Protein AF-0000000084955314 (afdb_homodimer)

Solvent-accessible surface area (backbone atoms only — not comparable to full-atom values): 36447 Å² total; per-residue (Å²): 132,97,78,88,74,89,92,86,76,89,70,82,75,77,81,75,80,67,75,82,73,74,73,71,72,78,64,79,65,72,63,73,62,89,60,86,66,61,42,37,28,36,55,43,34,48,26,55,34,31,44,36,79,40,68,37,88,88,52,52,89,40,20,38,63,75,43,53,52,52,32,68,69,53,51,52,50,45,55,51,49,30,43,75,39,66,34,39,27,36,37,36,32,36,63,20,29,37,35,42,84,90,51,51,86,40,30,31,49,78,30,36,43,62,66,54,47,38,53,51,52,51,53,42,43,75,58,60,23,46,70,28,54,26,48,46,71,13,60,46,32,21,42,27,48,50,73,49,51,38,23,60,91,36,74,68,32,52,51,51,52,47,48,48,51,50,51,52,29,57,60,54,69,43,25,72,43,35,31,37,35,53,38,57,48,48,68,78,74,38,69,78,31,42,66,39,43,32,56,27,74,66,47,37,53,53,53,48,52,52,51,43,49,50,38,42,74,49,61,18,38,34,27,30,39,37,52,46,45,45,75,73,36,44,72,60,30,72,73,65,55,61,58,75,40,34,32,28,44,61,50,53,58,68,75,91,45,72,86,38,65,66,53,35,44,58,52,53,38,46,74,72,62,30,34,27,31,50,26,21,24,35,64,77,75,28,77,47,4,44,44,46,47,51,54,50,42,66,72,70,42,54,75,92,32,45,51,30,37,34,38,33,42,92,59,54,36,31,74,94,42,42,68,52,51,50,48,39,48,49,46,50,27,54,37,60,68,68,50,67,86,93,98,145,72,79,90,89,72,90,84,75,88,72,82,76,79,79,78,80,67,76,78,76,74,72,71,71,7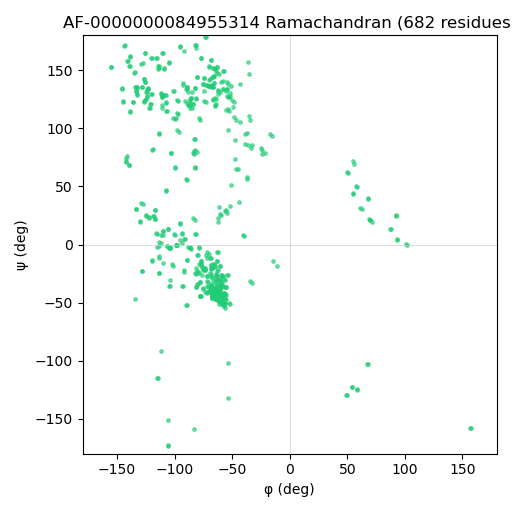5,65,78,64,73,61,72,63,90,60,86,66,61,44,38,28,37,54,44,35,48,25,55,33,30,43,35,78,40,68,38,88,88,52,51,89,39,21,38,64,75,44,52,53,51,32,67,69,55,51,53,49,46,55,52,49,29,42,76,40,66,35,38,27,35,36,36,31,35,63,22,28,39,36,41,83,88,50,49,86,40,29,30,48,78,30,35,44,62,66,56,48,39,52,50,51,52,55,42,42,74,58,60,22,47,69,28,53,27,49,46,70,13,61,44,33,21,41,26,47,49,75,49,51,37,23,60,90,36,72,68,32,51,51,52,52,47,48,48,49,50,50,51,28,56,61,54,69,44,24,73,43,3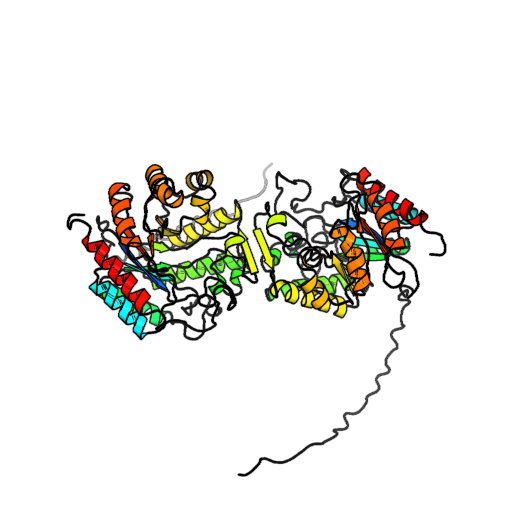6,32,38,34,53,38,56,48,48,68,78,75,37,68,79,31,43,67,40,43,33,56,28,75,66,47,38,53,52,54,48,51,53,51,43,48,50,38,42,75,51,61,17,37,34,27,32,41,35,53,44,45,46,75,73,36,46,70,61,31,72,72,66,55,61,58,74,41,35,31,28,45,59,50,53,57,69,74,90,45,72,86,38,65,64,54,34,43,58,51,53,38,47,74,72,61,30,34,28,32,51,27,20,25,35,63,79,76,28,77,47,4,44,42,45,48,51,56,48,41,66,71,69,41,54,74,92,33,45,52,29,37,33,37,33,44,91,58,55,36,31,74,94,40,42,67,54,50,50,48,38,47,49,44,48,26,54,37,60,68,69,49,65,85,90,99

Nearest PDB structures (foldseek):
  8bal-assembly4_E  TM=6.831E-01  e=2.551E-11  Niastella koreensis GR20-10
  5a6b-assembly1_A  TM=6.743E-01  e=8.334E-11  Streptococcus pneumoniae TIGR4
  3ahy-assembly4_D  TM=6.017E-01  e=6.379E-03  Trichoderma reesei
  6efu-assembly2_B  TM=5.641E-01  e=1.328E-02  Trichoderma harzianum
  5bwf-assembly1_A  TM=4.955E-01  e=2.333E-02  Trichoderma harzianum

pLDDT: mean 89.05, std 22.92, range [15.05, 98.94]

InterPro domains:
  IPR017853 Glycoside hydrolase superfamily [SSF51445] (77-334)

Structure (mmCIF, N/CA/C/O backbone):
data_AF-0000000084955314-model_v1
#
loop_
_entity.id
_entity.type
_entity.pdbx_description
1 polymer 'Tat pathway signal sequence domain protein'
#
loop_
_atom_site.group_PDB
_atom_site.id
_atom_site.type_symbol
_atom_site.label_atom_id
_atom_site.label_alt_id
_atom_site.label_comp_id
_atom_site.label_asym_id
_atom_site.label_entity_id
_atom_site.label_seq_id
_atom_site.pdbx_PDB_ins_code
_atom_site.Cartn_x
_atom_site.Cartn_y
_atom_site.Cartn_z
_atom_site.occupancy
_atom_site.B_iso_or_equiv
_atom_site.auth_seq_id
_atom_site.auth_comp_id
_atom_site.auth_asym_id
_atom_site.auth_atom_id
_atom_site.pdbx_PDB_model_num
ATOM 1 N N . MET A 1 1 ? 52.344 -0.123 25.625 1 15.85 1 MET A N 1
ATOM 2 C CA . MET A 1 1 ? 52.719 -1.51 25.391 1 15.85 1 MET A CA 1
ATOM 3 C C . MET A 1 1 ? 51.562 -2.457 25.656 1 15.85 1 MET A C 1
ATOM 5 O O . MET A 1 1 ? 51.25 -3.289 24.812 1 15.85 1 MET A O 1
ATOM 9 N N . ASN A 1 2 ? 51.406 -3.279 26.75 1 17.05 2 ASN A N 1
ATOM 10 C CA . ASN A 1 2 ? 51.75 -4.695 26.891 1 17.05 2 ASN A CA 1
ATOM 11 C C . ASN A 1 2 ? 50.5 -5.57 26.766 1 17.05 2 ASN A C 1
ATOM 13 O O . ASN A 1 2 ? 49.531 -5.422 27.531 1 17.05 2 ASN A O 1
ATOM 17 N N . ARG A 1 3 ? 50.344 -6.391 25.531 1 17.8 3 ARG A N 1
ATOM 18 C CA . ARG A 1 3 ? 49.688 -7.098 24.438 1 17.8 3 ARG A CA 1
ATOM 19 C C . ARG A 1 3 ? 49.188 -8.461 24.891 1 17.8 3 ARG A C 1
ATOM 21 O O . ARG A 1 3 ? 50 -9.344 25.234 1 17.8 3 ARG A O 1
ATOM 28 N N . ARG A 1 4 ? 48 -8.5 25.594 1 18.64 4 ARG A N 1
ATOM 29 C CA . ARG A 1 4 ? 47.25 -9.516 26.328 1 18.64 4 ARG A CA 1
ATOM 30 C C . ARG A 1 4 ? 47.125 -10.805 25.516 1 18.64 4 ARG A C 1
ATOM 32 O O . ARG A 1 4 ? 46.531 -10.82 24.453 1 18.64 4 ARG A O 1
ATOM 39 N N . ASP A 1 5 ? 48 -11.68 25.625 1 15.24 5 ASP A N 1
ATOM 40 C CA . ASP A 1 5 ? 48.531 -12.883 24.984 1 15.24 5 ASP A CA 1
ATOM 41 C C . ASP A 1 5 ? 47.438 -13.906 24.75 1 15.24 5 ASP A C 1
ATOM 43 O O . ASP A 1 5 ? 47.094 -14.227 23.594 1 15.24 5 ASP A O 1
ATOM 47 N N . PHE A 1 6 ? 47.375 -14.938 25.594 1 17.08 6 PHE A N 1
ATOM 48 C CA . PHE A 1 6 ? 47.656 -16.328 25.281 1 17.08 6 PHE A CA 1
ATOM 49 C C . PHE A 1 6 ? 46.406 -17.078 24.859 1 17.08 6 PHE A C 1
ATOM 51 O O . PHE A 1 6 ? 45.312 -16.766 25.359 1 17.08 6 PHE A O 1
ATOM 58 N N . ILE A 1 7 ? 46.375 -18.359 24.234 1 17.59 7 ILE A N 1
ATOM 59 C CA . ILE A 1 7 ? 46.062 -19.234 23.109 1 17.59 7 ILE A CA 1
ATOM 60 C C . ILE A 1 7 ? 44.844 -20.062 23.422 1 17.59 7 ILE A C 1
ATOM 62 O O . ILE A 1 7 ? 44.469 -20.219 24.578 1 17.59 7 ILE A O 1
ATOM 66 N N . LYS A 1 8 ? 44.719 -21.312 22.844 1 16.5 8 LYS A N 1
ATOM 67 C CA . LYS A 1 8 ? 44.094 -22.156 21.812 1 16.5 8 LYS A CA 1
ATOM 68 C C . LYS A 1 8 ? 43.156 -23.172 22.453 1 16.5 8 LYS A C 1
ATOM 70 O O . LYS A 1 8 ? 41.969 -23.281 22.047 1 16.5 8 LYS A O 1
ATOM 75 N N . GLN A 1 9 ? 43.5 -24.547 22.891 1 15.68 9 GLN A N 1
ATOM 76 C CA . GLN A 1 9 ? 43.25 -25.797 22.188 1 15.68 9 GLN A CA 1
ATOM 77 C C . GLN A 1 9 ? 42.094 -26.562 22.797 1 15.68 9 GLN A C 1
ATOM 79 O O . GLN A 1 9 ? 41.469 -27.391 22.141 1 15.68 9 GLN A O 1
ATOM 84 N N . SER A 1 10 ? 41.719 -26.547 24.125 1 18.11 10 SER A N 1
ATOM 85 C CA . SER A 1 10 ? 41.594 -27.906 24.609 1 18.11 10 SER A CA 1
ATOM 86 C C . SER A 1 10 ? 40.312 -28.562 24.062 1 18.11 10 SER A C 1
ATOM 88 O O . SER A 1 10 ? 39.281 -27.906 23.891 1 18.11 10 SER A O 1
ATOM 90 N N . VAL A 1 11 ? 40.406 -29.906 23.469 1 21.31 11 VAL A N 1
ATOM 91 C CA . VAL A 1 11 ? 39.906 -31.062 22.75 1 21.31 11 VAL A CA 1
ATOM 92 C C . VAL A 1 11 ? 38.75 -31.703 23.5 1 21.31 11 VAL A C 1
ATOM 94 O O . VAL A 1 11 ? 38.281 -32.781 23.156 1 21.31 11 VAL A O 1
ATOM 97 N N . ILE A 1 12 ? 38.062 -31 24.438 1 19.94 12 ILE A N 1
ATOM 98 C CA . ILE A 1 12 ? 37.438 -32 25.281 1 19.94 12 ILE A CA 1
ATOM 99 C C . ILE A 1 12 ? 36.656 -33 24.422 1 19.94 12 ILE A C 1
ATOM 101 O O . ILE A 1 12 ? 35.938 -32.594 23.5 1 19.94 12 ILE A O 1
ATOM 105 N N . ALA A 1 13 ? 36.906 -34.281 24.609 1 20.08 13 ALA A N 1
ATOM 106 C CA . ALA A 1 13 ? 36.656 -35.688 24.25 1 20.08 13 ALA A CA 1
ATOM 107 C C . ALA A 1 13 ? 35.188 -36.031 24.375 1 20.08 13 ALA A C 1
ATOM 109 O O . ALA A 1 13 ? 34.781 -36.75 25.281 1 20.08 13 ALA A O 1
ATOM 110 N N . GLY A 1 14 ? 34.219 -35.062 24.188 1 18.69 14 GLY A N 1
ATOM 111 C CA . GLY A 1 14 ? 32.906 -35.562 24.5 1 18.69 14 GLY A CA 1
ATOM 112 C C . GLY A 1 14 ? 32.562 -36.844 23.766 1 18.69 14 GLY A C 1
ATOM 113 O O . GLY A 1 14 ? 32.938 -37.031 22.625 1 18.69 14 GLY A O 1
ATOM 114 N N . VAL A 1 15 ? 32.375 -38 24.531 1 22.89 15 VAL A N 1
ATOM 115 C CA . VAL A 1 15 ? 32.062 -39.406 24.312 1 22.89 15 VAL A CA 1
ATOM 116 C C . VAL A 1 15 ? 30.859 -39.531 23.359 1 22.89 15 VAL A C 1
ATOM 118 O O . VAL A 1 15 ? 29.891 -38.781 23.469 1 22.89 15 VAL A O 1
ATOM 121 N N . GLY A 1 16 ? 31.047 -40.281 22.172 1 21.34 16 GLY A N 1
ATOM 122 C CA . GLY A 1 16 ? 30.484 -40.719 20.906 1 21.34 16 GLY A CA 1
ATOM 123 C C . GLY A 1 16 ? 29.234 -41.531 21.062 1 21.34 16 GLY A C 1
ATOM 124 O O . GLY A 1 16 ? 29.234 -42.75 20.828 1 21.34 16 GLY A O 1
ATOM 125 N N . CYS A 1 17 ? 28.406 -41.344 22.234 1 22.05 17 CYS A N 1
ATOM 126 C CA . CYS A 1 17 ? 27.531 -42.531 22.281 1 22.05 17 CYS A CA 1
ATOM 127 C C . CYS A 1 17 ? 26.766 -42.688 20.984 1 22.05 17 CYS A C 1
ATOM 129 O O . CYS A 1 17 ? 26.219 -41.719 20.453 1 22.05 17 CYS A O 1
ATOM 131 N N . SER A 1 18 ? 27.016 -43.781 20.25 1 21.95 18 SER A N 1
ATOM 132 C CA . SER A 1 18 ? 26.641 -44.375 18.969 1 21.95 18 SER A CA 1
ATOM 133 C C . SER A 1 18 ? 25.141 -44.656 18.906 1 21.95 18 SER A C 1
ATOM 135 O O . SER A 1 18 ? 24.672 -45.375 18.016 1 21.95 18 SER A O 1
ATOM 137 N N . MET A 1 19 ? 24.25 -43.875 19.547 1 22.88 19 MET A N 1
ATOM 138 C CA . MET A 1 19 ? 22.984 -44.594 19.453 1 22.88 19 MET A CA 1
ATOM 139 C C . MET A 1 19 ? 22.672 -44.969 18 1 22.88 19 MET A C 1
ATOM 141 O O . MET A 1 19 ? 23 -44.219 17.078 1 22.88 19 MET A O 1
ATOM 145 N N . PRO A 1 20 ? 22.375 -46.344 17.734 1 25.38 20 PRO A N 1
ATOM 146 C CA . PRO A 1 20 ? 22.141 -46.938 16.422 1 25.38 20 PRO A CA 1
ATOM 147 C C . PRO A 1 20 ? 21.062 -46.219 15.625 1 25.38 20 PRO A C 1
ATOM 149 O O . PRO A 1 20 ? 20.062 -45.781 16.188 1 25.38 20 PRO A O 1
ATOM 152 N N . GLY A 1 21 ? 21.5 -45.344 14.703 1 21.84 21 GLY A N 1
ATOM 153 C CA . GLY A 1 21 ? 20.781 -44.562 13.727 1 21.84 21 GLY A CA 1
ATOM 154 C C . GLY A 1 21 ? 19.75 -45.344 12.953 1 21.84 21 GLY A C 1
ATOM 155 O O . GLY A 1 21 ? 20.109 -46.25 12.164 1 21.84 21 GLY A O 1
ATOM 156 N N . TRP A 1 22 ? 18.75 -45.781 13.719 1 23.42 22 TRP A N 1
ATOM 157 C CA . TRP A 1 22 ? 17.766 -46.531 12.93 1 23.42 22 TRP A CA 1
ATOM 158 C C . TRP A 1 22 ? 17.484 -45.812 11.609 1 23.42 22 TRP A C 1
ATOM 160 O O . TRP A 1 22 ? 17.203 -44.594 11.594 1 23.42 22 TRP A O 1
ATOM 170 N N . ALA A 1 23 ? 18.047 -46.406 10.578 1 21.53 23 ALA A N 1
ATOM 171 C CA . ALA A 1 23 ? 17.875 -46.094 9.156 1 21.53 23 ALA A CA 1
ATOM 172 C C . ALA A 1 23 ? 16.391 -45.938 8.82 1 21.53 23 ALA A C 1
ATOM 174 O O . ALA A 1 23 ? 15.617 -46.875 8.898 1 21.53 23 ALA A O 1
ATOM 175 N N . PHE A 1 24 ? 15.852 -44.75 9.297 1 23.83 24 PHE A N 1
ATOM 176 C CA . PHE A 1 24 ? 14.578 -44.469 8.656 1 23.83 24 PHE A CA 1
ATOM 177 C C . PHE A 1 24 ? 14.602 -44.875 7.188 1 23.83 24 PHE A C 1
ATOM 179 O O . PHE A 1 24 ? 15.555 -44.531 6.473 1 23.83 24 PHE A O 1
ATOM 186 N N . GLY A 1 25 ? 14.117 -46.031 6.918 1 24.38 25 GLY A N 1
ATOM 187 C CA . GLY A 1 25 ? 13.875 -46.469 5.559 1 24.38 25 GLY A CA 1
ATOM 188 C C . GLY A 1 25 ? 13.43 -45.344 4.629 1 24.38 25 GLY A C 1
ATOM 189 O O . GLY A 1 25 ? 12.648 -44.5 5.02 1 24.38 25 GLY A O 1
ATOM 190 N N . LYS A 1 26 ? 14.305 -45 3.824 1 29.8 26 LYS A N 1
ATOM 191 C CA . LYS A 1 26 ? 14.148 -44.188 2.627 1 29.8 26 LYS A CA 1
ATOM 192 C C . LYS A 1 26 ? 12.836 -44.5 1.918 1 29.8 26 LYS A C 1
ATOM 194 O O . LYS A 1 26 ? 12.695 -45.531 1.278 1 29.8 26 LYS A O 1
ATOM 199 N N . SER A 1 27 ? 11.758 -44.375 2.623 1 24.36 27 SER A N 1
ATOM 200 C CA . SER A 1 27 ? 10.609 -44.656 1.765 1 24.36 27 SER A CA 1
ATOM 201 C C . SER A 1 27 ? 10.852 -44.125 0.348 1 24.36 27 SER A C 1
ATOM 203 O O . SER A 1 27 ? 11.703 -43.281 0.131 1 24.36 27 SER A O 1
ATOM 205 N N . ALA A 1 28 ? 10.109 -44.75 -0.516 1 29.34 28 ALA A N 1
ATOM 206 C CA . ALA A 1 28 ? 9.953 -44.688 -1.966 1 29.34 28 ALA A CA 1
ATOM 207 C C . ALA A 1 28 ? 9.625 -43.25 -2.404 1 29.34 28 ALA A C 1
ATOM 209 O O . ALA A 1 28 ? 8.469 -42.844 -2.369 1 29.34 28 ALA A O 1
ATOM 210 N N . GLY A 1 29 ? 10.117 -42.25 -1.625 1 29.23 29 GLY A N 1
ATOM 211 C CA . GLY A 1 29 ? 9.859 -41.031 -2.371 1 29.23 29 GLY A CA 1
ATOM 212 C C . GLY A 1 29 ? 10.062 -41.188 -3.867 1 29.23 29 GLY A C 1
ATOM 213 O O . GLY A 1 29 ? 11.133 -41.625 -4.312 1 29.23 29 GLY A O 1
ATOM 214 N N . GLU A 1 30 ? 9.109 -41.594 -4.504 1 32.28 30 GLU A N 1
ATOM 215 C CA . GLU A 1 30 ? 9.164 -41.562 -5.965 1 32.28 30 GLU A CA 1
ATOM 216 C C . GLU A 1 30 ? 9.969 -40.375 -6.469 1 32.28 30 GLU A C 1
ATOM 218 O O . GLU A 1 30 ? 9.68 -39.219 -6.121 1 32.28 30 GLU A O 1
ATOM 223 N N . GLU A 1 31 ? 11.25 -40.531 -6.551 1 32.47 31 GLU A N 1
ATOM 224 C CA . GLU A 1 31 ? 12.102 -39.656 -7.367 1 32.47 31 GLU A CA 1
ATOM 225 C C . GLU A 1 31 ? 11.305 -39.031 -8.5 1 32.47 31 GLU A C 1
ATOM 227 O O . GLU A 1 31 ? 10.664 -39.719 -9.289 1 32.47 31 GLU A O 1
ATOM 232 N N . LEU A 1 32 ? 10.594 -37.969 -8.297 1 35.59 32 LEU A N 1
ATOM 233 C CA . LEU A 1 32 ? 10.555 -37.281 -9.57 1 35.59 32 LEU A CA 1
ATOM 234 C C . LEU A 1 32 ? 11.75 -37.656 -10.438 1 35.59 32 LEU A C 1
ATOM 236 O O . LEU A 1 32 ? 12.898 -37.5 -10.023 1 35.59 32 LEU A O 1
ATOM 240 N N . SER A 1 33 ? 11.758 -38.781 -11.07 1 33.06 33 SER A N 1
ATOM 241 C CA . SER A 1 33 ? 12.797 -39.125 -12.039 1 33.06 33 SER A CA 1
ATOM 242 C C . SER A 1 33 ? 13.57 -37.906 -12.5 1 33.06 33 SER A C 1
ATOM 244 O O . SER A 1 33 ? 12.977 -36.844 -12.75 1 33.06 33 SER A O 1
ATOM 246 N N . SER A 1 34 ? 14.633 -37.562 -11.977 1 39.66 34 SER A N 1
ATOM 247 C CA . SER A 1 34 ? 15.609 -36.719 -12.641 1 39.66 34 SER A CA 1
ATOM 248 C C . SER A 1 34 ? 15.281 -36.562 -14.125 1 39.66 34 SER A C 1
ATOM 250 O O . SER A 1 34 ? 16.094 -36.031 -14.891 1 39.66 34 SER A O 1
ATOM 252 N N . GLY A 1 35 ? 14.461 -37.438 -14.703 1 43.12 35 GLY A N 1
ATOM 253 C CA . GLY A 1 35 ? 14.289 -37.656 -16.125 1 43.12 35 GLY A CA 1
ATOM 254 C C . GLY A 1 35 ? 13.703 -36.438 -16.844 1 43.12 35 GLY A C 1
ATOM 255 O O . GLY A 1 35 ? 13.195 -35.531 -16.203 1 43.12 35 GLY A O 1
ATOM 256 N N . THR A 1 36 ? 14.047 -36.25 -18.203 1 58.47 36 THR A N 1
ATOM 257 C CA . THR A 1 36 ? 13.883 -35.562 -19.469 1 58.47 36 THR A CA 1
ATOM 258 C C . THR A 1 36 ? 12.406 -35.281 -19.734 1 58.47 36 THR A C 1
ATOM 260 O O . THR A 1 36 ? 12.047 -34.719 -20.781 1 58.47 36 THR A O 1
ATOM 263 N N . GLU A 1 37 ? 11.523 -35.594 -18.609 1 85.5 37 GLU A N 1
ATOM 264 C CA . GLU A 1 37 ? 10.148 -35.406 -19.078 1 85.5 37 GLU A CA 1
ATOM 265 C C . GLU A 1 37 ? 9.633 -34 -18.797 1 85.5 37 GLU A C 1
ATOM 267 O O . GLU A 1 37 ? 9.844 -33.469 -17.703 1 85.5 37 GLU A O 1
ATOM 272 N N . LEU A 1 38 ? 8.992 -33.438 -19.625 1 95.19 38 LEU A N 1
ATOM 273 C CA . LEU A 1 38 ? 8.445 -32.094 -19.562 1 95.19 38 LEU A CA 1
ATOM 274 C C . LEU A 1 38 ? 7.219 -32.031 -18.641 1 95.19 38 LEU A C 1
ATOM 276 O O . LEU A 1 38 ? 6.418 -32.969 -18.625 1 95.19 38 LEU A O 1
ATOM 280 N N . ILE A 1 39 ? 7.129 -31.062 -17.891 1 98 39 ILE A N 1
ATOM 281 C CA . ILE A 1 39 ? 5.895 -30.734 -17.172 1 98 39 ILE A CA 1
ATOM 282 C C . ILE A 1 39 ? 4.824 -30.312 -18.188 1 98 39 ILE A C 1
ATOM 284 O O . ILE A 1 39 ? 5.055 -29.422 -19.016 1 98 39 ILE A O 1
ATOM 288 N N . TRP A 1 40 ? 3.75 -30.953 -18.141 1 98.44 40 TRP A N 1
ATOM 289 C CA . TRP A 1 40 ? 2.514 -30.531 -18.797 1 98.44 40 TRP A CA 1
ATOM 290 C C . TRP A 1 40 ? 1.448 -30.188 -17.75 1 98.44 40 TRP A C 1
ATOM 292 O O . TRP A 1 40 ? 0.721 -31.062 -17.297 1 98.44 40 TRP A O 1
ATOM 302 N N . GLY A 1 41 ? 1.384 -28.891 -17.453 1 98.75 41 GLY A N 1
ATOM 303 C CA . GLY A 1 41 ? 0.644 -28.484 -16.266 1 98.75 41 GLY A CA 1
ATOM 304 C C . GLY A 1 41 ? -0.597 -27.672 -16.594 1 98.75 41 GLY A C 1
ATOM 305 O O . GLY A 1 41 ? -0.667 -27.016 -17.641 1 98.75 41 GLY A O 1
ATOM 306 N N . CYS A 1 42 ? -1.555 -27.734 -15.711 1 98.94 42 CYS A N 1
ATOM 307 C CA . CYS A 1 42 ? -2.711 -26.844 -15.68 1 98.94 42 CYS A CA 1
ATOM 308 C C . CYS A 1 42 ? -2.848 -26.172 -14.32 1 98.94 42 CYS A C 1
ATOM 310 O O . CYS A 1 42 ? -2.604 -26.797 -13.289 1 98.94 42 CYS A O 1
ATOM 312 N N . LEU A 1 43 ? -3.193 -24.922 -14.352 1 98.88 43 LEU A N 1
ATOM 313 C CA . LEU A 1 43 ? -3.498 -24.188 -13.125 1 98.88 43 LEU A CA 1
ATOM 314 C C . LEU A 1 43 ? -4.965 -24.359 -12.742 1 98.88 43 LEU A C 1
ATOM 316 O O . LEU A 1 43 ? -5.852 -24.172 -13.578 1 98.88 43 LEU A O 1
ATOM 320 N N . LEU A 1 44 ? -5.223 -24.797 -11.594 1 98.88 44 LEU A N 1
ATOM 321 C CA . LEU A 1 44 ? -6.566 -24.922 -11.047 1 98.88 44 LEU A CA 1
ATOM 322 C C . LEU A 1 44 ? -6.703 -24.156 -9.742 1 98.88 44 LEU A C 1
ATOM 324 O O . LEU A 1 44 ? -5.82 -24.219 -8.875 1 98.88 44 LEU A O 1
ATOM 328 N N . HIS A 1 45 ? -7.793 -23.406 -9.594 1 98.75 45 HIS A N 1
ATOM 329 C CA . HIS A 1 45 ? -7.977 -22.547 -8.43 1 98.75 45 HIS A CA 1
ATOM 330 C C . HIS A 1 45 ? -8.852 -23.219 -7.383 1 98.75 45 HIS A C 1
ATOM 332 O O . HIS A 1 45 ? -10.047 -23.438 -7.609 1 98.75 45 HIS A O 1
ATOM 338 N N . LEU A 1 46 ? -8.203 -23.516 -6.273 1 98.81 46 LEU A N 1
ATOM 339 C CA . LEU A 1 46 ? -9.016 -23.875 -5.117 1 98.81 46 LEU A CA 1
ATOM 340 C C . LEU A 1 46 ? -9.617 -22.641 -4.469 1 98.81 46 LEU A C 1
ATOM 342 O O . LEU A 1 46 ? -10.805 -22.625 -4.125 1 98.81 46 LEU A O 1
ATOM 346 N N . SER A 1 47 ? -8.812 -21.641 -4.324 1 98.56 47 SER A N 1
ATOM 347 C CA . SER A 1 47 ? -9.281 -20.312 -3.941 1 98.56 47 SER A CA 1
ATOM 348 C C . SER A 1 47 ? -9.188 -19.328 -5.109 1 98.56 47 SER A C 1
ATOM 350 O O . SER A 1 47 ? -8.344 -19.484 -5.988 1 98.56 47 SER A O 1
ATOM 352 N N . PHE A 1 48 ? -10.047 -18.375 -5.082 1 98.44 48 PHE A N 1
ATOM 353 C CA . PHE A 1 48 ? -9.977 -17.328 -6.098 1 98.44 48 PHE A CA 1
ATOM 354 C C . PHE A 1 48 ? -10.016 -15.945 -5.453 1 98.44 48 PHE A C 1
ATOM 356 O O . PHE A 1 48 ? -10.359 -14.953 -6.109 1 98.44 48 PHE A O 1
ATOM 363 N N . ASN A 1 49 ? -9.695 -15.805 -4.125 1 98.44 49 ASN A N 1
ATOM 364 C CA . ASN A 1 49 ? -9.664 -14.555 -3.373 1 98.44 49 ASN A CA 1
ATOM 365 C C . ASN A 1 49 ? -8.289 -13.898 -3.438 1 98.44 49 ASN A C 1
ATOM 367 O O . ASN A 1 49 ? -7.723 -13.523 -2.408 1 98.44 49 ASN A O 1
ATOM 371 N N . MET A 1 50 ? -7.797 -13.633 -4.707 1 97.81 50 MET A N 1
ATOM 372 C CA . MET A 1 50 ? -6.434 -13.133 -4.855 1 97.81 50 MET A CA 1
ATOM 373 C C . MET A 1 50 ? -6.438 -11.625 -5.125 1 97.81 50 MET A C 1
ATOM 375 O O . MET A 1 50 ? -5.43 -10.953 -4.91 1 97.81 50 MET A O 1
ATOM 379 N N . TRP A 1 51 ? -7.543 -11.039 -5.52 1 97.38 51 TRP A N 1
ATOM 380 C CA . TRP A 1 51 ? -7.523 -9.695 -6.102 1 97.38 51 TRP A CA 1
ATOM 381 C C . TRP A 1 51 ? -8.273 -8.711 -5.215 1 97.38 51 TRP A C 1
ATOM 383 O O . TRP A 1 51 ? -7.867 -8.453 -4.078 1 97.38 51 TRP A O 1
ATOM 393 N N . GLU A 1 52 ? -9.43 -8.133 -5.695 1 96.44 52 GLU A N 1
ATOM 394 C CA . GLU A 1 52 ? -10.125 -7.082 -4.961 1 96.44 52 GLU A CA 1
ATOM 395 C C . GLU A 1 52 ? -10.719 -7.621 -3.66 1 96.44 52 GLU A C 1
ATOM 397 O O . GLU A 1 52 ? -11.234 -8.742 -3.623 1 96.44 52 GLU A O 1
ATOM 402 N N . GLU A 1 53 ? -10.711 -6.852 -2.654 1 95.75 53 GLU A N 1
ATOM 403 C CA . GLU A 1 53 ? -11.219 -7.227 -1.336 1 95.75 53 GLU A CA 1
ATOM 404 C C . GLU A 1 53 ? -12.742 -7.145 -1.282 1 95.75 53 GLU A C 1
ATOM 406 O O . GLU A 1 53 ? -13.344 -7.418 -0.245 1 95.75 53 GLU A O 1
ATOM 411 N N . TYR A 1 54 ? -13.336 -6.723 -2.332 1 95.12 54 TYR A N 1
ATOM 412 C CA . TYR A 1 54 ? -14.781 -6.578 -2.498 1 95.12 54 TYR A CA 1
ATOM 413 C C . TYR A 1 54 ? -15.203 -6.934 -3.92 1 95.12 54 TYR A C 1
ATOM 415 O O . TYR A 1 54 ? -14.359 -7.238 -4.766 1 95.12 54 TYR A O 1
ATOM 423 N N . ILE A 1 55 ? -16.5 -6.996 -4.105 1 96.44 55 ILE A N 1
ATOM 424 C CA . ILE A 1 55 ? -17 -7.266 -5.453 1 96.44 55 ILE A CA 1
ATOM 425 C C . ILE A 1 55 ? -17.047 -5.969 -6.254 1 96.44 55 ILE A C 1
ATOM 427 O O . ILE A 1 55 ? -18.047 -5.246 -6.219 1 96.44 55 ILE A O 1
ATOM 431 N N . SER A 1 56 ? -15.953 -5.676 -6.938 1 94.75 56 SER A N 1
ATOM 432 C CA . SER A 1 56 ? -15.883 -4.484 -7.781 1 94.75 56 SER A CA 1
ATOM 433 C C . SER A 1 56 ? -16.781 -4.617 -9 1 94.75 56 SER A C 1
ATOM 435 O O . SER A 1 56 ? -16.828 -5.676 -9.633 1 94.75 56 SER A O 1
ATOM 437 N N . PRO A 1 57 ? -17.422 -3.553 -9.406 1 94 57 PRO A N 1
ATOM 438 C CA . PRO A 1 57 ? -18.281 -3.619 -10.602 1 94 57 PRO A CA 1
ATOM 439 C C . PRO A 1 57 ? -17.469 -3.809 -11.883 1 94 57 PRO A C 1
ATOM 441 O O . PRO A 1 57 ? -18.016 -4.277 -12.891 1 94 57 PRO A O 1
ATOM 444 N N . HIS A 1 58 ? -16.234 -3.488 -11.859 1 93 58 HIS A N 1
ATOM 445 C CA . HIS A 1 58 ? -15.414 -3.574 -13.062 1 93 58 HIS A CA 1
ATOM 446 C C . HIS A 1 58 ? -15.07 -5.023 -13.383 1 93 58 HIS A C 1
ATOM 448 O O . HIS A 1 58 ? -14.93 -5.387 -14.555 1 93 58 HIS A O 1
ATOM 454 N N . ARG A 1 59 ? -14.797 -5.879 -12.328 1 93.38 59 ARG A N 1
ATOM 455 C CA . ARG A 1 59 ? -14.523 -7.305 -12.469 1 93.38 59 ARG A CA 1
ATOM 456 C C . ARG A 1 59 ? -15.156 -8.102 -11.336 1 93.38 59 ARG A C 1
ATOM 458 O O . ARG A 1 59 ? -14.453 -8.711 -10.531 1 93.38 59 ARG A O 1
ATOM 465 N N . PRO A 1 60 ? -16.406 -8.25 -11.461 1 94.31 60 PRO A N 1
ATOM 466 C CA . PRO A 1 60 ? -17.125 -8.797 -10.305 1 94.31 60 PRO A CA 1
ATOM 467 C C . PRO A 1 60 ? -16.781 -10.258 -10.039 1 94.31 60 PRO A C 1
ATOM 469 O O . PRO A 1 60 ? -16.859 -10.719 -8.891 1 94.31 60 PRO A O 1
ATOM 472 N N . PHE A 1 61 ? -16.266 -11.008 -10.961 1 94.25 61 PHE A N 1
ATOM 473 C CA . PHE A 1 61 ? -16.094 -12.445 -10.812 1 94.25 61 PHE A CA 1
ATOM 474 C C . PHE A 1 61 ? -14.883 -12.75 -9.922 1 94.25 61 PHE A C 1
ATOM 476 O O . PHE A 1 61 ? -14.75 -13.859 -9.414 1 94.25 61 PHE A O 1
ATOM 483 N N . ARG A 1 62 ? -14.016 -11.758 -9.672 1 95.38 62 ARG A N 1
ATOM 484 C CA . ARG A 1 62 ? -12.805 -12.117 -8.945 1 95.38 62 ARG A CA 1
ATOM 485 C C . ARG A 1 62 ? -12.758 -11.422 -7.586 1 95.38 62 ARG A C 1
ATOM 487 O O . ARG A 1 62 ? -11.758 -11.5 -6.875 1 95.38 62 ARG A O 1
ATOM 494 N N . GLY A 1 63 ? -13.93 -10.781 -7.238 1 96.81 63 GLY A N 1
ATOM 495 C CA . GLY A 1 63 ? -14.008 -10.141 -5.934 1 96.81 63 GLY A CA 1
ATOM 496 C C . GLY A 1 63 ? -14.055 -11.125 -4.785 1 96.81 63 GLY A C 1
ATOM 497 O O . GLY A 1 63 ? -14.547 -12.25 -4.941 1 96.81 63 GLY A O 1
ATOM 498 N N . TYR A 1 64 ? -13.602 -10.672 -3.678 1 97.88 64 TYR A N 1
ATOM 499 C CA . TYR A 1 64 ? -13.523 -11.492 -2.475 1 97.88 64 TYR A CA 1
ATOM 500 C C . TYR A 1 64 ? -14.898 -12.023 -2.092 1 97.88 64 TYR A C 1
ATOM 502 O O . TYR A 1 64 ? -15.883 -11.281 -2.113 1 97.88 64 TYR A O 1
ATOM 510 N N . ARG A 1 65 ? -14.922 -13.305 -1.783 1 98.06 65 ARG A N 1
ATOM 511 C CA . ARG A 1 65 ? -16.078 -13.977 -1.183 1 98.06 65 ARG A CA 1
ATOM 512 C C . ARG A 1 65 ? -15.664 -14.75 0.067 1 98.06 65 ARG A C 1
ATOM 514 O O . ARG A 1 65 ? -14.617 -15.391 0.09 1 98.06 65 ARG A O 1
ATOM 521 N N . PRO A 1 66 ? -16.422 -14.672 1.162 1 98.19 66 PRO A N 1
ATOM 522 C CA . PRO A 1 66 ? -16.047 -15.297 2.434 1 98.19 66 PRO A CA 1
ATOM 523 C C . PRO A 1 66 ? -16.438 -16.766 2.5 1 98.19 66 PRO A C 1
ATOM 525 O O . PRO A 1 66 ? -16.766 -17.281 3.574 1 98.19 66 PRO A O 1
ATOM 528 N N . TYR A 1 67 ? -16.609 -17.406 1.361 1 98.5 67 TYR A N 1
ATOM 529 C CA . TYR A 1 67 ? -16.906 -18.828 1.264 1 98.5 67 TYR A CA 1
ATOM 530 C C . TYR A 1 67 ? -16.172 -19.469 0.097 1 98.5 67 TYR A C 1
ATOM 532 O O . TYR A 1 67 ? -15.758 -18.781 -0.841 1 98.5 67 TYR A O 1
ATOM 540 N N . LEU A 1 68 ? -16.016 -20.75 0.206 1 98.5 68 LEU A N 1
ATOM 541 C CA . LEU A 1 68 ? -15.281 -21.5 -0.81 1 98.5 68 LEU A CA 1
ATOM 542 C C . LEU A 1 68 ? -16 -21.453 -2.15 1 98.5 68 LEU A C 1
ATOM 544 O O . LEU A 1 68 ? -17.156 -21.859 -2.248 1 98.5 68 LEU A O 1
ATOM 548 N N . ARG A 1 69 ? -15.297 -20.906 -3.119 1 97.31 69 ARG A N 1
ATOM 549 C CA . ARG A 1 69 ? -15.844 -20.844 -4.473 1 97.31 69 ARG A CA 1
ATOM 550 C C . ARG A 1 69 ? -15.273 -21.969 -5.34 1 97.31 69 ARG A C 1
ATOM 552 O O . ARG A 1 69 ? -14.539 -21.703 -6.297 1 97.31 69 ARG A O 1
ATOM 559 N N . MET A 1 70 ? -15.609 -23.125 -5.012 1 98.25 70 MET A N 1
ATOM 560 C CA . MET A 1 70 ? -15.18 -24.328 -5.719 1 98.25 70 MET A CA 1
ATOM 561 C C . MET A 1 70 ? -16.281 -25.391 -5.719 1 98.25 70 MET A C 1
ATOM 563 O O . MET A 1 70 ? -16.812 -25.734 -4.664 1 98.25 70 MET A O 1
ATOM 567 N N . ASP A 1 71 ? -16.656 -25.812 -6.852 1 98.38 71 ASP A N 1
ATOM 568 C CA . ASP A 1 71 ? -17.641 -26.875 -6.984 1 98.38 71 ASP A CA 1
ATOM 569 C C . ASP A 1 71 ? -16.953 -28.25 -7.039 1 98.38 71 ASP A C 1
ATOM 571 O O . ASP A 1 71 ? -16.172 -28.516 -7.945 1 98.38 71 ASP A O 1
ATOM 575 N N . GLU A 1 72 ? -17.344 -29.094 -6.137 1 98.06 72 GLU A N 1
ATOM 576 C CA . GLU A 1 72 ? -16.688 -30.391 -5.996 1 98.06 72 GLU A CA 1
ATOM 577 C C . GLU A 1 72 ? -16.812 -31.219 -7.27 1 98.06 72 GLU A C 1
ATOM 579 O O . GLU A 1 72 ? -15.867 -31.891 -7.68 1 98.06 72 GLU A O 1
ATOM 584 N N . ALA A 1 73 ? -17.938 -31.234 -7.84 1 98.5 73 ALA A N 1
ATOM 585 C CA . ALA A 1 73 ? -18.141 -32 -9.062 1 98.5 73 ALA A CA 1
ATOM 586 C C . ALA A 1 73 ? -17.219 -31.531 -10.18 1 98.5 73 ALA A C 1
ATOM 588 O O . ALA A 1 73 ? -16.609 -32.344 -10.867 1 98.5 73 ALA A O 1
ATOM 589 N N . LEU A 1 74 ? -17.156 -30.25 -10.375 1 98.81 74 LEU A N 1
ATOM 590 C CA . LEU A 1 74 ? -16.297 -29.719 -11.422 1 98.81 74 LEU A CA 1
ATOM 591 C C . LEU A 1 74 ? -14.828 -29.984 -11.109 1 98.81 74 LEU A C 1
ATOM 593 O O . LEU A 1 74 ? -14.047 -30.297 -12.008 1 98.81 74 LEU A O 1
ATOM 597 N N . TRP A 1 75 ? -14.477 -29.797 -9.875 1 98.81 75 TRP A N 1
ATOM 598 C CA . TRP A 1 75 ? -13.117 -30.109 -9.453 1 98.81 75 TRP A CA 1
ATOM 599 C C . TRP A 1 75 ? -12.734 -31.531 -9.859 1 98.81 75 TRP A C 1
ATOM 601 O O . TRP A 1 75 ? -11.695 -31.734 -10.492 1 98.81 75 TRP A O 1
ATOM 611 N N . ASN A 1 76 ? -13.578 -32.469 -9.508 1 98.81 76 ASN A N 1
ATOM 612 C CA . ASN A 1 76 ? -13.32 -33.844 -9.82 1 98.81 76 ASN A CA 1
ATOM 613 C C . ASN A 1 76 ? -13.258 -34.094 -11.328 1 98.81 76 ASN A C 1
ATOM 615 O O . ASN A 1 76 ? -12.398 -34.844 -11.812 1 98.81 76 ASN A O 1
ATOM 619 N N . ASP A 1 77 ? -14.133 -33.5 -12.031 1 98.88 77 ASP A N 1
ATOM 620 C CA . ASP A 1 77 ? -14.156 -33.656 -13.484 1 98.88 77 ASP A CA 1
ATOM 621 C C . ASP A 1 77 ? -12.898 -33.062 -14.117 1 98.88 77 ASP A C 1
ATOM 623 O O . ASP A 1 77 ? -12.383 -33.594 -15.102 1 98.88 77 ASP A O 1
ATOM 627 N N . ALA A 1 78 ? -12.5 -31.953 -13.602 1 98.94 78 ALA A N 1
ATOM 628 C CA . ALA A 1 78 ? -11.289 -31.312 -14.117 1 98.94 78 ALA A CA 1
ATOM 629 C C . ALA A 1 78 ? -10.07 -32.188 -13.922 1 98.94 78 ALA A C 1
ATOM 631 O O . ALA A 1 78 ? -9.281 -32.406 -14.852 1 98.94 78 ALA A O 1
ATOM 632 N N . ILE A 1 79 ? -9.93 -32.75 -12.727 1 98.88 79 ILE A N 1
ATOM 633 C CA . ILE A 1 79 ? -8.805 -33.625 -12.43 1 98.88 79 ILE A CA 1
ATOM 634 C C . ILE A 1 79 ? -8.867 -34.844 -13.328 1 98.88 79 ILE A C 1
ATOM 636 O O . ILE A 1 79 ? -7.852 -35.281 -13.898 1 98.88 79 ILE A O 1
ATOM 640 N N . SER A 1 80 ? -10.023 -35.406 -13.484 1 98.81 80 SER A N 1
ATOM 641 C CA . SER A 1 80 ? -10.203 -36.562 -14.359 1 98.81 80 SER A CA 1
ATOM 642 C C . SER A 1 80 ? -9.859 -36.219 -15.805 1 98.81 80 SER A C 1
ATOM 644 O O . SER A 1 80 ? -9.242 -37 -16.516 1 98.81 80 SER A O 1
ATOM 646 N N . ALA A 1 81 ? -10.297 -35.062 -16.234 1 98.88 81 ALA A N 1
ATOM 647 C CA . ALA A 1 81 ? -10 -34.625 -17.594 1 98.88 81 ALA A CA 1
ATOM 648 C C . ALA A 1 81 ? -8.5 -34.438 -17.812 1 98.88 81 ALA A C 1
ATOM 650 O O . ALA A 1 81 ? -7.984 -34.75 -18.891 1 98.88 81 ALA A O 1
ATOM 651 N N . MET A 1 82 ? -7.828 -34 -16.828 1 98.88 82 MET A N 1
ATOM 652 C CA . MET A 1 82 ? -6.375 -33.844 -16.906 1 98.88 82 MET A CA 1
ATOM 653 C C . MET A 1 82 ? -5.707 -35.219 -17.094 1 98.88 82 MET A C 1
ATOM 655 O O . MET A 1 82 ? -4.84 -35.375 -17.953 1 98.88 82 MET A O 1
ATOM 659 N N . ALA A 1 83 ? -6.152 -36.125 -16.281 1 98.62 83 ALA A N 1
ATOM 660 C CA . ALA A 1 83 ? -5.594 -37.469 -16.406 1 98.62 83 ALA A CA 1
ATOM 661 C C . ALA A 1 83 ? -5.82 -38.062 -17.797 1 98.62 83 ALA A C 1
ATOM 663 O O . ALA A 1 83 ? -4.902 -38.594 -18.406 1 98.62 83 ALA A O 1
ATOM 664 N N . LYS A 1 84 ? -6.996 -37.875 -18.297 1 98.25 84 LYS A N 1
ATOM 665 C CA . LYS A 1 84 ? -7.348 -38.406 -19.609 1 98.25 84 LYS A CA 1
ATOM 666 C C . LYS A 1 84 ? -6.539 -37.719 -20.703 1 98.25 84 LYS A C 1
ATOM 668 O O . LYS A 1 84 ? -6.195 -38.344 -21.719 1 98.25 84 LYS A O 1
ATOM 673 N N . ALA A 1 85 ? -6.223 -36.5 -20.484 1 98.12 85 ALA A N 1
ATOM 674 C CA . ALA A 1 85 ? -5.512 -35.688 -21.484 1 98.12 85 ALA A CA 1
ATOM 675 C C . ALA A 1 85 ? -4 -35.844 -21.344 1 98.12 85 ALA A C 1
ATOM 677 O O . ALA A 1 85 ? -3.23 -35.219 -22.062 1 98.12 85 ALA A O 1
ATOM 678 N N . LYS A 1 86 ? -3.508 -36.625 -20.359 1 96.88 86 LYS A N 1
ATOM 679 C CA . LYS A 1 86 ? -2.105 -36.938 -20.094 1 96.88 86 LYS A CA 1
ATOM 680 C C . LYS A 1 86 ? -1.377 -35.719 -19.531 1 96.88 86 LYS A C 1
ATOM 682 O O . LYS A 1 86 ? -0.167 -35.562 -19.719 1 96.88 86 LYS A O 1
ATOM 687 N N . VAL A 1 87 ? -2.158 -34.812 -19.031 1 98.31 87 VAL A N 1
ATOM 688 C CA . VAL A 1 87 ? -1.586 -33.781 -18.188 1 98.31 87 VAL A CA 1
ATOM 689 C C . VAL A 1 87 ? -0.936 -34.406 -16.953 1 98.31 87 VAL A C 1
ATOM 691 O O . VAL A 1 87 ? -1.543 -35.25 -16.281 1 98.31 87 VAL A O 1
ATOM 694 N N . ASN A 1 88 ? 0.312 -33.969 -16.703 1 98.5 88 ASN A N 1
ATOM 695 C CA . ASN A 1 88 ? 1.014 -34.719 -15.648 1 98.5 88 ASN A CA 1
ATOM 696 C C . ASN A 1 88 ? 1.255 -33.844 -14.422 1 98.5 88 ASN A C 1
ATOM 698 O O . ASN A 1 88 ? 1.848 -34.281 -13.438 1 98.5 88 ASN A O 1
ATOM 702 N N . THR A 1 89 ? 0.809 -32.625 -14.398 1 98.88 89 THR A N 1
ATOM 703 C CA . THR A 1 89 ? 1.023 -31.688 -13.281 1 98.88 89 THR A CA 1
ATOM 704 C C . THR A 1 89 ? -0.183 -30.781 -13.102 1 98.88 89 THR A C 1
ATOM 706 O O . THR A 1 89 ? -0.742 -30.266 -14.078 1 98.88 89 THR A O 1
ATOM 709 N N . VAL A 1 90 ? -0.637 -30.594 -11.875 1 98.94 90 VAL A N 1
ATOM 710 C CA . VAL A 1 90 ? -1.65 -29.594 -11.562 1 98.94 90 VAL A CA 1
ATOM 711 C C . VAL A 1 90 ? -1.102 -28.609 -10.531 1 98.94 90 VAL A C 1
ATOM 713 O O . VAL A 1 90 ? -0.594 -29.016 -9.484 1 98.94 90 VAL A O 1
ATOM 716 N N . VAL A 1 91 ? -1.056 -27.359 -10.875 1 98.94 91 VAL A N 1
ATOM 717 C CA . VAL A 1 91 ? -0.744 -26.297 -9.922 1 98.94 91 VAL A CA 1
ATOM 718 C C . VAL A 1 91 ? -2.021 -25.844 -9.227 1 98.94 91 VAL A C 1
ATOM 720 O O . VAL A 1 91 ? -2.973 -25.406 -9.883 1 98.94 91 VAL A O 1
ATOM 723 N N . ILE A 1 92 ? -2.033 -25.938 -7.961 1 98.94 92 ILE A N 1
ATOM 724 C CA . ILE A 1 92 ? -3.238 -25.625 -7.203 1 98.94 92 ILE A CA 1
ATOM 725 C C . ILE A 1 92 ? -3.049 -24.297 -6.457 1 98.94 92 ILE A C 1
ATOM 727 O O . ILE A 1 92 ? -2.184 -24.188 -5.582 1 98.94 92 ILE A O 1
ATOM 731 N N . ASP A 1 93 ? -3.814 -23.312 -6.828 1 98.81 93 ASP A N 1
ATOM 732 C CA . ASP A 1 93 ? -3.836 -22.047 -6.098 1 98.81 93 ASP A CA 1
ATOM 733 C C . ASP A 1 93 ? -4.68 -22.172 -4.828 1 98.81 93 ASP A C 1
ATOM 735 O O . ASP A 1 93 ? -5.91 -22.156 -4.891 1 98.81 93 ASP A O 1
ATOM 739 N N . LEU A 1 94 ? -4.051 -22.172 -3.705 1 98.94 94 LEU A N 1
ATOM 740 C CA . LEU A 1 94 ? -4.699 -22.594 -2.469 1 98.94 94 LEU A CA 1
ATOM 741 C C . LEU A 1 94 ? -5.363 -21.406 -1.772 1 98.94 94 LEU A C 1
ATOM 743 O O . LEU A 1 94 ? -6.543 -21.469 -1.428 1 98.94 94 LEU A O 1
ATOM 747 N N . GLY A 1 95 ? -4.66 -20.375 -1.562 1 98.69 95 GLY A N 1
ATOM 748 C CA . GLY A 1 95 ? -5.164 -19.188 -0.873 1 98.69 95 GLY A CA 1
ATOM 749 C C . GLY A 1 95 ? -5.848 -19.516 0.443 1 98.69 95 GLY A C 1
ATOM 750 O O . GLY A 1 95 ? -5.297 -20.25 1.27 1 98.69 95 GLY A O 1
ATOM 751 N N . ASP A 1 96 ? -6.992 -19.016 0.593 1 98.94 96 ASP A N 1
ATOM 752 C CA . ASP A 1 96 ? -7.734 -19.141 1.842 1 98.94 96 ASP A CA 1
ATOM 753 C C . ASP A 1 96 ? -8.703 -20.312 1.79 1 98.94 96 ASP A C 1
ATOM 755 O O . ASP A 1 96 ? -9.625 -20.406 2.6 1 98.94 96 ASP A O 1
ATOM 759 N N . ALA A 1 97 ? -8.531 -21.234 0.881 1 98.88 97 ALA A N 1
ATOM 760 C CA . ALA A 1 97 ? -9.43 -22.375 0.697 1 98.88 97 ALA A CA 1
ATOM 761 C C . ALA A 1 97 ? -8.977 -23.562 1.526 1 98.88 97 ALA A C 1
ATOM 763 O O . ALA A 1 97 ? -9.547 -24.656 1.418 1 98.88 97 ALA A O 1
ATOM 764 N N . VAL A 1 98 ? -7.977 -23.391 2.307 1 98.88 98 VAL A N 1
ATOM 765 C CA . VAL A 1 98 ? -7.488 -24.422 3.225 1 98.88 98 VAL A CA 1
ATOM 766 C C . VAL A 1 98 ? -7.492 -23.875 4.652 1 98.88 98 VAL A C 1
ATOM 768 O O . VAL A 1 98 ? -7.102 -22.734 4.891 1 98.88 98 VAL A O 1
ATOM 771 N N . ALA A 1 99 ? -7.988 -24.656 5.559 1 98.81 99 ALA A N 1
ATOM 772 C CA . ALA A 1 99 ? -7.945 -24.297 6.973 1 98.81 99 ALA A CA 1
ATOM 773 C C . ALA A 1 99 ? -6.602 -24.672 7.594 1 98.81 99 ALA A C 1
ATOM 775 O O . ALA A 1 99 ? -6.512 -25.641 8.352 1 98.81 99 ALA A O 1
ATOM 776 N N . TYR A 1 100 ? -5.641 -23.875 7.34 1 98.88 100 TYR A N 1
ATOM 777 C CA . TYR A 1 100 ? -4.289 -24.125 7.824 1 98.88 100 TYR A CA 1
ATOM 778 C C . TYR A 1 100 ? -4.262 -24.234 9.344 1 98.88 100 TYR A C 1
ATOM 780 O O . TYR A 1 100 ? -4.898 -23.438 10.031 1 98.88 100 TYR A O 1
ATOM 788 N N . GLU A 1 101 ? -3.5 -25.125 9.852 1 98.75 101 GLU A N 1
ATOM 789 C CA . GLU A 1 101 ? -3.375 -25.281 11.305 1 98.75 101 GLU A CA 1
ATOM 790 C C . GLU A 1 101 ? -2.633 -24.094 11.914 1 98.75 101 GLU A C 1
ATOM 792 O O . GLU A 1 101 ? -2.973 -23.625 13 1 98.75 101 GLU A O 1
ATOM 797 N N . SER A 1 102 ? -1.66 -23.656 11.227 1 98.69 102 SER A N 1
ATOM 798 C CA . SER A 1 102 ? -0.829 -22.562 11.734 1 98.69 102 SER A CA 1
ATOM 799 C C . SER A 1 102 ? -1.607 -21.25 11.789 1 98.69 102 SER A C 1
ATOM 801 O O . SER A 1 102 ? -1.365 -20.422 12.664 1 98.69 102 SER A O 1
ATOM 803 N N . HIS A 1 103 ? -2.527 -21.016 10.812 1 98.62 103 HIS A N 1
ATOM 804 C CA . HIS A 1 103 ? -3.281 -19.766 10.727 1 98.62 103 HIS A CA 1
ATOM 805 C C . HIS A 1 103 ? -4.719 -20.016 10.289 1 98.62 103 HIS A C 1
ATOM 807 O O . HIS A 1 103 ? -5.125 -19.594 9.203 1 98.62 103 HIS A O 1
ATOM 813 N N . PRO A 1 104 ? -5.484 -20.609 11.188 1 98.62 104 PRO A N 1
ATOM 814 C CA . PRO A 1 104 ? -6.848 -21 10.828 1 98.62 104 PRO A CA 1
ATOM 815 C C . PRO A 1 104 ? -7.746 -19.812 10.523 1 98.62 104 PRO A C 1
ATOM 817 O O . PRO A 1 104 ? -8.758 -19.953 9.836 1 98.62 104 PRO A O 1
ATOM 820 N N . GLU A 1 105 ? -7.34 -18.594 10.984 1 98 105 GLU A N 1
ATOM 821 C CA . GLU A 1 105 ? -8.156 -17.391 10.805 1 98 105 GLU A CA 1
ATOM 822 C C . GLU A 1 105 ? -8.203 -16.969 9.344 1 98 105 GLU A C 1
ATOM 824 O O . GLU A 1 105 ? -9.055 -16.156 8.953 1 98 105 GLU A O 1
ATOM 829 N N . ILE A 1 106 ? -7.398 -17.516 8.469 1 98.5 106 ILE A N 1
ATOM 830 C CA . ILE A 1 106 ? -7.336 -17.172 7.055 1 98.5 106 ILE A CA 1
ATOM 831 C C . ILE A 1 106 ? -8.445 -17.891 6.297 1 98.5 106 ILE A C 1
ATOM 833 O O . ILE A 1 106 ? -8.961 -17.375 5.301 1 98.5 106 ILE A O 1
ATOM 837 N N . ALA A 1 107 ? -8.922 -19 6.785 1 98.81 107 ALA A N 1
ATOM 838 C CA . ALA A 1 107 ? -9.812 -19.906 6.062 1 98.81 107 ALA A CA 1
ATOM 839 C C . ALA A 1 107 ? -11.18 -19.266 5.844 1 98.81 107 ALA A C 1
ATOM 841 O O . ALA A 1 107 ? -11.719 -18.594 6.734 1 98.81 107 ALA A O 1
ATOM 842 N N . VAL A 1 1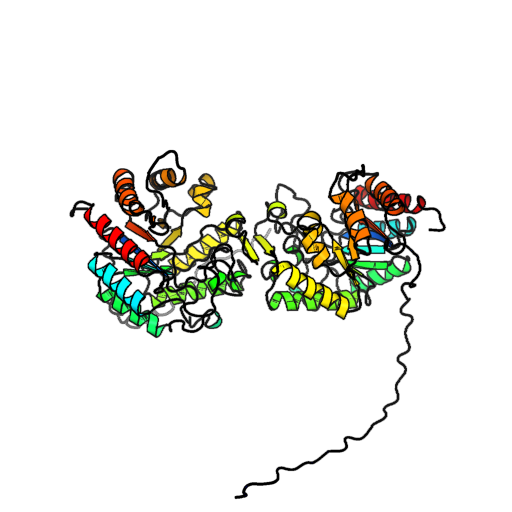08 ? -11.703 -19.391 4.676 1 98.75 108 VAL A N 1
ATOM 843 C CA . VAL A 1 108 ? -13.078 -19 4.398 1 98.75 108 VAL A CA 1
ATOM 844 C C . VAL A 1 108 ? -14.023 -20.125 4.82 1 98.75 108 VAL A C 1
ATOM 846 O O . VAL A 1 108 ? -13.586 -21.234 5.133 1 98.75 108 VAL A O 1
ATOM 849 N N . LYS A 1 109 ? -15.32 -19.812 4.773 1 98.69 109 LYS A N 1
ATOM 850 C CA . LYS A 1 109 ? -16.312 -20.844 5.062 1 98.69 109 LYS A CA 1
ATOM 851 C C . LYS A 1 109 ? -16.266 -21.969 4.027 1 98.69 109 LYS A C 1
ATOM 853 O O . LYS A 1 109 ? -16.266 -21.703 2.822 1 98.69 109 LYS A O 1
ATOM 858 N N . GLY A 1 110 ? -16.109 -23.188 4.469 1 98.69 110 GLY A N 1
ATOM 859 C CA . GLY A 1 110 ? -16.094 -24.344 3.572 1 98.69 110 GLY A CA 1
ATOM 860 C C . GLY A 1 110 ? -14.703 -24.734 3.133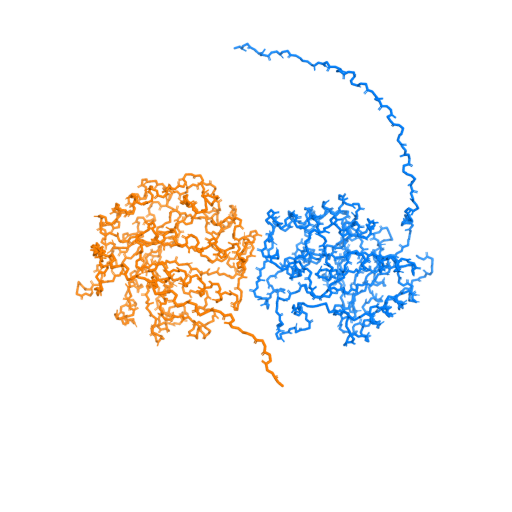 1 98.69 110 GLY A C 1
ATOM 861 O O . GLY A 1 110 ? -14.539 -25.672 2.361 1 98.69 110 GLY A O 1
ATOM 862 N N . ALA A 1 111 ? -13.719 -24.062 3.654 1 98.88 111 ALA A N 1
ATOM 863 C CA . ALA A 1 111 ? -12.336 -24.391 3.316 1 98.88 111 ALA A CA 1
ATOM 864 C C . ALA A 1 111 ? -12.023 -25.859 3.637 1 98.88 111 ALA A C 1
ATOM 866 O O . ALA A 1 111 ? -12.586 -26.422 4.574 1 98.88 111 ALA A O 1
ATOM 867 N N . TRP A 1 112 ? -11.133 -26.391 2.865 1 98.88 112 TRP A N 1
ATOM 868 C CA . TRP A 1 112 ? -10.734 -27.781 3.104 1 98.88 112 TRP A CA 1
ATOM 869 C C . TRP A 1 112 ? -9.875 -27.891 4.359 1 98.88 112 TRP A C 1
ATOM 871 O O . TRP A 1 112 ? -9.023 -27.031 4.609 1 98.88 112 TRP A O 1
ATOM 881 N N . THR A 1 113 ? -10.148 -28.891 5.133 1 98.75 113 THR A N 1
ATOM 882 C CA . THR A 1 113 ? -9.219 -29.219 6.207 1 98.75 113 THR A CA 1
ATOM 883 C C . THR A 1 113 ? -7.902 -29.75 5.641 1 98.75 113 THR A C 1
ATOM 885 O O . THR A 1 113 ? -7.863 -30.234 4.508 1 98.75 113 THR A O 1
ATOM 888 N N . PRO A 1 114 ? -6.867 -29.656 6.457 1 98.75 114 PRO A N 1
ATOM 889 C CA . PRO A 1 114 ? -5.609 -30.281 6.023 1 98.75 114 PRO A CA 1
ATOM 890 C C . PRO A 1 114 ? -5.766 -31.75 5.676 1 98.75 114 PRO A C 1
ATOM 892 O O . PRO A 1 114 ? -5.184 -32.219 4.691 1 98.75 114 PRO A O 1
ATOM 895 N N . HIS A 1 115 ? -6.559 -32.406 6.367 1 98.56 115 HIS A N 1
ATOM 896 C CA . HIS A 1 115 ? -6.781 -33.812 6.102 1 98.56 115 HIS A CA 1
ATOM 897 C C . HIS A 1 115 ? -7.465 -34.031 4.754 1 98.56 115 HIS A C 1
ATOM 899 O O . HIS A 1 115 ? -7.074 -34.906 3.984 1 98.56 115 HIS A O 1
ATOM 905 N N . ARG A 1 116 ? -8.43 -33.25 4.516 1 98.62 116 ARG A N 1
ATOM 906 C CA . ARG A 1 116 ? -9.133 -33.344 3.238 1 98.62 116 ARG A CA 1
ATOM 907 C C . ARG A 1 116 ? -8.195 -33.031 2.076 1 98.62 116 ARG A C 1
ATOM 909 O O . ARG A 1 116 ? -8.219 -33.719 1.053 1 98.62 116 ARG A O 1
ATOM 916 N N . LEU A 1 117 ? -7.441 -32.031 2.221 1 98.88 117 LEU A N 1
ATOM 917 C CA . LEU A 1 117 ? -6.48 -31.688 1.184 1 98.88 117 LEU A CA 1
ATOM 918 C C . LEU A 1 117 ? -5.492 -32.812 0.94 1 98.88 117 LEU A C 1
ATOM 920 O O . LEU A 1 117 ? -5.25 -33.219 -0.208 1 98.88 117 LEU A O 1
ATOM 924 N N . LYS A 1 118 ? -4.969 -33.406 1.978 1 98.62 118 LYS A N 1
ATOM 925 C CA . LYS A 1 118 ? -4.012 -34.469 1.841 1 98.62 118 LYS A CA 1
ATOM 926 C C . LYS A 1 118 ? -4.629 -35.656 1.106 1 98.62 118 LYS A C 1
ATOM 928 O O . LYS A 1 118 ? -3.98 -36.281 0.265 1 98.62 118 LYS A O 1
ATOM 933 N N . SER A 1 119 ? -5.805 -35.938 1.49 1 98.62 119 SER A N 1
ATOM 934 C CA . SER A 1 119 ? -6.516 -37.031 0.821 1 98.62 119 SER A CA 1
ATOM 935 C C . SER A 1 119 ? -6.684 -36.75 -0.668 1 98.62 119 SER A C 1
ATOM 937 O O . SER A 1 119 ? -6.492 -37.625 -1.501 1 98.62 119 SER A O 1
ATOM 939 N N . GLU A 1 120 ? -7.059 -35.562 -0.959 1 98.88 120 GLU A N 1
ATOM 940 C CA . GLU A 1 120 ? -7.234 -35.156 -2.354 1 98.88 120 GLU A CA 1
ATOM 941 C C . GLU A 1 120 ? -5.914 -35.219 -3.115 1 98.88 120 GLU A C 1
ATOM 943 O O . GLU A 1 120 ? -5.871 -35.688 -4.262 1 98.88 120 GLU A O 1
ATOM 948 N N . LEU A 1 121 ? -4.867 -34.781 -2.502 1 98.94 121 LEU A N 1
ATOM 949 C CA . LEU A 1 121 ? -3.551 -34.812 -3.133 1 98.94 121 LEU A CA 1
ATOM 950 C C . LEU A 1 121 ? -3.117 -36.25 -3.418 1 98.94 121 LEU A C 1
ATOM 952 O O . LEU A 1 121 ? -2.533 -36.531 -4.469 1 98.94 121 LEU A O 1
ATOM 956 N N . SER A 1 122 ? -3.391 -37.125 -2.52 1 98.69 122 SER A N 1
ATOM 957 C CA . SER A 1 122 ? -3.096 -38.531 -2.729 1 98.69 122 SER A CA 1
ATOM 958 C C . SER A 1 122 ? -3.879 -39.094 -3.912 1 98.69 122 SER A C 1
ATOM 960 O O . SER A 1 122 ? -3.33 -39.844 -4.734 1 98.69 122 SER A O 1
ATOM 962 N N . LYS A 1 123 ? -5.074 -38.75 -3.932 1 98.69 123 LYS A N 1
ATOM 963 C CA . LYS A 1 123 ? -5.914 -39.156 -5.051 1 98.69 123 LYS A CA 1
ATOM 964 C C . LYS A 1 123 ? -5.355 -38.656 -6.375 1 98.69 123 LYS A C 1
ATOM 966 O O . LYS A 1 123 ? -5.277 -39.406 -7.352 1 98.69 123 LYS A O 1
ATOM 971 N N . ILE A 1 124 ? -4.973 -37.469 -6.457 1 98.88 124 ILE A N 1
ATOM 972 C CA . ILE A 1 124 ? -4.422 -36.844 -7.656 1 98.88 124 ILE A CA 1
ATOM 973 C C . ILE A 1 124 ? -3.154 -37.562 -8.086 1 98.88 124 ILE A C 1
ATOM 975 O O . ILE A 1 124 ? -2.98 -37.875 -9.266 1 98.88 124 ILE A O 1
ATOM 979 N N . ARG A 1 125 ? -2.328 -37.938 -7.156 1 98.62 125 ARG A N 1
ATOM 980 C CA . ARG A 1 125 ? -1.089 -38.656 -7.449 1 98.62 125 ARG A CA 1
ATOM 981 C C . ARG A 1 125 ? -1.374 -40.031 -8.008 1 98.62 125 ARG A C 1
ATOM 983 O O . ARG A 1 125 ? -0.671 -40.5 -8.906 1 98.62 125 ARG A O 1
ATOM 990 N N . THR A 1 126 ? -2.379 -40.656 -7.5 1 98.38 126 THR A N 1
ATOM 991 C CA . THR A 1 126 ? -2.723 -42 -7.973 1 98.38 126 THR A CA 1
ATOM 992 C C . THR A 1 126 ? -3.189 -41.969 -9.422 1 98.38 126 THR A C 1
ATOM 994 O O . THR A 1 126 ? -3.152 -42.969 -10.125 1 98.38 126 THR A O 1
ATOM 997 N N . MET A 1 127 ? -3.525 -40.812 -9.867 1 98.5 127 MET A N 1
ATOM 998 C CA . MET A 1 127 ? -3.984 -40.656 -11.242 1 98.5 127 MET A CA 1
ATOM 999 C C . MET A 1 127 ? -2.828 -40.25 -12.156 1 98.5 127 MET A C 1
ATOM 1001 O O . MET A 1 127 ? -3.035 -39.969 -13.336 1 98.5 127 MET A O 1
ATOM 1005 N N . GLY A 1 128 ? -1.623 -40.188 -11.57 1 97.88 128 GLY A N 1
ATOM 1006 C CA . GLY A 1 128 ? -0.432 -39.875 -12.352 1 97.88 128 GLY A CA 1
ATOM 1007 C C . GLY A 1 128 ? -0.165 -38.406 -12.492 1 97.88 128 GLY A C 1
ATOM 1008 O O . GLY A 1 128 ? 0.592 -37.969 -13.367 1 97.88 128 GLY A O 1
ATOM 1009 N N . ILE A 1 129 ? -0.815 -37.594 -11.734 1 98.75 129 ILE A N 1
ATOM 1010 C CA . ILE A 1 129 ? -0.661 -36.125 -11.789 1 98.75 129 ILE A CA 1
ATOM 1011 C C . ILE A 1 129 ? 0.091 -35.656 -10.547 1 98.75 129 ILE A C 1
ATOM 1013 O O . ILE A 1 129 ? -0.24 -36.031 -9.422 1 98.75 129 ILE A O 1
ATOM 1017 N N . GLN A 1 130 ? 1.107 -34.906 -10.758 1 98.69 130 GLN A N 1
ATOM 1018 C CA . GLN A 1 130 ? 1.853 -34.281 -9.664 1 98.69 130 GLN A CA 1
ATOM 1019 C C . GLN A 1 130 ? 1.219 -32.969 -9.242 1 98.69 130 GLN A C 1
ATOM 1021 O O . GLN A 1 130 ? 1.176 -32.031 -10.023 1 98.69 130 GLN A O 1
ATOM 1026 N N . PRO A 1 131 ? 0.751 -32.875 -8 1 98.94 131 PRO A N 1
ATOM 1027 C CA . PRO A 1 131 ? 0.234 -31.594 -7.527 1 98.94 131 PRO A CA 1
ATOM 1028 C C . PRO A 1 131 ? 1.339 -30.656 -7.051 1 98.94 131 PRO A C 1
ATOM 1030 O O . PRO A 1 131 ? 2.275 -31.094 -6.375 1 98.94 131 PRO A O 1
ATOM 1033 N N . ILE A 1 132 ? 1.291 -29.406 -7.449 1 98.94 132 ILE A N 1
ATOM 1034 C CA . ILE A 1 132 ? 2.211 -28.344 -7.066 1 98.94 132 ILE A CA 1
ATOM 1035 C C . ILE A 1 132 ? 1.441 -27.234 -6.371 1 98.94 132 ILE A C 1
ATOM 1037 O O . ILE A 1 132 ? 0.413 -26.766 -6.875 1 98.94 132 ILE A O 1
ATOM 1041 N N . PRO A 1 133 ? 1.902 -26.781 -5.172 1 98.94 133 PRO A N 1
ATOM 1042 C CA . PRO A 1 133 ? 1.201 -25.688 -4.492 1 98.94 133 PRO A CA 1
ATOM 1043 C C . PRO A 1 133 ? 1.567 -24.312 -5.051 1 98.94 133 PRO A C 1
ATOM 1045 O O . PRO A 1 133 ? 2.719 -24.078 -5.434 1 98.94 133 PRO A O 1
ATOM 1048 N N . LYS A 1 134 ? 0.596 -23.5 -5.07 1 98.94 134 LYS A N 1
ATOM 1049 C CA . LYS A 1 134 ? 0.795 -22.078 -5.332 1 98.94 134 LYS A CA 1
ATOM 1050 C C . LYS A 1 134 ? 0.195 -21.219 -4.219 1 98.94 134 LYS A C 1
ATOM 1052 O O . LYS A 1 134 ? -0.945 -21.438 -3.805 1 98.94 134 LYS A O 1
ATOM 1057 N N . LEU A 1 135 ? 0.962 -20.406 -3.662 1 98.88 135 LEU A N 1
ATOM 1058 C CA . LEU A 1 135 ? 0.565 -19.281 -2.807 1 98.88 135 LEU A CA 1
ATOM 1059 C C . LEU A 1 135 ? 1.075 -17.969 -3.363 1 98.88 135 LEU A C 1
ATOM 1061 O O . LEU A 1 135 ? 2.285 -17.766 -3.484 1 98.88 135 LEU A O 1
ATOM 1065 N N . ASN A 1 136 ? 0.147 -17.141 -3.693 1 98.56 136 ASN A N 1
ATOM 1066 C CA . ASN A 1 136 ? 0.585 -15.867 -4.258 1 98.56 136 ASN A CA 1
ATOM 1067 C C . ASN A 1 136 ? 0.84 -14.828 -3.166 1 98.56 136 ASN A C 1
ATOM 1069 O O . ASN A 1 136 ? -0.074 -14.461 -2.426 1 98.56 136 ASN A O 1
ATOM 1073 N N . PHE A 1 137 ? 2.074 -14.352 -3.113 1 98.5 137 PHE A N 1
ATOM 1074 C CA . PHE A 1 137 ? 2.457 -13.406 -2.072 1 98.5 137 PHE A CA 1
ATOM 1075 C C . PHE A 1 137 ? 2.699 -12.023 -2.662 1 98.5 137 PHE A C 1
ATOM 1077 O O . PHE A 1 137 ? 3.254 -11.141 -1.996 1 98.5 137 PHE A O 1
ATOM 1084 N N . SER A 1 138 ? 2.293 -11.859 -3.941 1 97.88 138 SER A N 1
ATOM 1085 C CA . SER A 1 138 ? 2.279 -10.5 -4.465 1 97.88 138 SER A CA 1
ATOM 1086 C C . SER A 1 138 ? 1.303 -9.617 -3.693 1 97.88 138 SER A C 1
ATOM 1088 O O . SER A 1 138 ? 0.162 -10.016 -3.447 1 97.88 138 SER A O 1
ATOM 1090 N N . ALA A 1 139 ? 1.698 -8.383 -3.244 1 95.75 139 ALA A N 1
ATOM 1091 C CA . ALA A 1 139 ? 0.858 -7.492 -2.443 1 95.75 139 ALA A CA 1
ATOM 1092 C C . ALA A 1 139 ? -0.394 -7.082 -3.213 1 95.75 139 ALA A C 1
ATOM 1094 O O . ALA A 1 139 ? -1.359 -6.594 -2.623 1 95.75 139 ALA A O 1
ATOM 1095 N N . GLY A 1 140 ? -0.563 -7.398 -4.418 1 94.56 140 GLY A N 1
ATOM 1096 C CA . GLY A 1 140 ? -1.75 -7.133 -5.215 1 94.56 140 GLY A CA 1
ATOM 1097 C C . GLY A 1 140 ? -2.582 -8.375 -5.477 1 94.56 140 GLY A C 1
ATOM 1098 O O . GLY A 1 140 ? -3.645 -8.297 -6.098 1 94.56 140 GLY A O 1
ATOM 1099 N N . HIS A 1 141 ? -2.104 -9.484 -4.98 1 97.88 141 HIS A N 1
ATOM 1100 C CA . HIS A 1 141 ? -2.797 -10.75 -5.168 1 97.88 141 HIS A CA 1
ATOM 1101 C C . HIS A 1 141 ? -2.898 -11.523 -3.855 1 97.88 141 HIS A C 1
ATOM 1103 O O . HIS A 1 141 ? -2.82 -12.75 -3.844 1 97.88 141 HIS A O 1
ATOM 1109 N N . ASP A 1 142 ? -2.969 -10.805 -2.711 1 97.62 142 ASP A N 1
ATOM 1110 C CA . ASP A 1 142 ? -2.848 -11.469 -1.415 1 97.62 142 ASP A CA 1
ATOM 1111 C C . ASP A 1 142 ? -4.074 -11.203 -0.545 1 97.62 142 ASP A C 1
ATOM 1113 O O . ASP A 1 142 ? -4.004 -11.305 0.682 1 97.62 142 ASP A O 1
ATOM 1117 N N . THR A 1 143 ? -5.184 -10.875 -1.191 1 98.06 143 THR A N 1
ATOM 1118 C CA . THR A 1 143 ? -6.422 -10.656 -0.45 1 98.06 143 THR A CA 1
ATOM 1119 C C . THR A 1 143 ? -6.777 -11.883 0.382 1 98.06 143 THR A C 1
ATOM 1121 O O . THR A 1 143 ? -7.344 -11.766 1.47 1 98.06 143 THR A O 1
ATOM 1124 N N . TRP A 1 144 ? -6.395 -13.039 -0.085 1 98.69 144 TRP A N 1
ATOM 1125 C CA . TRP A 1 144 ? -6.676 -14.289 0.603 1 98.69 144 TRP A CA 1
ATOM 1126 C C . TRP A 1 144 ? -6.047 -14.305 1.992 1 98.69 144 TRP A C 1
ATOM 1128 O O . TRP A 1 144 ? -6.461 -15.078 2.861 1 98.69 144 TRP A O 1
ATOM 1138 N N . MET A 1 145 ? -5.109 -13.484 2.275 1 98.25 145 MET A N 1
ATOM 1139 C CA . MET A 1 145 ? -4.414 -13.453 3.559 1 98.25 145 MET A CA 1
ATOM 1140 C C . MET A 1 145 ? -5.164 -12.586 4.562 1 98.25 145 MET A C 1
ATOM 1142 O O . MET A 1 145 ? -4.723 -12.422 5.703 1 98.25 145 MET A O 1
ATOM 1146 N N . LYS A 1 146 ? -6.191 -11.984 4.172 1 96.12 146 LYS A N 1
ATOM 1147 C CA . LYS A 1 146 ? -7.031 -11.148 5.027 1 96.12 146 LYS A CA 1
ATOM 1148 C C . LYS A 1 146 ? -6.223 -10.008 5.645 1 96.12 146 LYS A C 1
ATOM 1150 O O . LYS A 1 146 ? -5.57 -9.25 4.93 1 96.12 146 LYS A O 1
ATOM 1155 N N . GLU A 1 147 ? -6.223 -9.891 6.938 1 94.44 147 GLU A N 1
ATOM 1156 C CA . GLU A 1 147 ? -5.586 -8.766 7.602 1 94.44 147 GLU A CA 1
ATOM 1157 C C . GLU A 1 147 ? -4.082 -8.75 7.344 1 94.44 147 GLU A C 1
ATOM 1159 O O . GLU A 1 147 ? -3.461 -7.684 7.309 1 94.44 147 GLU A O 1
ATOM 1164 N N . TYR A 1 148 ? -3.498 -9.891 7.09 1 97.19 148 TYR A N 1
ATOM 1165 C CA . TYR A 1 148 ? -2.055 -9.984 6.902 1 97.19 148 TYR A CA 1
ATOM 1166 C C . TYR A 1 148 ? -1.628 -9.297 5.609 1 97.19 148 TYR A C 1
ATOM 1168 O O . TYR A 1 148 ? -0.474 -8.891 5.469 1 97.19 148 TYR A O 1
ATOM 1176 N N . SER A 1 149 ? -2.594 -9.203 4.625 1 97.25 149 SER A N 1
ATOM 1177 C CA . SER A 1 149 ? -2.307 -8.5 3.379 1 97.25 149 SER A CA 1
ATOM 1178 C C . SER A 1 149 ? -2.029 -7.023 3.629 1 97.25 149 SER A C 1
ATOM 1180 O O . SER A 1 149 ? -1.467 -6.336 2.771 1 97.25 149 SER A O 1
ATOM 1182 N N . ARG A 1 150 ? -2.375 -6.527 4.84 1 95.75 150 ARG A N 1
ATOM 1183 C CA . ARG A 1 150 ? -2.145 -5.137 5.219 1 95.75 150 ARG A CA 1
ATOM 1184 C C . ARG A 1 150 ? -0.983 -5.02 6.203 1 95.75 150 ARG A C 1
ATOM 1186 O O . ARG A 1 150 ? -0.818 -3.99 6.859 1 95.75 150 ARG A O 1
ATOM 1193 N N . MET A 1 151 ? -0.267 -6.113 6.297 1 96.62 151 MET A N 1
ATOM 1194 C CA . MET A 1 151 ? 0.89 -6.129 7.188 1 96.62 151 MET A CA 1
ATOM 1195 C C . MET A 1 151 ? 2.152 -6.535 6.434 1 96.62 151 MET A C 1
ATOM 1197 O O . MET A 1 151 ? 3.096 -7.055 7.027 1 96.62 151 MET A O 1
ATOM 1201 N N . VAL A 1 152 ? 2.145 -6.309 5.172 1 97.38 152 VAL A N 1
ATOM 1202 C CA . VAL A 1 152 ? 3.221 -6.742 4.285 1 97.38 152 VAL A CA 1
ATOM 1203 C C . VAL A 1 152 ? 4.559 -6.215 4.801 1 97.38 152 VAL A C 1
ATOM 1205 O O . VAL A 1 152 ? 4.66 -5.055 5.207 1 97.38 152 VAL A O 1
ATOM 1208 N N . SER A 1 153 ? 5.586 -7.09 4.852 1 96.44 153 SER A N 1
ATOM 1209 C CA . SER A 1 153 ? 6.973 -6.797 5.188 1 96.44 153 SER A CA 1
ATOM 1210 C C . SER A 1 153 ? 7.121 -6.438 6.66 1 96.44 153 SER A C 1
ATOM 1212 O O . SER A 1 153 ? 7.984 -5.637 7.023 1 96.44 153 SER A O 1
ATOM 1214 N N . THR A 1 154 ? 6.227 -6.797 7.523 1 95.81 154 THR A N 1
ATOM 1215 C CA . THR A 1 154 ? 6.379 -6.727 8.969 1 95.81 154 THR A CA 1
ATOM 1216 C C . THR A 1 154 ? 6.852 -8.062 9.531 1 95.81 154 THR A C 1
ATOM 1218 O O . THR A 1 154 ? 6.82 -9.086 8.836 1 95.81 154 THR A O 1
ATOM 1221 N N . ASP A 1 155 ? 7.207 -8.031 10.812 1 95.69 155 ASP A N 1
ATOM 1222 C CA . ASP A 1 155 ? 7.613 -9.273 11.461 1 95.69 155 ASP A CA 1
ATOM 1223 C C . ASP A 1 155 ? 6.473 -10.281 11.484 1 95.69 155 ASP A C 1
ATOM 1225 O O . ASP A 1 155 ? 6.688 -11.477 11.266 1 95.69 155 ASP A O 1
ATOM 1229 N N . THR A 1 156 ? 5.324 -9.766 11.727 1 96.12 156 THR A N 1
ATOM 1230 C CA . THR A 1 156 ? 4.152 -10.633 11.727 1 96.12 156 THR A CA 1
ATOM 1231 C C . THR A 1 156 ? 3.936 -11.25 10.352 1 96.12 156 THR A C 1
ATOM 1233 O O . THR A 1 156 ? 3.684 -12.453 10.227 1 96.12 156 THR A O 1
ATOM 1236 N N . TYR A 1 157 ? 4.055 -10.484 9.289 1 97.69 157 TYR A N 1
ATOM 1237 C CA . TYR A 1 157 ? 3.873 -10.945 7.918 1 97.69 157 TYR A CA 1
ATOM 1238 C C . TYR A 1 157 ? 4.879 -12.039 7.574 1 97.69 157 TYR A C 1
ATOM 1240 O O . TYR A 1 157 ? 4.512 -13.086 7.027 1 97.69 157 TYR A O 1
ATOM 1248 N N . TYR A 1 158 ? 6.129 -11.836 7.961 1 98.44 158 TYR A N 1
ATOM 1249 C CA . TYR A 1 158 ? 7.172 -12.805 7.652 1 98.44 158 TYR A CA 1
ATOM 1250 C C . TYR A 1 158 ? 6.918 -14.125 8.367 1 98.44 158 TYR A C 1
ATOM 1252 O O . TYR A 1 158 ? 7.07 -15.195 7.781 1 98.44 158 TYR A O 1
ATOM 1260 N N . ARG A 1 159 ? 6.535 -14.023 9.562 1 98.56 159 ARG A N 1
ATOM 1261 C CA . ARG A 1 159 ? 6.246 -15.234 10.328 1 98.56 159 ARG A CA 1
ATOM 1262 C C . ARG A 1 159 ? 5.094 -16.016 9.703 1 98.56 159 ARG A C 1
ATOM 1264 O O . ARG A 1 159 ? 5.168 -17.234 9.562 1 98.56 159 ARG A O 1
ATOM 1271 N N . VAL A 1 160 ? 4.082 -15.32 9.344 1 98.75 160 VAL A N 1
ATOM 1272 C CA . VAL A 1 160 ? 2.904 -15.953 8.766 1 98.75 160 VAL A CA 1
ATOM 1273 C C . VAL A 1 160 ? 3.275 -16.609 7.438 1 98.75 160 VAL A C 1
ATOM 1275 O O . VAL A 1 160 ? 2.887 -17.75 7.176 1 98.75 160 VAL A O 1
ATOM 1278 N N . CYS A 1 161 ? 4.039 -15.922 6.586 1 98.88 161 CYS A N 1
ATOM 1279 C CA . CYS A 1 161 ? 4.465 -16.484 5.309 1 98.88 161 CYS A CA 1
ATOM 1280 C C . CYS A 1 161 ? 5.289 -17.75 5.508 1 98.88 161 CYS A C 1
ATOM 1282 O O . CYS A 1 161 ? 5.07 -18.75 4.824 1 98.88 161 CYS A O 1
ATOM 1284 N N . ALA A 1 162 ? 6.215 -17.672 6.457 1 98.88 162 ALA A N 1
ATOM 1285 C CA . ALA A 1 162 ? 7.059 -18.828 6.742 1 98.88 162 ALA A CA 1
ATOM 1286 C C . ALA A 1 162 ? 6.227 -20.016 7.223 1 98.88 162 ALA A C 1
ATOM 1288 O O . ALA A 1 162 ? 6.441 -21.141 6.789 1 98.88 162 ALA A O 1
ATOM 1289 N N . ASP A 1 163 ? 5.309 -19.734 8.109 1 98.94 163 ASP A N 1
ATOM 1290 C CA . ASP A 1 163 ? 4.43 -20.781 8.633 1 98.94 163 ASP A CA 1
ATOM 1291 C C . ASP A 1 163 ? 3.625 -21.422 7.512 1 98.94 163 ASP A C 1
ATOM 1293 O O . ASP A 1 163 ? 3.516 -22.656 7.449 1 98.94 163 ASP A O 1
ATOM 1297 N N . LEU A 1 164 ? 3.092 -20.625 6.637 1 98.94 164 LEU A N 1
ATOM 1298 C CA . LEU A 1 164 ? 2.246 -21.125 5.559 1 98.94 164 LEU A CA 1
ATOM 1299 C C . LEU A 1 164 ? 3.061 -21.953 4.57 1 98.94 164 LEU A C 1
ATOM 1301 O O . LEU A 1 164 ? 2.629 -23.031 4.156 1 98.94 164 LEU A O 1
ATOM 1305 N N . ILE A 1 165 ? 4.199 -21.453 4.191 1 98.94 165 ILE A N 1
ATOM 1306 C CA . ILE A 1 165 ? 5.043 -22.172 3.248 1 98.94 165 ILE A CA 1
ATOM 1307 C C . ILE A 1 165 ? 5.453 -23.516 3.848 1 98.94 165 ILE A C 1
ATOM 1309 O O . ILE A 1 165 ? 5.398 -24.547 3.174 1 98.94 165 ILE A O 1
ATOM 1313 N N . ARG A 1 166 ? 5.84 -23.516 5.125 1 98.88 166 ARG A N 1
ATOM 1314 C CA . ARG A 1 166 ? 6.227 -24.75 5.809 1 98.88 166 ARG A CA 1
ATOM 1315 C C . ARG A 1 166 ? 5.07 -25.734 5.848 1 98.88 166 ARG A C 1
ATOM 1317 O O . ARG A 1 166 ? 5.242 -26.906 5.512 1 98.88 166 ARG A O 1
ATOM 1324 N N . GLU A 1 167 ? 3.949 -25.266 6.234 1 98.94 167 GLU A N 1
ATOM 1325 C CA . GLU A 1 167 ? 2.791 -26.141 6.379 1 98.94 167 GLU A CA 1
ATOM 1326 C C . GLU A 1 167 ? 2.348 -26.703 5.027 1 98.94 167 GLU A C 1
ATOM 1328 O O . GLU A 1 167 ? 2.055 -27.891 4.906 1 98.94 167 GLU A O 1
ATOM 1333 N N . VAL A 1 168 ? 2.295 -25.875 4.027 1 98.94 168 VAL A N 1
ATOM 1334 C CA . VAL A 1 168 ? 1.865 -26.297 2.699 1 98.94 168 VAL A CA 1
ATOM 1335 C C . VAL A 1 168 ? 2.883 -27.281 2.113 1 98.94 168 VAL A C 1
ATOM 1337 O O . VAL A 1 168 ? 2.51 -28.25 1.464 1 98.94 168 VAL A O 1
ATOM 1340 N N . SER A 1 169 ? 4.172 -27.016 2.318 1 98.94 169 SER A N 1
ATOM 1341 C CA . SER A 1 169 ? 5.199 -27.938 1.872 1 98.94 169 SER A CA 1
ATOM 1342 C C . SER A 1 169 ? 4.992 -29.328 2.48 1 98.94 169 SER A C 1
ATOM 1344 O O . SER A 1 169 ? 5.109 -30.344 1.789 1 98.94 169 SER A O 1
ATOM 1346 N N . ALA A 1 170 ? 4.656 -29.328 3.744 1 98.81 170 ALA A N 1
ATOM 1347 C CA . ALA A 1 170 ? 4.414 -30.594 4.426 1 98.81 170 ALA A CA 1
ATOM 1348 C C . ALA A 1 170 ? 3.16 -31.266 3.889 1 98.81 170 ALA A C 1
ATOM 1350 O O . ALA A 1 170 ? 3.154 -32.469 3.66 1 98.81 170 ALA A O 1
ATOM 1351 N N . LEU A 1 171 ? 2.148 -30.531 3.707 1 98.88 171 LEU A N 1
ATOM 1352 C CA . LEU A 1 171 ? 0.89 -31.078 3.215 1 98.88 171 LEU A CA 1
ATOM 1353 C C . LEU A 1 171 ? 1.071 -31.703 1.837 1 98.88 171 LEU A C 1
ATOM 1355 O O . LEU A 1 171 ? 0.415 -32.688 1.51 1 98.88 171 LEU A O 1
ATOM 1359 N N . PHE A 1 172 ? 1.961 -31.125 1.026 1 98.88 172 PHE A N 1
ATOM 1360 C CA . PHE A 1 172 ? 2.18 -31.594 -0.34 1 98.88 172 PHE A CA 1
ATOM 1361 C C . PHE A 1 172 ? 3.326 -32.594 -0.397 1 98.88 172 PHE A C 1
ATOM 1363 O O . PHE A 1 172 ? 3.805 -32.938 -1.48 1 98.88 172 PHE A O 1
ATOM 1370 N N . ASP A 1 173 ? 3.85 -33.062 0.748 1 98.06 173 ASP A N 1
ATOM 1371 C CA . ASP A 1 173 ? 4.914 -34.062 0.856 1 98.06 173 ASP A CA 1
ATOM 1372 C C . ASP A 1 173 ? 6.172 -33.594 0.121 1 98.06 173 ASP A C 1
ATOM 1374 O O . ASP A 1 173 ? 6.691 -34.312 -0.738 1 98.06 173 ASP A O 1
ATOM 1378 N N . THR A 1 174 ? 6.598 -32.312 0.426 1 97.94 174 THR A N 1
ATOM 1379 C CA . THR A 1 174 ? 7.797 -31.672 -0.132 1 97.94 174 THR A CA 1
ATOM 1380 C C . THR A 1 174 ? 7.754 -31.703 -1.657 1 97.94 174 THR A C 1
ATOM 1382 O O . THR A 1 174 ? 8.555 -32.375 -2.297 1 97.94 174 THR A O 1
ATOM 1385 N N . PRO A 1 175 ? 6.871 -30.891 -2.223 1 98.25 175 PRO A N 1
ATOM 1386 C CA . PRO A 1 175 ? 6.73 -30.859 -3.68 1 98.25 175 PRO A CA 1
ATOM 1387 C C . PRO A 1 175 ? 7.996 -30.375 -4.383 1 98.25 175 PRO A C 1
ATOM 1389 O O . PRO A 1 175 ? 8.758 -29.578 -3.818 1 98.25 175 PRO A O 1
ATOM 1392 N N . PRO A 1 176 ? 8.242 -30.906 -5.59 1 98.25 176 PRO A N 1
ATOM 1393 C CA . PRO A 1 176 ? 9.469 -30.484 -6.277 1 98.25 176 PRO A CA 1
ATOM 1394 C C . PRO A 1 176 ? 9.516 -28.984 -6.551 1 98.25 176 PRO A C 1
ATOM 1396 O O . PRO A 1 176 ? 10.602 -28.391 -6.555 1 98.25 176 PRO A O 1
ATOM 1399 N N . LEU A 1 177 ? 8.352 -28.391 -6.777 1 98.81 177 LEU A N 1
ATOM 1400 C CA . LEU A 1 177 ? 8.234 -26.953 -7.051 1 98.81 177 LEU A CA 1
ATOM 1401 C C . LEU A 1 177 ? 7.211 -26.312 -6.121 1 98.81 177 LEU A C 1
ATOM 1403 O O . LEU A 1 177 ? 6.34 -26.984 -5.574 1 98.81 177 LEU A O 1
ATOM 1407 N N . PHE A 1 178 ? 7.348 -25.047 -5.91 1 98.94 178 PHE A N 1
ATOM 1408 C CA . PHE A 1 178 ? 6.422 -24.203 -5.164 1 98.94 178 PHE A CA 1
ATOM 1409 C C . PHE A 1 178 ? 6.238 -22.859 -5.855 1 98.94 178 PHE A C 1
ATOM 1411 O O . PHE A 1 178 ? 7.195 -22.094 -5.996 1 98.94 178 PHE A O 1
ATOM 1418 N N . HIS A 1 179 ? 5.039 -22.594 -6.328 1 98.94 179 HIS A N 1
ATOM 1419 C CA . HIS A 1 179 ? 4.781 -21.375 -7.07 1 98.94 179 HIS A CA 1
ATOM 1420 C C . HIS A 1 179 ? 4.445 -20.219 -6.129 1 98.94 179 HIS A C 1
ATOM 1422 O O . HIS A 1 179 ? 3.434 -20.266 -5.426 1 98.94 179 HIS A O 1
ATOM 1428 N N . LEU A 1 180 ? 5.129 -19.125 -6.215 1 98.88 180 LEU A N 1
ATOM 1429 C CA . LEU A 1 180 ? 5.043 -18.047 -5.246 1 98.88 180 LEU A CA 1
ATOM 1430 C C . LEU A 1 180 ? 4.242 -16.875 -5.812 1 98.88 180 LEU A C 1
ATOM 1432 O O . LEU A 1 180 ? 3.957 -15.906 -5.102 1 98.88 180 LEU A O 1
ATOM 1436 N N . GLY A 1 181 ? 3.844 -17.031 -7.051 1 98.56 181 GLY A N 1
ATOM 1437 C CA . GLY A 1 181 ? 3.205 -15.906 -7.711 1 98.56 181 GLY A CA 1
ATOM 1438 C C . GLY A 1 181 ? 4.148 -14.75 -7.957 1 98.56 181 GLY A C 1
ATOM 1439 O O . GLY A 1 181 ? 4.98 -14.797 -8.867 1 98.56 181 GLY A O 1
ATOM 1440 N N . MET A 1 182 ? 4.055 -13.672 -7.125 1 97.88 182 MET A N 1
ATOM 1441 C CA . MET A 1 182 ? 4.941 -12.508 -7.09 1 97.88 182 MET A CA 1
ATOM 1442 C C . MET A 1 182 ? 4.793 -11.672 -8.359 1 97.88 182 MET A C 1
ATOM 1444 O O . MET A 1 182 ? 5.777 -11.156 -8.883 1 97.88 182 MET A O 1
ATOM 1448 N N . ASP A 1 183 ? 3.516 -11.523 -8.852 1 95.5 183 ASP A N 1
ATOM 1449 C CA . ASP A 1 183 ? 3.277 -10.836 -10.117 1 95.5 183 ASP A CA 1
ATOM 1450 C C . ASP A 1 183 ? 2.465 -9.562 -9.906 1 95.5 183 ASP A C 1
ATOM 1452 O O . ASP A 1 183 ? 1.814 -9.391 -8.875 1 95.5 183 ASP A O 1
ATOM 1456 N N . GLU A 1 184 ? 2.508 -8.68 -10.852 1 94.06 184 GLU A N 1
ATOM 1457 C CA . GLU A 1 184 ? 1.601 -7.559 -11.07 1 94.06 184 GLU A CA 1
ATOM 1458 C C . GLU A 1 184 ? 1.417 -6.742 -9.797 1 94.06 184 GLU A C 1
ATOM 1460 O O . GLU A 1 184 ? 0.288 -6.496 -9.367 1 94.06 184 GLU A O 1
ATOM 1465 N N . GLU A 1 185 ? 2.43 -6.172 -9.281 1 94.5 185 GLU A N 1
ATOM 1466 C CA . GLU A 1 185 ? 2.389 -5.402 -8.039 1 94.5 185 GLU A CA 1
ATOM 1467 C C . GLU A 1 185 ? 2.529 -3.906 -8.312 1 94.5 185 GLU A C 1
ATOM 1469 O O . GLU A 1 185 ? 3.328 -3.225 -7.668 1 94.5 185 GLU A O 1
ATOM 1474 N N . THR A 1 186 ? 1.773 -3.361 -9.312 1 94.06 186 THR A N 1
ATOM 1475 C CA . THR A 1 186 ? 1.796 -1.934 -9.609 1 94.06 186 THR A CA 1
ATOM 1476 C C . THR A 1 186 ? 0.474 -1.277 -9.227 1 94.06 186 THR A C 1
ATOM 1478 O O . THR A 1 186 ? -0.517 -1.967 -8.969 1 94.06 186 THR A O 1
ATOM 1481 N N . ALA A 1 187 ? 0.532 0.007 -9.172 1 93.69 187 ALA A N 1
ATOM 1482 C CA . ALA A 1 187 ? -0.687 0.757 -8.875 1 93.69 187 ALA A CA 1
ATOM 1483 C C . ALA A 1 187 ? -1.757 0.502 -9.93 1 93.69 187 ALA A C 1
ATOM 1485 O O . ALA A 1 187 ? -2.945 0.422 -9.609 1 93.69 187 ALA A O 1
ATOM 1486 N N . GLU A 1 188 ? -1.38 0.386 -11.172 1 93.5 188 GLU A N 1
ATOM 1487 C CA . GLU A 1 188 ? -2.312 0.157 -12.273 1 93.5 188 GLU A CA 1
ATOM 1488 C C . GLU A 1 188 ? -3.064 -1.159 -12.094 1 93.5 188 GLU A C 1
ATOM 1490 O O . GLU A 1 188 ? -4.27 -1.231 -12.352 1 93.5 188 GLU A O 1
ATOM 1495 N N . HIS A 1 189 ? -2.389 -2.166 -11.648 1 95.19 189 HIS A N 1
ATOM 1496 C CA . HIS A 1 189 ? -3 -3.473 -11.43 1 95.19 189 HIS A CA 1
ATOM 1497 C C . HIS A 1 189 ? -3.994 -3.434 -10.281 1 95.19 189 HIS A C 1
ATOM 1499 O O . HIS A 1 189 ? -4.824 -4.336 -1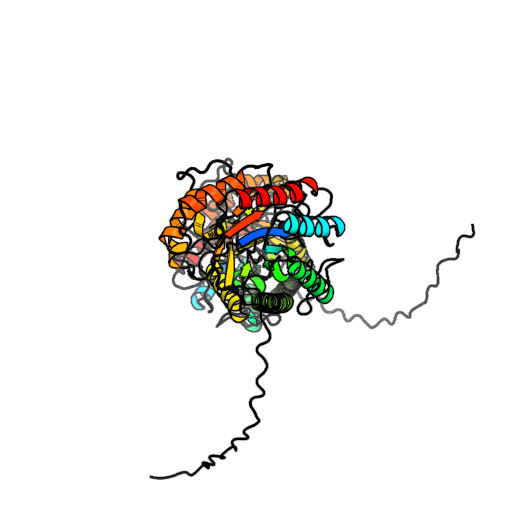0.141 1 95.19 189 HIS A O 1
ATOM 1505 N N . GLN A 1 190 ? -3.877 -2.395 -9.461 1 96.38 190 GLN A N 1
ATOM 1506 C CA . GLN A 1 190 ? -4.684 -2.322 -8.25 1 96.38 190 GLN A CA 1
ATOM 1507 C C . GLN A 1 190 ? -5.617 -1.117 -8.281 1 96.38 190 GLN A C 1
ATOM 1509 O O . GLN A 1 190 ? -6.051 -0.632 -7.234 1 96.38 190 GLN A O 1
ATOM 1514 N N . SER A 1 191 ? -5.914 -0.604 -9.414 1 94.06 191 SER A N 1
ATOM 1515 C CA . SER A 1 191 ? -6.613 0.665 -9.594 1 94.06 191 SER A CA 1
ATOM 1516 C C . SER A 1 191 ? -8.016 0.61 -8.992 1 94.06 191 SER A C 1
ATOM 1518 O O . SER A 1 191 ? -8.57 1.642 -8.609 1 94.06 191 SER A O 1
ATOM 1520 N N . HIS A 1 192 ? -8.57 -0.601 -8.82 1 93.69 192 HIS A N 1
ATOM 1521 C CA . HIS A 1 192 ? -9.945 -0.702 -8.344 1 93.69 192 HIS A CA 1
ATOM 1522 C C . HIS A 1 192 ? -10 -1.292 -6.941 1 93.69 192 HIS A C 1
ATOM 1524 O O . HIS A 1 192 ? -11.078 -1.645 -6.453 1 93.69 192 HIS A O 1
ATOM 1530 N N . TYR A 1 193 ? -8.891 -1.436 -6.387 1 95.94 193 TYR A N 1
ATOM 1531 C CA . TYR A 1 193 ? -8.836 -1.945 -5.023 1 95.94 193 TYR A CA 1
ATOM 1532 C C . TYR A 1 193 ? -9.203 -0.86 -4.02 1 95.94 193 TYR A C 1
ATOM 1534 O O . TYR A 1 193 ? -9.242 0.325 -4.359 1 95.94 193 TYR A O 1
ATOM 1542 N N . GLN A 1 194 ? -9.586 -1.268 -2.816 1 94.25 194 GLN A N 1
ATOM 1543 C CA . GLN A 1 194 ? -9.758 -0.341 -1.702 1 94.25 194 GLN A CA 1
ATOM 1544 C C . GLN A 1 194 ? -8.422 -0.025 -1.039 1 94.25 194 GLN A C 1
ATOM 1546 O O . GLN A 1 194 ? -8.195 1.104 -0.603 1 94.25 194 GLN A O 1
ATOM 1551 N N . PHE A 1 195 ? -7.57 -1.018 -0.976 1 94.5 195 PHE A N 1
ATOM 1552 C CA . PHE A 1 195 ? -6.27 -0.901 -0.325 1 94.5 195 PHE A CA 1
ATOM 1553 C C . PHE A 1 195 ? -5.152 -1.338 -1.265 1 94.5 195 PHE A C 1
ATOM 1555 O O . PHE A 1 195 ? -5.164 -2.463 -1.768 1 94.5 195 PHE A O 1
ATOM 1562 N N . VAL A 1 196 ? -4.262 -0.45 -1.482 1 96.56 196 VAL A N 1
ATOM 1563 C CA . VAL A 1 196 ? -3.145 -0.74 -2.373 1 96.56 196 VAL A CA 1
ATOM 1564 C C . VAL A 1 196 ? -1.853 -0.838 -1.564 1 96.56 196 VAL A C 1
ATOM 1566 O O . VAL A 1 196 ? -1.54 0.052 -0.771 1 96.56 196 VAL A O 1
ATOM 1569 N N . VAL A 1 197 ? -1.185 -1.862 -1.715 1 96.94 197 VAL A N 1
ATOM 1570 C CA . VAL A 1 197 ? 0.153 -2.049 -1.162 1 96.94 197 VAL A CA 1
ATOM 1571 C C . VAL A 1 197 ? 1.13 -2.404 -2.281 1 96.94 197 VAL A C 1
ATOM 1573 O O . VAL A 1 197 ? 0.835 -3.254 -3.123 1 96.94 197 VAL A O 1
ATOM 1576 N N . MET A 1 198 ? 2.225 -1.733 -2.309 1 96.5 198 MET A N 1
ATOM 1577 C CA . MET A 1 198 ? 3.279 -2.031 -3.273 1 96.5 198 MET A CA 1
ATOM 1578 C C . MET A 1 198 ? 4.641 -2.076 -2.592 1 96.5 198 MET A C 1
ATOM 1580 O O . MET A 1 198 ? 4.934 -1.254 -1.721 1 96.5 198 MET A O 1
ATOM 1584 N N . ARG A 1 199 ? 5.395 -3.043 -2.916 1 96.44 199 ARG A N 1
ATOM 1585 C CA . ARG A 1 199 ? 6.816 -3.061 -2.592 1 96.44 199 ARG A CA 1
ATOM 1586 C C . ARG A 1 199 ? 7.652 -2.596 -3.779 1 96.44 199 ARG A C 1
ATOM 1588 O O . ARG A 1 199 ? 7.539 -3.145 -4.879 1 96.44 199 ARG A O 1
ATOM 1595 N N . GLN A 1 200 ? 8.406 -1.6 -3.523 1 92.25 200 GLN A N 1
ATOM 1596 C CA . GLN A 1 200 ? 9.219 -1.032 -4.594 1 92.25 200 GLN A CA 1
ATOM 1597 C C . GLN A 1 200 ? 10.703 -1.24 -4.328 1 92.25 200 GLN A C 1
ATOM 1599 O O . GLN A 1 200 ? 11.117 -1.413 -3.178 1 92.25 200 GLN A O 1
ATOM 1604 N N . ASN A 1 201 ? 11.461 -1.307 -5.371 1 88.12 201 ASN A N 1
ATOM 1605 C CA . ASN A 1 201 ? 12.914 -1.348 -5.305 1 88.12 201 ASN A CA 1
ATOM 1606 C C . ASN A 1 201 ? 13.406 -2.469 -4.391 1 88.12 201 ASN A C 1
ATOM 1608 O O . ASN A 1 201 ? 13.008 -3.623 -4.547 1 88.12 201 ASN A O 1
ATOM 1612 N N . ASP A 1 202 ? 14.156 -2.16 -3.41 1 92.25 202 ASP A N 1
ATOM 1613 C CA . ASP A 1 202 ? 14.805 -3.182 -2.598 1 92.25 202 ASP A CA 1
ATOM 1614 C C . ASP A 1 202 ? 13.805 -3.881 -1.684 1 92.25 202 ASP A C 1
ATOM 1616 O O . ASP A 1 202 ? 14.023 -5.023 -1.273 1 92.25 202 ASP A O 1
ATOM 1620 N N . ALA A 1 203 ? 12.758 -3.215 -1.456 1 94.88 203 ALA A N 1
ATOM 1621 C CA . ALA A 1 203 ? 11.758 -3.838 -0.598 1 94.88 203 ALA A CA 1
ATOM 1622 C C . ALA A 1 203 ? 11.172 -5.09 -1.25 1 94.88 203 ALA A C 1
ATOM 1624 O O . ALA A 1 203 ? 10.984 -6.109 -0.586 1 94.88 203 ALA A O 1
ATOM 1625 N N . TRP A 1 204 ? 10.914 -5.043 -2.541 1 96.94 204 TRP A N 1
ATOM 1626 C CA . TRP A 1 204 ? 10.383 -6.207 -3.248 1 96.94 204 TRP A CA 1
ATOM 1627 C C . TRP A 1 204 ? 11.383 -7.355 -3.227 1 96.94 204 TRP A C 1
ATOM 1629 O O . TRP A 1 204 ? 11.031 -8.492 -2.893 1 96.94 204 TRP A O 1
ATOM 1639 N N . TRP A 1 205 ? 12.648 -7.043 -3.516 1 97.69 205 TRP A N 1
ATOM 1640 C CA . TRP A 1 205 ? 13.695 -8.062 -3.613 1 97.69 205 TRP A CA 1
ATOM 1641 C C . TRP A 1 205 ? 13.961 -8.695 -2.254 1 97.69 205 TRP A C 1
ATOM 1643 O O . TRP A 1 205 ? 14.172 -9.906 -2.16 1 97.69 205 TRP A O 1
ATOM 1653 N N . HIS A 1 206 ? 13.938 -7.859 -1.226 1 97.94 206 HIS A N 1
ATOM 1654 C CA . HIS A 1 206 ? 14.141 -8.383 0.12 1 97.94 206 HIS A CA 1
ATOM 1655 C C . HIS A 1 206 ? 13.086 -9.438 0.463 1 97.94 206 HIS A C 1
ATOM 1657 O O . HIS A 1 206 ? 13.43 -10.539 0.905 1 97.94 206 HIS A O 1
ATOM 1663 N N . ASP A 1 207 ? 11.859 -9.094 0.267 1 98.25 207 ASP A N 1
ATOM 1664 C CA . ASP A 1 207 ? 10.789 -10.023 0.589 1 98.25 207 ASP A CA 1
ATOM 1665 C C . ASP A 1 207 ? 10.812 -11.234 -0.341 1 98.25 207 ASP A C 1
ATOM 1667 O O . ASP A 1 207 ? 10.516 -12.359 0.081 1 98.25 207 ASP A O 1
ATOM 1671 N N . PHE A 1 208 ? 11.141 -11.016 -1.602 1 98.5 208 PHE A N 1
ATOM 1672 C CA . PHE A 1 208 ? 11.242 -12.094 -2.578 1 98.5 208 PHE A CA 1
ATOM 1673 C C . PHE A 1 208 ? 12.273 -13.125 -2.146 1 98.5 208 PHE A C 1
ATOM 1675 O O . PHE A 1 208 ? 11.992 -14.328 -2.125 1 98.5 208 PHE A O 1
ATOM 1682 N N . TYR A 1 209 ? 13.484 -12.672 -1.769 1 98.75 209 TYR A N 1
ATOM 1683 C CA . TYR A 1 209 ? 14.547 -13.578 -1.332 1 98.75 209 TYR A CA 1
ATOM 1684 C C . TYR A 1 209 ? 14.141 -14.32 -0.067 1 98.75 209 TYR A C 1
ATOM 1686 O O . TYR A 1 209 ? 14.43 -15.508 0.081 1 98.75 209 TYR A O 1
ATOM 1694 N N . PHE A 1 210 ? 13.5 -13.617 0.841 1 98.81 210 PHE A N 1
ATOM 1695 C CA . PHE A 1 210 ? 12.992 -14.266 2.047 1 98.81 210 PHE A CA 1
ATOM 1696 C C . PHE A 1 210 ? 12.07 -15.422 1.692 1 98.81 210 PHE A C 1
ATOM 1698 O O . PHE A 1 210 ? 12.203 -16.516 2.24 1 98.81 210 PHE A O 1
ATOM 1705 N N . LEU A 1 211 ? 11.109 -15.211 0.746 1 98.88 211 LEU A N 1
ATOM 1706 C CA . LEU A 1 211 ? 10.133 -16.219 0.355 1 98.88 211 LEU A CA 1
ATOM 1707 C C . LEU A 1 211 ? 10.812 -17.391 -0.364 1 98.88 211 LEU A C 1
ATOM 1709 O O . LEU A 1 211 ? 10.484 -18.547 -0.118 1 98.88 211 LEU A O 1
ATOM 1713 N N . VAL A 1 212 ? 11.75 -17.062 -1.234 1 98.88 212 VAL A N 1
ATOM 1714 C CA . VAL A 1 212 ? 12.508 -18.094 -1.936 1 98.88 212 VAL A CA 1
ATOM 1715 C C . VAL A 1 212 ? 13.258 -18.969 -0.926 1 98.88 212 VAL A C 1
ATOM 1717 O O . VAL A 1 212 ? 13.234 -20.188 -1.017 1 98.88 212 VAL A O 1
ATOM 1720 N N . ASP A 1 213 ? 13.898 -18.297 0.041 1 98.81 213 ASP A N 1
ATOM 1721 C CA . ASP A 1 213 ? 14.641 -19 1.074 1 98.81 213 ASP A CA 1
ATOM 1722 C C . ASP A 1 213 ? 13.727 -19.953 1.855 1 98.81 213 ASP A C 1
ATOM 1724 O O . ASP A 1 213 ? 14.102 -21.078 2.154 1 98.81 213 ASP A O 1
ATOM 1728 N N . GLU A 1 214 ? 12.578 -19.484 2.184 1 98.88 214 GLU A N 1
ATOM 1729 C CA . GLU A 1 214 ? 11.633 -20.312 2.922 1 98.88 214 GLU A CA 1
ATOM 1730 C C . GLU A 1 214 ? 11.211 -21.531 2.109 1 98.88 214 GLU A C 1
ATOM 1732 O O . GLU A 1 214 ? 11.094 -22.641 2.65 1 98.88 214 GLU A O 1
ATOM 1737 N N . VAL A 1 215 ? 10.938 -21.359 0.822 1 98.88 215 VAL A N 1
ATOM 1738 C CA . VAL A 1 215 ? 10.539 -22.453 -0.056 1 98.88 215 VAL A CA 1
ATOM 1739 C C . VAL A 1 215 ? 11.664 -23.484 -0.143 1 98.88 215 VAL A C 1
ATOM 1741 O O . VAL A 1 215 ? 11.43 -24.672 0.012 1 98.88 215 VAL A O 1
ATOM 1744 N N . GLU A 1 216 ? 12.867 -23 -0.352 1 98.44 216 GLU A N 1
ATOM 1745 C CA . GLU A 1 216 ? 14.008 -23.875 -0.557 1 98.44 216 GLU A CA 1
ATOM 1746 C C . GLU A 1 216 ? 14.398 -24.594 0.738 1 98.44 216 GLU A C 1
ATOM 1748 O O . GLU A 1 216 ? 14.805 -25.75 0.718 1 98.44 216 GLU A O 1
ATOM 1753 N N . LYS A 1 217 ? 14.258 -23.875 1.849 1 98.25 217 LYS A N 1
ATOM 1754 C CA . LYS A 1 217 ? 14.484 -24.469 3.158 1 98.25 217 LYS A CA 1
ATOM 1755 C C . LYS A 1 217 ? 13.562 -25.672 3.381 1 98.25 217 LYS A C 1
ATOM 1757 O O . LYS A 1 217 ? 13.914 -26.609 4.109 1 98.25 217 LYS A O 1
ATOM 1762 N N . ASN A 1 218 ? 12.469 -25.641 2.742 1 98.62 218 ASN A N 1
ATOM 1763 C CA . ASN A 1 218 ? 11.492 -26.703 2.928 1 98.62 218 ASN A CA 1
ATOM 1764 C C . ASN A 1 218 ? 11.547 -27.719 1.794 1 98.62 218 ASN A C 1
ATOM 1766 O O . ASN A 1 218 ? 10.641 -28.547 1.654 1 98.62 218 ASN A O 1
ATOM 1770 N N . GLY A 1 219 ? 12.523 -27.641 0.947 1 98.44 219 GLY A N 1
ATOM 1771 C CA . GLY A 1 219 ? 12.859 -28.734 0.06 1 98.44 219 GLY A CA 1
ATOM 1772 C C . GLY A 1 219 ? 12.344 -28.547 -1.354 1 98.44 219 GLY A C 1
ATOM 1773 O O . GLY A 1 219 ? 12.555 -29.406 -2.217 1 98.44 219 GLY A O 1
ATOM 1774 N N . SER A 1 220 ? 11.688 -27.469 -1.651 1 98.75 220 SER A N 1
ATOM 1775 C CA . SER A 1 220 ? 11.148 -27.219 -2.984 1 98.75 220 SER A CA 1
ATOM 1776 C C . SER A 1 220 ? 11.977 -26.188 -3.738 1 98.75 220 SER A C 1
ATOM 1778 O O . SER A 1 220 ? 12.742 -25.438 -3.131 1 98.75 220 SER A O 1
ATOM 1780 N N . GLN A 1 221 ? 11.875 -26.266 -5.02 1 98.75 221 GLN A N 1
ATOM 1781 C CA . GLN A 1 221 ? 12.391 -25.188 -5.859 1 98.75 221 GLN A CA 1
ATOM 1782 C C . GLN A 1 221 ? 11.328 -24.109 -6.094 1 98.75 221 GLN A C 1
ATOM 1784 O O . GLN A 1 221 ? 10.164 -24.438 -6.363 1 98.75 221 GLN A O 1
ATOM 1789 N N . ALA A 1 222 ? 11.719 -22.828 -5.973 1 98.88 222 ALA A N 1
ATOM 1790 C CA . ALA A 1 222 ? 10.781 -21.719 -6.133 1 98.88 222 ALA A CA 1
ATOM 1791 C C . ALA A 1 222 ? 10.43 -21.516 -7.602 1 98.88 222 ALA A C 1
ATOM 1793 O O . ALA A 1 222 ? 11.266 -21.688 -8.484 1 98.88 222 ALA A O 1
ATOM 1794 N N . TRP A 1 223 ? 9.203 -21.172 -7.844 1 98.88 223 TRP A N 1
ATOM 1795 C CA . TRP A 1 223 ? 8.594 -20.906 -9.141 1 98.88 223 TRP A CA 1
ATOM 1796 C C . TRP A 1 223 ? 7.77 -19.625 -9.109 1 98.88 223 TRP A C 1
ATOM 1798 O O . TRP A 1 223 ? 7.066 -19.359 -8.125 1 98.88 223 TRP A O 1
ATOM 1808 N N . ILE A 1 224 ? 7.926 -18.688 -10.117 1 98.81 224 ILE A N 1
ATOM 1809 C CA . ILE A 1 224 ? 7.191 -17.438 -10.055 1 98.81 224 ILE A CA 1
ATOM 1810 C C . ILE A 1 224 ? 6.672 -17.078 -11.438 1 98.81 224 ILE A C 1
ATOM 1812 O O . ILE A 1 224 ? 7.133 -17.609 -12.445 1 98.81 224 ILE A O 1
ATOM 1816 N N . TRP A 1 225 ? 5.691 -16.188 -11.453 1 98.62 225 TRP A N 1
ATOM 1817 C CA . TRP A 1 225 ? 5.398 -15.422 -12.664 1 98.62 225 TRP A CA 1
ATOM 1818 C C . TRP A 1 225 ? 6.504 -14.406 -12.938 1 98.62 225 TRP A C 1
ATOM 1820 O O . TRP A 1 225 ? 6.859 -13.617 -12.062 1 98.62 225 TRP A O 1
ATOM 1830 N N . SER A 1 226 ? 6.938 -14.25 -14.078 1 97.69 226 SER A N 1
ATOM 1831 C CA . SER A 1 226 ? 8.164 -13.508 -14.359 1 97.69 226 SER A CA 1
ATOM 1832 C C . SER A 1 226 ? 7.871 -12.023 -14.578 1 97.69 226 SER A C 1
ATOM 1834 O O . SER A 1 226 ? 8.789 -11.203 -14.562 1 97.69 226 SER A O 1
ATOM 1836 N N . ASP A 1 227 ? 6.715 -11.633 -14.758 1 95.81 227 ASP A N 1
ATOM 1837 C CA . ASP A 1 227 ? 6.336 -10.406 -15.453 1 95.81 227 ASP A CA 1
ATOM 1838 C C . ASP A 1 227 ? 6.77 -9.172 -14.672 1 95.81 227 ASP A C 1
ATOM 1840 O O . ASP A 1 227 ? 7.281 -8.211 -15.25 1 95.81 227 ASP A O 1
ATOM 1844 N N . TYR A 1 228 ? 6.559 -9.141 -13.359 1 91.88 228 TYR A N 1
ATOM 1845 C CA . TYR A 1 228 ? 6.625 -7.906 -12.594 1 91.88 228 TYR A CA 1
ATOM 1846 C C . TYR A 1 228 ? 7.973 -7.223 -12.773 1 91.88 228 TYR A C 1
ATOM 1848 O O . TYR A 1 228 ? 8.039 -6.078 -13.234 1 91.88 228 TYR A O 1
ATOM 1856 N N . MET A 1 229 ? 9.094 -7.953 -12.602 1 90.94 229 MET A N 1
ATOM 1857 C CA . MET A 1 229 ? 10.414 -7.344 -12.727 1 90.94 229 MET A CA 1
ATOM 1858 C C . MET A 1 229 ? 10.953 -7.5 -14.148 1 90.94 229 MET A C 1
ATOM 1860 O O . MET A 1 229 ? 11.547 -6.57 -14.695 1 90.94 229 MET A O 1
ATOM 1864 N N . LEU A 1 230 ? 10.641 -8.633 -14.773 1 94.69 230 LEU A N 1
ATOM 1865 C CA . LEU A 1 230 ? 11.219 -8.953 -16.062 1 94.69 230 LEU A CA 1
ATOM 1866 C C . LEU A 1 230 ? 10.75 -7.977 -17.141 1 94.69 230 LEU A C 1
ATOM 1868 O O . LEU A 1 230 ? 11.555 -7.488 -17.938 1 94.69 230 LEU A O 1
ATOM 1872 N N . TRP A 1 231 ? 9.484 -7.684 -17.141 1 93.81 231 TRP A N 1
ATOM 1873 C CA . TRP A 1 231 ? 8.93 -6.844 -18.188 1 93.81 231 TRP A CA 1
ATOM 1874 C C . TRP A 1 231 ? 9.227 -5.371 -17.938 1 93.81 231 TRP A C 1
ATOM 1876 O O . TRP A 1 231 ? 9.312 -4.574 -18.875 1 93.81 231 TRP A O 1
ATOM 1886 N N . ARG A 1 232 ? 9.453 -4.98 -16.688 1 88.62 232 ARG A N 1
ATOM 1887 C CA . ARG A 1 232 ? 9.523 -3.566 -16.328 1 88.62 232 ARG A CA 1
ATOM 1888 C C . ARG A 1 232 ? 10.969 -3.131 -16.109 1 88.62 232 ARG A C 1
ATOM 1890 O O . ARG A 1 232 ? 11.336 -1.998 -16.422 1 88.62 232 ARG A O 1
ATOM 1897 N N . GLN A 1 233 ? 11.734 -4.051 -15.555 1 93.19 233 GLN A N 1
ATOM 1898 C CA . GLN A 1 233 ? 13.125 -3.768 -15.242 1 93.19 233 GLN A CA 1
ATOM 1899 C C . GLN A 1 233 ? 14.016 -4.965 -15.562 1 93.19 233 GLN A C 1
ATOM 1901 O O . GLN A 1 233 ? 14.641 -5.539 -14.664 1 93.19 233 GLN A O 1
ATOM 1906 N N . PRO A 1 234 ? 14.164 -5.266 -16.891 1 96.12 234 PRO A N 1
ATOM 1907 C CA . PRO A 1 234 ? 14.875 -6.492 -17.266 1 96.12 234 PRO A CA 1
ATOM 1908 C C . PRO A 1 234 ? 16.328 -6.504 -16.797 1 96.12 234 PRO A C 1
ATOM 1910 O O . PRO A 1 234 ? 16.828 -7.547 -16.375 1 96.12 234 PRO A O 1
ATOM 1913 N N . GLU A 1 235 ? 17.016 -5.312 -16.828 1 96.25 235 GLU A N 1
ATOM 1914 C CA . GLU A 1 235 ? 18.406 -5.281 -16.391 1 96.25 235 GLU A CA 1
ATOM 1915 C C . GLU A 1 235 ? 18.531 -5.641 -14.914 1 96.25 235 GLU A C 1
ATOM 1917 O O . GLU A 1 235 ? 19.375 -6.445 -14.531 1 96.25 235 GLU A O 1
ATOM 1922 N N . THR A 1 236 ? 17.672 -5.016 -14.133 1 96.38 236 THR A N 1
ATOM 1923 C CA . THR A 1 236 ? 17.656 -5.324 -12.703 1 96.38 236 THR A CA 1
ATOM 1924 C C . THR A 1 236 ? 17.266 -6.781 -12.469 1 96.38 236 THR A C 1
ATOM 1926 O O . THR A 1 236 ? 17.844 -7.449 -11.602 1 96.38 236 THR A O 1
ATOM 1929 N N . PHE A 1 237 ? 16.328 -7.293 -13.234 1 97.62 237 PHE A N 1
ATOM 1930 C CA . PHE A 1 237 ? 15.867 -8.672 -13.133 1 97.62 237 PHE A CA 1
ATOM 1931 C C . PHE A 1 237 ? 17.031 -9.641 -13.336 1 97.62 237 PHE A C 1
ATOM 1933 O O . PHE A 1 237 ? 17.281 -10.508 -12.492 1 97.62 237 PHE A O 1
ATOM 1940 N N . PHE A 1 238 ? 17.766 -9.492 -14.383 1 98.12 238 PHE A N 1
ATOM 1941 C CA . PHE A 1 238 ? 18.797 -10.461 -14.719 1 98.12 238 PHE A CA 1
ATOM 1942 C C . PHE A 1 238 ? 20 -10.312 -13.805 1 98.12 238 PHE A C 1
ATOM 1944 O O . PHE A 1 238 ? 20.766 -11.266 -13.617 1 98.12 238 PHE A O 1
ATOM 1951 N N . ARG A 1 239 ? 20.125 -9.125 -13.18 1 97.69 239 ARG A N 1
ATOM 1952 C CA . ARG A 1 239 ? 21.203 -8.914 -12.203 1 97.69 239 ARG A CA 1
ATOM 1953 C C . ARG A 1 239 ? 20.859 -9.562 -10.867 1 97.69 239 ARG A C 1
ATOM 1955 O O . ARG A 1 239 ? 21.734 -10.086 -10.188 1 97.69 239 ARG A O 1
ATOM 1962 N N . LYS A 1 240 ? 19.578 -9.602 -10.516 1 98.19 240 LYS A N 1
ATOM 1963 C CA . LYS A 1 240 ? 19.234 -9.914 -9.133 1 98.19 240 LYS A CA 1
ATOM 1964 C C . LYS A 1 240 ? 18.5 -11.25 -9.031 1 98.19 240 LYS A C 1
ATOM 1966 O O . LYS A 1 240 ? 18.578 -11.93 -8.008 1 98.19 240 LYS A O 1
ATOM 1971 N N . MET A 1 241 ? 17.844 -11.727 -10.016 1 98.62 241 MET A N 1
ATOM 1972 C CA . MET A 1 241 ? 17.047 -12.945 -9.977 1 98.62 241 MET A CA 1
ATOM 1973 C C . MET A 1 241 ? 17.922 -14.18 -9.938 1 98.62 241 MET A C 1
ATOM 1975 O O . MET A 1 241 ? 18.766 -14.383 -10.828 1 98.62 241 MET A O 1
ATOM 1979 N N . PRO A 1 242 ? 17.734 -14.992 -8.922 1 98.31 242 PRO A N 1
ATOM 1980 C CA . PRO A 1 242 ? 18.516 -16.234 -8.922 1 98.31 242 PRO A CA 1
ATOM 1981 C C . PRO A 1 242 ? 18.125 -17.172 -10.078 1 98.31 242 PRO A C 1
ATOM 1983 O O . PRO A 1 242 ? 16.938 -17.344 -10.367 1 98.31 242 PRO A O 1
ATOM 1986 N N . THR A 1 243 ? 19.094 -17.75 -10.656 1 97.31 243 THR A N 1
ATOM 1987 C CA . THR A 1 243 ? 18.828 -18.641 -11.781 1 97.31 243 THR A CA 1
ATOM 1988 C C . THR A 1 243 ? 18.172 -19.938 -11.305 1 97.31 243 THR A C 1
ATOM 1990 O O . THR A 1 243 ? 17.656 -20.719 -12.117 1 97.31 243 THR A O 1
ATOM 1993 N N . THR A 1 244 ? 18.172 -20.141 -10 1 97.12 244 THR A N 1
ATOM 1994 C CA . THR A 1 244 ? 17.547 -21.344 -9.445 1 97.12 244 THR A CA 1
ATOM 1995 C C . THR A 1 244 ? 16.031 -21.219 -9.422 1 97.12 244 THR A C 1
ATOM 1997 O O . THR A 1 244 ? 15.32 -22.203 -9.234 1 97.12 244 THR A O 1
ATOM 2000 N N . VAL A 1 245 ? 15.547 -20.016 -9.562 1 98.75 245 VAL A N 1
ATOM 2001 C CA . VAL A 1 245 ? 14.102 -19.797 -9.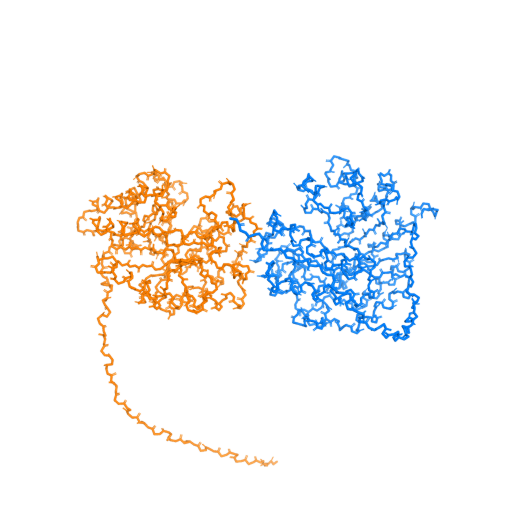531 1 98.75 245 VAL A CA 1
ATOM 2002 C C . VAL A 1 245 ? 13.516 -20.047 -10.914 1 98.75 245 VAL A C 1
ATOM 2004 O O . VAL A 1 245 ? 13.922 -19.406 -11.891 1 98.75 245 VAL A O 1
ATOM 2007 N N . VAL A 1 246 ? 12.594 -21 -10.984 1 98.81 246 VAL A N 1
ATOM 2008 C CA . VAL A 1 246 ? 11.93 -21.312 -12.25 1 98.81 246 VAL A CA 1
ATOM 2009 C C . VAL A 1 246 ? 11.062 -20.141 -12.68 1 98.81 246 VAL A C 1
ATOM 2011 O O . VAL A 1 246 ? 10.359 -19.531 -11.852 1 98.81 246 VAL A O 1
ATOM 2014 N N . GLN A 1 247 ? 11.141 -19.797 -14 1 98.81 247 GLN A N 1
ATOM 2015 C CA . GLN A 1 247 ? 10.438 -18.625 -14.523 1 98.81 247 GLN A CA 1
ATOM 2016 C C . GLN A 1 247 ? 9.242 -19.031 -15.383 1 98.81 247 GLN A C 1
ATOM 2018 O O . GLN A 1 247 ? 9.398 -19.75 -16.375 1 98.81 247 GLN A O 1
ATOM 2023 N N . SER A 1 248 ? 8.102 -18.609 -15.039 1 98.62 248 SER A N 1
ATOM 2024 C CA . SER A 1 248 ? 6.918 -18.703 -15.883 1 98.62 248 SER A CA 1
ATOM 2025 C C . SER A 1 248 ? 6.582 -17.375 -16.531 1 98.62 248 SER A C 1
ATOM 2027 O O . SER A 1 248 ? 5.695 -16.656 -16.078 1 98.62 248 SER A O 1
ATOM 2029 N N . ASN A 1 249 ? 7.293 -17.047 -17.562 1 98.5 249 ASN A N 1
ATOM 2030 C CA . ASN A 1 249 ? 6.797 -15.984 -18.422 1 98.5 249 ASN A CA 1
ATOM 2031 C C . ASN A 1 249 ? 5.5 -16.391 -19.125 1 98.5 249 ASN A C 1
ATOM 2033 O O . ASN A 1 249 ? 5.297 -17.562 -19.422 1 98.5 249 ASN A O 1
ATOM 2037 N N . TRP A 1 250 ? 4.68 -15.383 -19.281 1 97.75 250 TRP A N 1
ATOM 2038 C CA . TRP A 1 250 ? 3.377 -15.734 -19.844 1 97.75 250 TRP A CA 1
ATOM 2039 C C . TRP A 1 250 ? 3.002 -14.773 -20.969 1 97.75 250 TRP A C 1
ATOM 2041 O O . TRP A 1 250 ? 3.285 -13.578 -20.906 1 97.75 250 TRP A O 1
ATOM 2051 N N . TYR A 1 251 ? 2.52 -15.32 -22.047 1 95.94 251 TYR A N 1
ATOM 2052 C CA . TYR A 1 251 ? 1.93 -14.633 -23.188 1 95.94 251 TYR A CA 1
ATOM 2053 C C . TYR A 1 251 ? 0.653 -15.328 -23.656 1 95.94 251 TYR A C 1
ATOM 2055 O O . TYR A 1 251 ? 0.681 -16.5 -24.031 1 95.94 251 TYR A O 1
ATOM 2063 N N . TYR A 1 252 ? -0.431 -14.586 -23.672 1 94.88 252 TYR A N 1
ATOM 2064 C CA . TYR A 1 252 ? -1.726 -15.234 -23.859 1 94.88 252 TYR A CA 1
ATOM 2065 C C . TYR A 1 252 ? -2.24 -15.023 -25.281 1 94.88 252 TYR A C 1
ATOM 2067 O O . TYR A 1 252 ? -3.271 -15.578 -25.656 1 94.88 252 TYR A O 1
ATOM 2075 N N . GLY A 1 253 ? -1.443 -14.25 -26.016 1 94.06 253 GLY A N 1
ATOM 2076 C CA . GLY A 1 253 ? -1.824 -14.07 -27.406 1 94.06 253 GLY A CA 1
ATOM 2077 C C . GLY A 1 253 ? -1.585 -15.297 -28.25 1 94.06 253 GLY A C 1
ATOM 2078 O O . GLY A 1 253 ? -1.086 -16.312 -27.766 1 94.06 253 GLY A O 1
ATOM 2079 N N . GLU A 1 254 ? -1.958 -15.164 -29.531 1 94.94 254 GLU A N 1
ATOM 2080 C CA . GLU A 1 254 ? -1.869 -16.312 -30.422 1 94.94 254 GLU A CA 1
ATOM 2081 C C . GLU A 1 254 ? -0.82 -16.094 -31.516 1 94.94 254 GLU A C 1
ATOM 2083 O O . GLU A 1 254 ? -0.424 -17.047 -32.188 1 94.94 254 GLU A O 1
ATOM 2088 N N . GLU A 1 255 ? -0.348 -14.906 -31.609 1 94.12 255 GLU A N 1
ATOM 2089 C CA . GLU A 1 255 ? 0.709 -14.562 -32.562 1 94.12 255 GLU A CA 1
ATOM 2090 C C . GLU A 1 255 ? 2.016 -14.242 -31.844 1 94.12 255 GLU A C 1
ATOM 2092 O O . GLU A 1 255 ? 2.098 -13.266 -31.094 1 94.12 255 GLU A O 1
ATOM 2097 N N . PHE A 1 256 ? 2.998 -15.039 -32.125 1 95.31 256 PHE A N 1
ATOM 2098 C CA . PHE A 1 256 ? 4.289 -14.852 -31.469 1 95.31 256 PHE A CA 1
ATOM 2099 C C . PHE A 1 256 ? 5.23 -14.039 -32.344 1 95.31 256 PHE A C 1
ATOM 2101 O O . PHE A 1 256 ? 5.832 -14.57 -33.281 1 95.31 256 PHE A O 1
ATOM 2108 N N . ASN A 1 257 ? 5.238 -12.781 -32.031 1 94.56 257 ASN A N 1
ATOM 2109 C CA . ASN A 1 257 ? 6.113 -11.805 -32.688 1 94.56 257 ASN A CA 1
ATOM 2110 C C . ASN A 1 257 ? 7.215 -11.328 -31.719 1 94.56 257 ASN A C 1
ATOM 2112 O O . ASN A 1 257 ? 6.93 -10.891 -30.609 1 94.56 257 ASN A O 1
ATOM 2116 N N . LEU A 1 258 ? 8.414 -11.398 -32.188 1 93.5 258 LEU A N 1
ATOM 2117 C CA . LEU A 1 258 ? 9.562 -11.094 -31.344 1 93.5 258 LEU A CA 1
ATOM 2118 C C . LEU A 1 258 ? 9.633 -9.602 -31.031 1 93.5 258 LEU A C 1
ATOM 2120 O O . LEU A 1 258 ? 10.383 -9.172 -30.156 1 93.5 258 LEU A O 1
ATOM 2124 N N . GLU A 1 259 ? 8.812 -8.805 -31.656 1 93.06 259 GLU A N 1
ATOM 2125 C CA . GLU A 1 259 ? 8.734 -7.379 -31.375 1 93.06 259 GLU A CA 1
ATOM 2126 C C . GLU A 1 259 ? 7.961 -7.121 -30.078 1 93.06 259 GLU A C 1
ATOM 2128 O O . GLU A 1 259 ? 8.023 -6.023 -29.516 1 93.06 259 GLU A O 1
ATOM 2133 N N . PHE A 1 260 ? 7.238 -8.148 -29.703 1 94.19 260 PHE A N 1
ATOM 2134 C CA . PHE A 1 260 ? 6.531 -8.039 -28.422 1 94.19 260 PHE A CA 1
ATOM 2135 C C . PHE A 1 260 ? 7.461 -8.344 -27.266 1 94.19 260 PHE A C 1
ATOM 2137 O O . PHE A 1 260 ? 8.023 -9.445 -27.172 1 94.19 260 PHE A O 1
ATOM 2144 N N . PRO A 1 261 ? 7.559 -7.453 -26.328 1 93.56 261 PRO A N 1
ATOM 2145 C CA . PRO A 1 261 ? 8.516 -7.641 -25.234 1 93.56 261 PRO A CA 1
ATOM 2146 C C . PRO A 1 261 ? 8.242 -8.898 -24.422 1 93.56 261 PRO A C 1
ATOM 2148 O O . PRO A 1 261 ? 9.18 -9.555 -23.953 1 93.56 261 PRO A O 1
ATOM 2151 N N . TYR A 1 262 ? 6.996 -9.227 -24.25 1 94.75 262 TYR A N 1
ATOM 2152 C CA . TYR A 1 262 ? 6.656 -10.398 -23.453 1 94.75 262 TYR A CA 1
ATOM 2153 C C . TYR A 1 262 ? 7.004 -11.68 -24.203 1 94.75 262 TYR A C 1
ATOM 2155 O O . TYR A 1 262 ? 7.242 -12.719 -23.578 1 94.75 262 TYR A O 1
ATOM 2163 N N . VAL A 1 263 ? 7.004 -11.656 -25.516 1 96.81 263 VAL A N 1
ATOM 2164 C CA . VAL A 1 263 ? 7.453 -12.797 -26.312 1 96.81 263 VAL A CA 1
ATOM 2165 C C . VAL A 1 263 ? 8.977 -12.852 -26.328 1 96.81 263 VAL A C 1
ATOM 2167 O O . VAL A 1 263 ? 9.562 -13.914 -26.125 1 96.81 263 VAL A O 1
ATOM 2170 N N . LYS A 1 264 ? 9.617 -11.695 -26.516 1 96.56 264 LYS A N 1
ATOM 2171 C CA . LYS A 1 264 ? 11.07 -11.602 -26.516 1 96.56 264 LYS A CA 1
ATOM 2172 C C . LYS A 1 264 ? 11.641 -12.086 -25.188 1 96.56 264 LYS A C 1
ATOM 2174 O O . LYS A 1 264 ? 12.758 -12.617 -25.141 1 96.56 264 LYS A O 1
ATOM 2179 N N . ALA A 1 265 ? 10.859 -11.961 -24.156 1 98 265 ALA A N 1
ATOM 2180 C CA . ALA A 1 265 ? 11.289 -12.32 -22.812 1 98 265 ALA A CA 1
ATOM 2181 C C . ALA A 1 265 ? 11.664 -13.797 -22.719 1 98 265 ALA A C 1
ATOM 2183 O O . ALA A 1 265 ? 12.555 -14.18 -21.953 1 98 265 ALA A O 1
ATOM 2184 N N . TYR A 1 266 ? 11.047 -14.656 -23.531 1 98.31 266 TYR A N 1
ATOM 2185 C CA . TYR A 1 266 ? 11.422 -16.062 -23.547 1 98.31 266 TYR A CA 1
ATOM 2186 C C . TYR A 1 266 ? 12.875 -16.234 -23.969 1 98.31 266 TYR A C 1
ATOM 2188 O O . TYR A 1 266 ? 13.602 -17.047 -23.391 1 98.31 266 TYR A O 1
ATOM 2196 N N . LEU A 1 267 ? 13.227 -15.492 -24.969 1 97.88 267 LEU A N 1
ATOM 2197 C CA . LEU A 1 267 ? 14.586 -15.57 -25.5 1 97.88 267 LEU A CA 1
ATOM 2198 C C . LEU A 1 267 ? 15.586 -14.961 -24.516 1 97.88 267 LEU A C 1
ATOM 2200 O O . LEU A 1 267 ? 16.688 -15.477 -24.359 1 97.88 267 LEU A O 1
ATOM 2204 N N . ASP A 1 268 ? 15.18 -13.859 -23.938 1 98.12 268 ASP A N 1
ATOM 2205 C CA . ASP A 1 268 ? 16.047 -13.234 -22.938 1 98.12 268 ASP A CA 1
ATOM 2206 C C . ASP A 1 268 ? 16.312 -14.172 -21.766 1 98.12 268 ASP A C 1
ATOM 2208 O O . ASP A 1 268 ? 17.438 -14.266 -21.281 1 98.12 268 ASP A O 1
ATOM 2212 N N . LEU A 1 269 ? 15.297 -14.82 -21.312 1 98.69 269 LEU A N 1
ATOM 2213 C CA . LEU A 1 269 ? 15.453 -15.797 -20.234 1 98.69 269 LEU A CA 1
ATOM 2214 C C . LEU A 1 269 ? 16.406 -16.922 -20.641 1 98.69 269 LEU A C 1
ATOM 2216 O O . LEU A 1 269 ? 17.25 -17.344 -19.859 1 98.69 269 LEU A O 1
ATOM 2220 N N . GLU A 1 270 ? 16.234 -17.391 -21.875 1 97.94 270 GLU A N 1
ATOM 2221 C CA . GLU A 1 270 ? 17.125 -18.406 -22.422 1 97.94 270 GLU A CA 1
ATOM 2222 C C . GLU A 1 270 ? 18.578 -17.938 -22.422 1 97.94 270 GLU A C 1
ATOM 2224 O O . GLU A 1 270 ? 19.469 -18.641 -21.953 1 97.94 270 GLU A O 1
ATOM 2229 N N . LYS A 1 271 ? 18.75 -16.781 -22.906 1 97.81 271 LYS A N 1
ATOM 2230 C CA . LYS A 1 271 ? 20.078 -16.203 -23.031 1 97.81 271 LYS A CA 1
ATOM 2231 C C . LYS A 1 271 ? 20.766 -16.109 -21.672 1 97.81 271 LYS A C 1
ATOM 2233 O O . LYS A 1 271 ? 21.984 -16.266 -21.578 1 97.81 271 LYS A O 1
ATOM 2238 N N . HIS A 1 272 ? 20 -15.883 -20.688 1 98.25 272 HIS A N 1
ATOM 2239 C CA . HIS A 1 272 ? 20.578 -15.656 -19.359 1 98.25 272 HIS A CA 1
ATOM 2240 C C . HIS A 1 272 ? 20.547 -16.922 -18.531 1 98.25 272 HIS A C 1
ATOM 2242 O O . HIS A 1 272 ? 20.875 -16.891 -17.328 1 98.25 272 HIS A O 1
ATOM 2248 N N . GLY A 1 273 ? 20.031 -18.047 -19.016 1 98.12 273 GLY A N 1
ATOM 2249 C CA . GLY A 1 273 ? 20.219 -19.359 -18.406 1 98.12 273 GLY A CA 1
ATOM 2250 C C . GLY A 1 273 ? 19.125 -19.719 -17.422 1 98.12 273 GLY A C 1
ATOM 2251 O O . GLY A 1 273 ? 19.328 -20.531 -16.531 1 98.12 273 GLY A O 1
ATOM 2252 N N . TYR A 1 274 ? 17.969 -19.172 -17.578 1 98.62 274 TYR A N 1
ATOM 2253 C CA . TYR A 1 274 ? 16.875 -19.469 -16.672 1 98.62 274 TYR A CA 1
ATOM 2254 C C . TYR A 1 274 ? 16.078 -20.672 -17.156 1 98.62 274 TYR A C 1
ATOM 2256 O O . TYR A 1 274 ? 15.773 -20.781 -18.344 1 98.62 274 TYR A O 1
ATOM 2264 N N . THR A 1 275 ? 15.773 -21.609 -16.219 1 98.44 275 THR A N 1
ATOM 2265 C CA . THR A 1 275 ? 14.789 -22.656 -16.5 1 98.44 275 THR A CA 1
ATOM 2266 C C . THR A 1 275 ? 13.391 -22.062 -16.609 1 98.44 275 THR A C 1
ATOM 2268 O O . THR A 1 275 ? 13.016 -21.188 -15.828 1 98.44 275 THR A O 1
ATOM 2271 N N . GLN A 1 276 ? 12.648 -22.562 -17.656 1 98.69 276 GLN A N 1
ATOM 2272 C CA . GLN A 1 276 ? 11.383 -21.891 -17.969 1 98.69 276 GLN A CA 1
ATOM 2273 C C . GLN A 1 276 ? 10.234 -22.891 -18 1 98.69 276 GLN A C 1
ATOM 2275 O O . GLN A 1 276 ? 10.414 -24.047 -18.391 1 98.69 276 GLN A O 1
ATOM 2280 N N . ILE A 1 277 ? 9.117 -22.469 -17.531 1 98.75 277 ILE A N 1
ATOM 2281 C CA . ILE A 1 277 ? 7.812 -23.078 -17.797 1 98.75 277 ILE A CA 1
ATOM 2282 C C . ILE A 1 277 ? 6.902 -22.062 -18.5 1 98.75 277 ILE A C 1
ATOM 2284 O O . ILE A 1 277 ? 6.062 -21.422 -17.844 1 98.75 277 ILE A O 1
ATOM 2288 N N . PRO A 1 278 ? 7.082 -21.953 -19.828 1 98.69 278 PRO A N 1
ATOM 2289 C CA . PRO A 1 278 ? 6.23 -21.031 -20.562 1 98.69 278 PRO A CA 1
ATOM 2290 C C . PRO A 1 278 ? 4.742 -21.281 -20.344 1 98.69 278 PRO A C 1
ATOM 2292 O O . PRO A 1 278 ? 4.312 -22.438 -20.281 1 98.69 278 PRO A O 1
ATOM 2295 N N . THR A 1 279 ? 3.994 -20.188 -20.219 1 98.69 279 THR A N 1
ATOM 2296 C CA . THR A 1 279 ? 2.609 -20.312 -19.781 1 98.69 279 THR A CA 1
ATOM 2297 C C . THR A 1 279 ? 1.661 -19.672 -20.781 1 98.69 279 THR A C 1
ATOM 2299 O O . THR A 1 279 ? 1.879 -18.531 -21.203 1 98.69 279 THR A O 1
ATOM 2302 N N . GLY A 1 280 ? 0.666 -20.438 -21.219 1 98.12 280 GLY A N 1
ATOM 2303 C CA . GLY A 1 280 ? -0.427 -19.922 -22.031 1 98.12 280 GLY A CA 1
ATOM 2304 C C . GLY A 1 280 ? -1.727 -19.781 -21.266 1 98.12 280 GLY A C 1
ATOM 2305 O O . GLY A 1 280 ? -1.735 -19.844 -20.031 1 98.12 280 GLY A O 1
ATOM 2306 N N . SER A 1 281 ? -2.842 -19.438 -22.047 1 98 281 SER A N 1
ATOM 2307 C CA . SER A 1 281 ? -4.129 -19.297 -21.375 1 98 281 SER A CA 1
ATOM 2308 C C . SER A 1 281 ? -5.285 -19.531 -22.344 1 98 281 SER A C 1
ATOM 2310 O O . SER A 1 281 ? -5.125 -19.375 -23.562 1 98 281 SER A O 1
ATOM 2312 N N . TYR A 1 282 ? -6.387 -19.969 -21.797 1 97.94 282 TYR A N 1
ATOM 2313 C CA . TYR A 1 282 ? -7.664 -19.984 -22.5 1 97.94 282 TYR A CA 1
ATOM 2314 C C . TYR A 1 282 ? -8.68 -19.078 -21.812 1 97.94 282 TYR A C 1
ATOM 2316 O O . TYR A 1 282 ? -9.883 -19.344 -21.844 1 97.94 282 TYR A O 1
ATOM 2324 N N . HIS A 1 283 ? -8.258 -18.016 -21.156 1 91.56 283 HIS A N 1
ATOM 2325 C CA . HIS A 1 283 ? -9.141 -17.188 -20.344 1 91.56 283 HIS A CA 1
ATOM 2326 C C . HIS A 1 283 ? -10.008 -16.281 -21.219 1 91.56 283 HIS A C 1
ATOM 2328 O O . HIS A 1 283 ? -11.062 -15.82 -20.781 1 91.56 283 HIS A O 1
ATOM 2334 N N . ALA A 1 284 ? -9.594 -16.031 -22.531 1 93.31 284 ALA A N 1
ATOM 2335 C CA . ALA A 1 284 ? -10.328 -15.156 -23.438 1 93.31 284 ALA A CA 1
ATOM 2336 C C . ALA A 1 284 ? -10.594 -15.852 -24.766 1 93.31 284 ALA A C 1
ATOM 2338 O O . ALA A 1 284 ? -10.461 -15.242 -25.828 1 93.31 284 ALA A O 1
ATOM 2339 N N . ASP A 1 285 ? -10.82 -17.078 -24.703 1 93.19 285 ASP A N 1
ATOM 2340 C CA . ASP A 1 285 ? -11.125 -17.906 -25.875 1 93.19 285 ASP A CA 1
ATOM 2341 C C . ASP A 1 285 ? -9.961 -17.891 -26.859 1 93.19 285 ASP A C 1
ATOM 2343 O O . ASP A 1 285 ? -10.172 -17.859 -28.078 1 93.19 285 ASP A O 1
ATOM 2347 N N . ASN A 1 286 ? -8.805 -17.766 -26.312 1 94.38 286 ASN A N 1
ATOM 2348 C CA . ASN A 1 286 ? -7.578 -17.844 -27.109 1 94.38 286 ASN A CA 1
ATOM 2349 C C . ASN A 1 286 ? -7.152 -19.281 -27.344 1 94.38 286 ASN A C 1
ATOM 2351 O O . ASN A 1 286 ? -6.141 -19.734 -26.812 1 94.38 286 ASN A O 1
ATOM 2355 N N . GLN A 1 287 ? -7.711 -19.969 -28.25 1 95.5 287 GLN A N 1
ATOM 2356 C CA . GLN A 1 287 ? -7.648 -21.422 -28.438 1 95.5 287 GLN A CA 1
ATOM 2357 C C . GLN A 1 287 ? -6.242 -21.859 -28.844 1 95.5 287 GLN A C 1
ATOM 2359 O O . GLN A 1 287 ? -5.82 -22.969 -28.531 1 95.5 287 GLN A O 1
ATOM 2364 N N . LEU A 1 288 ? -5.535 -20.984 -29.484 1 97 288 LEU A N 1
ATOM 2365 C CA . LEU A 1 288 ? -4.246 -21.406 -30.031 1 97 288 LEU A CA 1
ATOM 2366 C C . LEU A 1 288 ? -3.105 -21 -29.094 1 97 288 LEU A C 1
ATOM 2368 O O . LEU A 1 288 ? -1.943 -21.312 -29.359 1 97 288 LEU A O 1
ATOM 2372 N N . SER A 1 289 ? -3.424 -20.344 -27.969 1 97.62 289 SER A N 1
ATOM 2373 C CA . SER A 1 289 ? -2.402 -19.781 -27.094 1 97.62 289 SER A CA 1
ATOM 2374 C C . SER A 1 289 ? -1.409 -20.844 -26.641 1 97.62 289 SER A C 1
ATOM 2376 O O . SER A 1 289 ? -0.206 -20.719 -26.875 1 97.62 289 SER A O 1
ATOM 2378 N N . ILE A 1 290 ? -1.891 -21.906 -26.062 1 98.19 290 ILE A N 1
ATOM 2379 C CA . ILE A 1 290 ? -0.987 -22.891 -25.469 1 98.19 290 ILE A CA 1
ATOM 2380 C C . ILE A 1 290 ? -0.273 -23.656 -26.578 1 98.19 290 ILE A C 1
ATOM 2382 O O . ILE A 1 290 ? 0.927 -23.938 -26.469 1 98.19 290 ILE A O 1
ATOM 2386 N N . LYS A 1 291 ? -0.968 -24.031 -27.625 1 97.31 291 LYS A N 1
ATOM 2387 C CA . LYS A 1 291 ? -0.343 -24.734 -28.75 1 97.31 291 LYS A CA 1
ATOM 2388 C C . LYS A 1 291 ? 0.797 -23.922 -29.344 1 97.31 291 LYS A C 1
ATOM 2390 O O . LYS A 1 291 ? 1.88 -24.453 -29.594 1 97.31 291 LYS A O 1
ATOM 2395 N N . ASN A 1 292 ? 0.549 -22.656 -29.562 1 97.38 292 ASN A N 1
ATOM 2396 C CA . ASN A 1 292 ? 1.557 -21.781 -30.156 1 97.38 292 ASN A CA 1
ATOM 2397 C C . ASN A 1 292 ? 2.693 -21.484 -29.188 1 97.38 292 ASN A C 1
ATOM 2399 O O . ASN A 1 292 ? 3.836 -21.281 -29.609 1 97.38 292 ASN A O 1
ATOM 2403 N N . THR A 1 293 ? 2.383 -21.438 -27.875 1 98 293 THR A N 1
ATOM 2404 C CA . THR A 1 293 ? 3.424 -21.312 -26.859 1 98 293 THR A CA 1
ATOM 2405 C C . THR A 1 293 ? 4.375 -22.5 -26.922 1 98 293 THR A C 1
ATOM 2407 O O . THR A 1 293 ? 5.594 -22.328 -26.891 1 98 293 THR A O 1
ATOM 2410 N N . VAL A 1 294 ? 3.811 -23.703 -27.047 1 97.62 294 VAL A N 1
ATOM 2411 C CA . VAL A 1 294 ? 4.602 -24.922 -27.141 1 97.62 294 VAL A CA 1
ATOM 2412 C C . VAL A 1 294 ? 5.484 -24.891 -28.375 1 97.62 294 VAL A C 1
ATOM 2414 O O . VAL A 1 294 ? 6.691 -25.141 -28.297 1 97.62 294 VAL A O 1
ATOM 2417 N N . ALA A 1 295 ? 4.906 -24.562 -29.484 1 96.5 295 ALA A N 1
ATOM 2418 C CA . ALA A 1 295 ? 5.648 -24.5 -30.734 1 96.5 295 ALA A CA 1
ATOM 2419 C C . ALA A 1 295 ? 6.793 -23.5 -30.656 1 96.5 295 ALA A C 1
ATOM 2421 O O . ALA A 1 295 ? 7.91 -23.781 -31.094 1 96.5 295 ALA A O 1
ATOM 2422 N N . PHE A 1 296 ? 6.484 -22.375 -30.156 1 97.12 296 PHE A N 1
ATOM 2423 C CA . PHE A 1 296 ? 7.484 -21.312 -30.031 1 97.12 296 PHE A CA 1
ATOM 2424 C C . PHE A 1 296 ? 8.633 -21.75 -29.125 1 97.12 296 PHE A C 1
ATOM 2426 O O . PHE A 1 296 ? 9.805 -21.594 -29.469 1 97.12 296 PHE A O 1
ATOM 2433 N N . ALA A 1 297 ? 8.273 -22.234 -27.969 1 96.88 297 ALA A N 1
ATOM 2434 C CA . ALA A 1 297 ? 9.273 -22.641 -26.984 1 96.88 297 ALA A CA 1
ATOM 2435 C C . ALA A 1 297 ? 10.164 -23.75 -27.531 1 96.88 297 ALA A C 1
ATOM 2437 O O . ALA A 1 297 ? 11.375 -23.75 -27.312 1 96.88 297 ALA A O 1
ATOM 2438 N N . GLU A 1 298 ? 9.594 -24.703 -28.234 1 94.25 298 GLU A N 1
ATOM 2439 C CA . GLU A 1 298 ? 10.352 -25.812 -28.797 1 94.25 298 GLU A CA 1
ATOM 2440 C C . GLU A 1 298 ? 11.367 -25.312 -29.812 1 94.25 298 GLU A C 1
ATOM 2442 O O . GLU A 1 298 ? 12.445 -25.891 -29.969 1 94.25 298 GLU A O 1
ATOM 2447 N N . LYS A 1 299 ? 11.016 -24.297 -30.406 1 94.69 299 LYS A N 1
ATOM 2448 C CA . LYS A 1 299 ? 11.883 -23.734 -31.438 1 94.69 299 LYS A CA 1
ATOM 2449 C C . LYS A 1 299 ? 13.023 -22.922 -30.828 1 94.69 299 LYS A C 1
ATOM 2451 O O . LYS A 1 299 ? 14.141 -22.922 -31.344 1 94.69 299 LYS A O 1
ATOM 2456 N N . PHE A 1 300 ? 12.75 -22.266 -29.703 1 96.38 300 PHE A N 1
ATOM 2457 C CA . PHE A 1 300 ? 13.68 -21.203 -29.328 1 96.38 300 PHE A CA 1
ATOM 2458 C C . PHE A 1 300 ? 14.312 -21.5 -27.969 1 96.38 300 PHE A C 1
ATOM 2460 O O . PHE A 1 300 ? 15.305 -20.875 -27.578 1 96.38 300 PHE A O 1
ATOM 2467 N N . ILE A 1 301 ? 13.789 -22.438 -27.203 1 97 301 ILE A N 1
ATOM 2468 C CA . ILE A 1 301 ? 14.305 -22.734 -25.875 1 97 301 ILE A CA 1
ATOM 2469 C C . ILE A 1 301 ? 14.953 -24.125 -25.859 1 97 301 ILE A C 1
ATOM 2471 O O . ILE A 1 301 ? 14.352 -25.094 -26.312 1 97 301 ILE A O 1
ATOM 2475 N N . SER A 1 302 ? 16.156 -24.172 -25.344 1 96.44 302 SER A N 1
ATOM 2476 C CA . SER A 1 302 ? 16.859 -25.438 -25.266 1 96.44 302 SER A CA 1
ATOM 2477 C C . SER A 1 302 ? 16.172 -26.391 -24.281 1 96.44 302 SER A C 1
ATOM 2479 O O . SER A 1 302 ? 15.625 -25.938 -23.266 1 96.44 302 SER A O 1
ATOM 2481 N N . ARG A 1 303 ? 16.328 -27.641 -24.547 1 93.56 303 ARG A N 1
ATOM 2482 C CA . ARG A 1 303 ? 15.68 -28.672 -23.734 1 93.56 303 ARG A CA 1
ATOM 2483 C C . ARG A 1 303 ? 16.203 -28.656 -22.312 1 93.56 303 ARG A C 1
ATOM 2485 O O . ARG A 1 303 ? 15.484 -29.016 -21.375 1 93.56 303 ARG A O 1
ATOM 2492 N N . ASN A 1 304 ? 17.375 -28.188 -22.125 1 94.94 304 ASN A N 1
ATOM 2493 C CA . ASN A 1 304 ? 17.953 -28.125 -20.797 1 94.94 304 ASN A CA 1
ATOM 2494 C C . ASN A 1 304 ? 17.328 -27.016 -19.953 1 94.94 304 ASN A C 1
ATOM 2496 O O . ASN A 1 304 ? 17.406 -27.047 -18.719 1 94.94 304 ASN A O 1
ATOM 2500 N N . LEU A 1 305 ? 16.719 -26.047 -20.594 1 97.75 305 LEU A N 1
ATOM 2501 C CA . LEU A 1 305 ? 16.156 -24.891 -19.891 1 97.75 305 LEU A CA 1
ATOM 2502 C C . LEU A 1 305 ? 14.641 -24.875 -20 1 97.75 305 LEU A C 1
ATOM 2504 O O . LEU A 1 305 ? 13.984 -24 -19.422 1 97.75 305 LEU A O 1
ATOM 2508 N N . LEU A 1 306 ? 14.117 -25.859 -20.719 1 97.56 306 LEU A N 1
ATOM 2509 C CA . LEU A 1 306 ? 12.664 -26 -20.828 1 97.56 306 LEU A CA 1
ATOM 2510 C C . LEU A 1 306 ? 12.156 -27.078 -19.875 1 97.56 306 LEU A C 1
ATOM 2512 O O . LEU A 1 306 ? 12.289 -28.266 -20.156 1 97.56 306 LEU A O 1
ATOM 2516 N N . LYS A 1 307 ? 11.5 -26.656 -18.859 1 97.56 307 LYS A N 1
ATOM 2517 C CA . LYS A 1 307 ? 11.055 -27.578 -17.828 1 97.56 307 LYS A CA 1
ATOM 2518 C C . LYS A 1 307 ? 9.641 -28.094 -18.109 1 97.56 307 LYS A C 1
ATOM 2520 O O . LYS A 1 307 ? 9.234 -29.125 -17.594 1 97.56 307 LYS A O 1
ATOM 2525 N N . GLY A 1 308 ? 8.945 -27.344 -18.875 1 98.06 308 GLY A N 1
ATOM 2526 C CA . GLY A 1 308 ? 7.59 -27.734 -19.234 1 98.06 308 GLY A CA 1
ATOM 2527 C C . GLY A 1 308 ? 6.719 -26.562 -19.641 1 98.06 308 GLY A C 1
ATOM 2528 O O . GLY A 1 308 ? 7.227 -25.562 -20.141 1 98.06 308 GLY A O 1
ATOM 2529 N N . PHE A 1 309 ? 5.41 -26.766 -19.531 1 98.62 309 PHE A N 1
ATOM 2530 C CA . PHE A 1 309 ? 4.414 -25.766 -19.938 1 98.62 309 PHE A CA 1
ATOM 2531 C C . PHE A 1 309 ? 3.277 -25.719 -18.922 1 98.62 309 PHE A C 1
ATOM 2533 O O . PHE A 1 309 ? 3.008 -26.703 -18.219 1 98.62 309 PHE A O 1
ATOM 2540 N N . LEU A 1 310 ? 2.646 -24.578 -18.859 1 98.88 310 LEU A N 1
ATOM 2541 C CA . LEU A 1 310 ? 1.495 -24.406 -17.984 1 98.88 310 LEU A CA 1
ATOM 2542 C C . LEU A 1 310 ? 0.343 -23.734 -18.734 1 98.88 310 LEU A C 1
ATOM 2544 O O . LEU A 1 310 ? 0.547 -22.766 -19.453 1 98.88 310 LEU A O 1
ATOM 2548 N N . GLN A 1 311 ? -0.814 -24.328 -18.641 1 98.62 311 GLN A N 1
ATOM 2549 C CA . GLN A 1 311 ? -2.055 -23.766 -19.172 1 98.62 311 GLN A CA 1
ATOM 2550 C C . GLN A 1 311 ? -2.883 -23.141 -18.047 1 98.62 311 GLN A C 1
ATOM 2552 O O . GLN A 1 311 ? -3.031 -23.719 -16.969 1 98.62 311 GLN A O 1
ATOM 2557 N N . THR A 1 312 ? -3.381 -21.891 -18.25 1 98.56 312 THR A N 1
ATOM 2558 C CA . THR A 1 312 ? -4.207 -21.219 -17.266 1 98.56 312 THR A CA 1
ATOM 2559 C C . THR A 1 312 ? -5.582 -20.891 -17.844 1 98.56 312 THR A C 1
ATOM 2561 O O . THR A 1 312 ? -5.785 -20.953 -19.047 1 98.56 312 THR A O 1
ATOM 2564 N N . CYS A 1 313 ? -6.57 -20.641 -16.906 1 97 313 CYS A N 1
ATOM 2565 C CA . CYS A 1 313 ? -7.91 -20.234 -17.328 1 97 313 CYS A CA 1
ATOM 2566 C C . CYS A 1 313 ? -8.344 -18.969 -16.578 1 97 313 CYS A C 1
ATOM 2568 O O . CYS A 1 313 ? -9.273 -18.281 -17.016 1 97 313 CYS A O 1
ATOM 2570 N N . TRP A 1 314 ? -7.824 -18.688 -15.5 1 97.44 314 TRP A N 1
ATOM 2571 C CA . TRP A 1 314 ? -8.031 -17.5 -14.68 1 97.44 314 TRP A CA 1
ATOM 2572 C C . TRP A 1 314 ? -9.508 -17.312 -14.359 1 97.44 314 TRP A C 1
ATOM 2574 O O . TRP A 1 314 ? -10.039 -16.203 -14.484 1 97.44 314 TRP A O 1
ATOM 2584 N N . LYS A 1 315 ? -10.164 -18.359 -14 1 97.38 315 LYS A N 1
ATOM 2585 C CA . LYS A 1 315 ? -11.539 -18.375 -13.523 1 97.38 315 LYS A CA 1
ATOM 2586 C C . LYS A 1 315 ? -11.68 -19.281 -12.289 1 97.38 315 LYS A C 1
ATOM 2588 O O . LYS A 1 315 ? -10.914 -20.234 -12.117 1 97.38 315 LYS A O 1
ATOM 2593 N N . PRO A 1 316 ? -12.625 -18.891 -11.375 1 98.12 316 PRO A N 1
ATOM 2594 C CA . PRO A 1 316 ? -12.852 -19.812 -10.258 1 98.12 316 PRO A CA 1
ATOM 2595 C C . PRO A 1 316 ? -13.391 -21.172 -10.711 1 98.12 316 PRO A C 1
ATOM 2597 O O . PRO A 1 316 ? -14.086 -21.25 -11.727 1 98.12 316 PRO A O 1
ATOM 2600 N N . THR A 1 317 ? -13.117 -22.188 -9.945 1 98.62 317 THR A N 1
ATOM 2601 C CA . THR A 1 317 ? -13.523 -23.562 -10.273 1 98.62 317 THR A CA 1
ATOM 2602 C C . THR A 1 317 ? -14.969 -23.797 -9.859 1 98.62 317 THR A C 1
ATOM 2604 O O . THR A 1 317 ? -15.242 -24.625 -8.977 1 98.62 317 THR A O 1
ATOM 2607 N N . ILE A 1 318 ? -15.875 -23.125 -10.523 1 98.44 318 ILE A N 1
ATOM 2608 C CA . ILE A 1 318 ? -17.312 -23.266 -10.273 1 98.44 318 ILE A CA 1
ATOM 2609 C C . ILE A 1 318 ? -18.031 -23.594 -11.57 1 98.44 318 ILE A C 1
ATOM 2611 O O . ILE A 1 318 ? -17.5 -23.375 -12.664 1 98.44 318 ILE A O 1
ATOM 2615 N N . GLU A 1 319 ? -19.266 -24.047 -11.461 1 98.5 319 GLU A N 1
ATOM 2616 C CA . GLU A 1 319 ? -19.984 -24.625 -12.594 1 98.5 319 GLU A CA 1
ATOM 2617 C C . GLU A 1 319 ? -20.219 -23.594 -13.688 1 98.5 319 GLU A C 1
ATOM 2619 O O . GLU A 1 319 ? -20.234 -23.922 -14.875 1 98.5 319 GLU A O 1
ATOM 2624 N N . GLU A 1 320 ? -20.344 -22.359 -13.266 1 97.56 320 GLU A N 1
ATOM 2625 C CA . GLU A 1 320 ? -20.5 -21.281 -14.234 1 97.56 320 GLU A CA 1
ATOM 2626 C C . GLU A 1 320 ? -19.391 -21.297 -15.273 1 97.56 320 GLU A C 1
ATOM 2628 O O . GLU A 1 320 ? -19.594 -20.906 -16.422 1 97.56 320 GLU A O 1
ATOM 2633 N N . TYR A 1 321 ? -18.172 -21.859 -14.906 1 98.12 321 TYR A N 1
ATOM 2634 C CA . TYR A 1 321 ? -17.031 -21.797 -15.812 1 98.12 321 TYR A CA 1
ATOM 2635 C C . TYR A 1 321 ? -16.578 -23.203 -16.203 1 98.12 321 TYR A C 1
ATOM 2637 O O . TYR A 1 321 ? -15.43 -23.406 -16.609 1 98.12 321 TYR A O 1
ATOM 2645 N N . ARG A 1 322 ? -17.453 -24.203 -16.141 1 98.5 322 ARG A N 1
ATOM 2646 C CA . ARG A 1 322 ? -17.156 -25.594 -16.469 1 98.5 322 ARG A CA 1
ATOM 2647 C C . ARG A 1 322 ? -16.625 -25.719 -17.891 1 98.5 322 ARG A C 1
ATOM 2649 O O . ARG A 1 322 ? -15.57 -26.312 -18.109 1 98.5 322 ARG A O 1
ATOM 2656 N N . THR A 1 323 ? -17.328 -25.172 -18.797 1 98.25 323 THR A N 1
ATOM 2657 C CA . THR A 1 323 ? -16.969 -25.328 -20.203 1 98.25 323 THR A CA 1
ATOM 2658 C C . THR A 1 323 ? -15.578 -24.75 -20.469 1 98.25 323 THR A C 1
ATOM 2660 O O . THR A 1 323 ? -14.766 -25.375 -21.156 1 98.25 323 THR A O 1
ATOM 2663 N N . ARG A 1 324 ? -15.297 -23.625 -19.953 1 98.19 324 ARG A N 1
ATOM 2664 C CA . ARG A 1 324 ? -14.016 -22.969 -20.172 1 98.19 324 ARG A CA 1
ATOM 2665 C C . ARG A 1 324 ? -12.875 -23.766 -19.547 1 98.19 324 ARG A C 1
ATOM 2667 O O . ARG A 1 324 ? -11.828 -23.969 -20.172 1 98.19 324 ARG A O 1
ATOM 2674 N N . ILE A 1 325 ? -13.047 -24.219 -18.344 1 98.62 325 ILE A N 1
ATOM 2675 C CA . ILE A 1 325 ? -12.008 -24.938 -17.625 1 98.62 325 ILE A CA 1
ATOM 2676 C C . ILE A 1 325 ? -11.711 -26.266 -18.328 1 98.62 325 ILE A C 1
ATOM 2678 O O . ILE A 1 325 ? -10.555 -26.578 -18.609 1 98.62 325 ILE A O 1
ATOM 2682 N N . LEU A 1 326 ? -12.758 -27 -18.672 1 98.81 326 LEU A N 1
ATOM 2683 C CA . LEU A 1 326 ? -12.562 -28.297 -19.312 1 98.81 326 LEU A CA 1
ATOM 2684 C C . LEU A 1 326 ? -11.984 -28.125 -20.719 1 98.81 326 LEU A C 1
ATOM 2686 O O . LEU A 1 326 ? -11.156 -28.938 -21.156 1 98.81 326 LEU A O 1
ATOM 2690 N N . LYS A 1 327 ? -12.422 -27.078 -21.391 1 98.69 327 LYS A N 1
ATOM 2691 C CA . LYS A 1 327 ? -11.852 -26.812 -22.719 1 98.69 327 LYS A CA 1
ATOM 2692 C C . LYS A 1 327 ? -10.375 -26.438 -22.609 1 98.69 327 LYS A C 1
ATOM 2694 O O . LYS A 1 327 ? -9.57 -26.859 -23.438 1 98.69 327 LYS A O 1
ATOM 2699 N N . GLY A 1 328 ? -10.031 -25.625 -21.656 1 98.62 328 GLY A N 1
ATOM 2700 C CA . GLY A 1 328 ? -8.625 -25.297 -21.438 1 98.62 328 GLY A CA 1
ATOM 2701 C C . GLY A 1 328 ? -7.762 -26.516 -21.219 1 98.62 328 GLY A C 1
ATOM 2702 O O . GLY A 1 328 ? -6.664 -26.625 -21.766 1 98.62 328 GLY A O 1
ATOM 2703 N N . ILE A 1 329 ? -8.266 -27.469 -20.422 1 98.75 329 ILE A N 1
ATOM 2704 C CA . ILE A 1 329 ? -7.562 -28.719 -20.156 1 98.75 329 ILE A CA 1
ATOM 2705 C C . ILE A 1 329 ? -7.426 -29.531 -21.453 1 98.75 329 ILE A C 1
ATOM 2707 O O . ILE A 1 329 ? -6.355 -30.062 -21.75 1 98.75 329 ILE A O 1
ATOM 2711 N N . ALA A 1 330 ? -8.5 -29.562 -22.203 1 98.56 330 ALA A N 1
ATOM 2712 C CA . ALA A 1 330 ? -8.477 -30.281 -23.469 1 98.56 330 ALA A CA 1
ATOM 2713 C C . ALA A 1 330 ? -7.434 -29.703 -24.422 1 98.56 330 ALA A C 1
ATOM 2715 O O . ALA A 1 330 ? -6.754 -30.438 -25.141 1 98.56 330 ALA A O 1
ATOM 2716 N N . LEU A 1 331 ? -7.34 -28.391 -24.469 1 98.44 331 LEU A N 1
ATOM 2717 C CA . LEU A 1 331 ? -6.379 -27.719 -25.328 1 98.44 331 LEU A CA 1
ATOM 2718 C C . LEU A 1 331 ? -4.949 -28.062 -24.922 1 98.44 331 LEU A C 1
ATOM 2720 O O . LEU A 1 331 ? -4.07 -28.203 -25.781 1 98.44 331 LEU A O 1
ATOM 2724 N N . MET A 1 332 ? -4.68 -28.188 -23.656 1 98.31 332 MET A N 1
ATOM 2725 C CA . MET A 1 332 ? -3.375 -28.672 -23.203 1 98.31 332 MET A CA 1
ATOM 2726 C C . MET A 1 332 ? -3.115 -30.094 -23.703 1 98.31 332 MET A C 1
ATOM 2728 O O . MET A 1 332 ? -2.012 -30.406 -24.156 1 98.31 332 MET A O 1
ATOM 2732 N N . GLY A 1 333 ? -4.105 -30.906 -23.609 1 97.94 333 GLY A N 1
ATOM 2733 C CA . GLY A 1 333 ? -3.984 -32.25 -24.141 1 97.94 333 GLY A CA 1
ATOM 2734 C C . GLY A 1 333 ? -3.607 -32.281 -25.609 1 97.94 333 GLY A C 1
ATOM 2735 O O . GLY A 1 333 ? -2.756 -33.094 -26.016 1 97.94 333 GLY A O 1
ATOM 2736 N N . GLU A 1 334 ? -4.234 -31.422 -26.328 1 97.25 334 GLU A N 1
ATOM 2737 C CA . GLU A 1 334 ? -3.936 -31.328 -27.75 1 97.25 334 GLU A CA 1
ATOM 2738 C C . GLU A 1 334 ? -2.5 -30.859 -27.984 1 97.25 334 GLU A C 1
ATOM 2740 O O . GLU A 1 334 ? -1.836 -31.328 -28.922 1 97.25 334 GLU A O 1
ATOM 2745 N N . ALA A 1 335 ? -2.094 -30 -27.172 1 96.75 335 ALA A N 1
ATOM 2746 C CA . ALA A 1 335 ? -0.739 -29.469 -27.297 1 96.75 335 ALA A CA 1
ATOM 2747 C C . ALA A 1 335 ? 0.301 -30.547 -27 1 96.75 335 ALA A C 1
ATOM 2749 O O . ALA A 1 335 ? 1.377 -30.562 -27.609 1 96.75 335 ALA A O 1
ATOM 2750 N N . ILE A 1 336 ? 0.042 -31.406 -26.062 1 94.75 336 ILE A N 1
ATOM 2751 C CA . ILE A 1 336 ? 0.924 -32.5 -25.703 1 94.75 336 ILE A CA 1
ATOM 2752 C C . ILE A 1 336 ? 1.174 -33.375 -26.922 1 94.75 336 ILE A C 1
ATOM 2754 O O . ILE A 1 336 ? 2.295 -33.844 -27.141 1 94.75 336 ILE A O 1
ATOM 2758 N N . HIS A 1 337 ? 0.197 -33.531 -27.734 1 90.44 337 HIS A N 1
ATOM 2759 C CA . HIS A 1 337 ? 0.261 -34.469 -28.875 1 90.44 337 HIS A CA 1
ATOM 2760 C C . HIS A 1 337 ? 1.013 -33.844 -30.047 1 90.44 337 HIS A C 1
ATOM 2762 O O . HIS A 1 337 ? 1.333 -34.5 -31.016 1 90.44 337 HIS A O 1
ATOM 2768 N N . THR A 1 338 ? 1.288 -32.594 -29.922 1 84.06 338 THR A N 1
ATOM 2769 C CA . THR A 1 338 ? 1.988 -31.922 -31.016 1 84.06 338 THR A CA 1
ATOM 2770 C C . THR A 1 338 ? 3.486 -32.188 -30.953 1 84.06 338 THR A C 1
ATOM 2772 O O . THR A 1 338 ? 4.211 -31.984 -31.922 1 84.06 338 THR A O 1
ATOM 2775 N N . LEU A 1 339 ? 4.004 -32.562 -29.859 1 76.88 339 LEU A N 1
ATOM 2776 C CA . LEU A 1 339 ? 5.43 -32.844 -29.75 1 76.88 339 LEU A CA 1
ATOM 2777 C C . LEU A 1 339 ? 5.719 -34.312 -30.109 1 76.88 339 LEU A C 1
ATOM 2779 O O . LEU A 1 339 ? 4.91 -35.188 -29.828 1 76.88 339 LEU A O 1
ATOM 2783 N N . PRO A 1 340 ? 6.77 -34.5 -31.031 1 61.22 340 PRO A N 1
ATOM 2784 C CA . PRO A 1 340 ? 7.105 -35.875 -31.344 1 61.22 340 PRO A CA 1
ATOM 2785 C C . PRO A 1 340 ? 7.387 -36.719 -30.109 1 61.22 340 PRO A C 1
ATOM 2787 O O . PRO A 1 340 ? 7.855 -36.188 -29.094 1 61.22 340 PRO A O 1
ATOM 2790 N N . ALA A 1 341 ? 6.703 -37.875 -29.953 1 52.5 341 ALA A N 1
ATOM 2791 C CA . ALA A 1 341 ? 6.793 -38.844 -28.859 1 52.5 341 ALA A CA 1
ATOM 2792 C C . ALA A 1 341 ? 8.219 -38.906 -28.312 1 52.5 341 ALA A C 1
ATOM 2794 O O . ALA A 1 341 ? 8.422 -39.219 -27.141 1 52.5 341 ALA A O 1
ATOM 2795 N N . ASP A 1 342 ? 9.266 -38.75 -28.938 1 46.78 342 ASP A N 1
ATOM 2796 C CA . ASP A 1 342 ? 10.641 -38.906 -28.469 1 46.78 342 ASP A CA 1
ATOM 2797 C C . ASP A 1 342 ? 11.102 -37.625 -27.734 1 46.78 342 ASP A C 1
ATOM 2799 O O . ASP A 1 342 ? 12.266 -37.531 -27.344 1 46.78 342 ASP A O 1
ATOM 2803 N N . SER A 1 343 ? 10.227 -36.75 -27.5 1 42.25 343 SER A N 1
ATOM 2804 C CA . SER A 1 343 ? 10.688 -35.531 -26.875 1 42.25 343 SER A CA 1
ATOM 2805 C C . SER A 1 343 ? 10.398 -35.531 -25.375 1 42.25 343 SER A C 1
ATOM 2807 O O . SER A 1 343 ? 9.406 -36.094 -24.938 1 42.25 343 SER A O 1
ATOM 2809 N N . MET B 1 1 ? -53.156 -27.531 29.766 1 15.9 1 MET B N 1
ATOM 2810 C CA . MET B 1 1 ? -52.812 -27.016 31.094 1 15.9 1 MET B CA 1
ATOM 2811 C C . MET B 1 1 ? -51.594 -26.109 31.016 1 15.9 1 MET B C 1
ATOM 2813 O O . MET B 1 1 ? -50.844 -26.141 30.047 1 15.9 1 MET B O 1
ATOM 2817 N N . ASN B 1 2 ? -50.938 -25.922 32.188 1 15.34 2 ASN B N 1
ATOM 2818 C CA . ASN B 1 2 ? -50.75 -25.219 33.438 1 15.34 2 ASN B CA 1
ATOM 2819 C C . ASN B 1 2 ? -49.281 -24.891 33.688 1 15.34 2 ASN B C 1
ATOM 2821 O O . ASN B 1 2 ? -48.938 -24.312 34.688 1 15.34 2 ASN B O 1
ATOM 2825 N N . ARG B 1 3 ? -48.5 -25.828 33.5 1 15.05 3 ARG B N 1
ATOM 2826 C CA . ARG B 1 3 ? -47.469 -25.953 34.5 1 15.05 3 ARG B CA 1
ATOM 2827 C C . ARG B 1 3 ? -46.719 -24.641 34.656 1 15.05 3 ARG B C 1
ATOM 2829 O O . ARG B 1 3 ? -46.906 -23.703 33.875 1 15.05 3 ARG B O 1
ATOM 2836 N N . ARG B 1 4 ? -45.312 -24.672 34.656 1 16.28 4 ARG B N 1
ATOM 2837 C CA . ARG B 1 4 ? -44.375 -24.406 35.75 1 16.28 4 ARG B CA 1
ATOM 2838 C C . ARG B 1 4 ? -44.156 -22.906 35.938 1 16.28 4 ARG B C 1
ATOM 2840 O O . ARG B 1 4 ? -44.344 -22.125 34.969 1 16.28 4 ARG B O 1
ATOM 2847 N N . ASP B 1 5 ? -43.5 -22.5 37.031 1 15.73 5 ASP B N 1
ATOM 2848 C CA . ASP B 1 5 ? -43.375 -21.625 38.188 1 15.73 5 ASP B CA 1
ATOM 2849 C C . ASP B 1 5 ? -42.75 -20.281 37.781 1 15.73 5 ASP B C 1
ATOM 2851 O O . ASP B 1 5 ? -42.156 -20.172 36.688 1 15.73 5 ASP B O 1
ATOM 2855 N N . PHE B 1 6 ? -42.156 -19.562 38.844 1 16.27 6 PHE B N 1
ATOM 2856 C CA . PHE B 1 6 ? -42.125 -18.375 39.688 1 16.27 6 PHE B CA 1
ATOM 2857 C C . PHE B 1 6 ? -40.906 -17.516 39.375 1 16.27 6 PHE B C 1
ATOM 2859 O O . PHE B 1 6 ? -40.812 -16.375 39.812 1 16.27 6 PHE B O 1
ATOM 2866 N N . ILE B 1 7 ? -39.812 -18 38.656 1 18.7 7 ILE B N 1
ATOM 2867 C CA . ILE B 1 7 ? -38.625 -17.453 39.312 1 18.7 7 ILE B CA 1
ATOM 2868 C C . ILE B 1 7 ? -38.781 -15.938 39.469 1 18.7 7 ILE B C 1
ATOM 2870 O O . ILE B 1 7 ? -39.219 -15.242 38.562 1 18.7 7 ILE B O 1
ATOM 2874 N N . LYS B 1 8 ? -38.406 -15.469 40.688 1 16.72 8 LYS B N 1
ATOM 2875 C CA . LYS B 1 8 ? -38.344 -14.453 41.75 1 16.72 8 LYS B CA 1
ATOM 2876 C C . LYS B 1 8 ? -37.844 -13.125 41.188 1 16.72 8 LYS B C 1
ATOM 2878 O O . LYS B 1 8 ? -36.875 -13.094 40.406 1 16.72 8 LYS B O 1
ATOM 2883 N N . GLN B 1 9 ? -38.469 -11.93 41.406 1 16.77 9 GLN B N 1
ATOM 2884 C CA . GLN B 1 9 ? -38.812 -10.523 41.188 1 16.77 9 GLN B CA 1
ATOM 2885 C C . GLN B 1 9 ? -37.719 -9.602 41.688 1 16.77 9 GLN B C 1
ATOM 2887 O O . GLN B 1 9 ? -37.688 -8.414 41.344 1 16.77 9 GLN B O 1
ATOM 2892 N N . SER B 1 10 ? -36.844 -10.07 42.75 1 18.22 10 SER B N 1
ATOM 2893 C CA . SER B 1 10 ? -36.656 -8.961 43.688 1 18.22 10 SER B CA 1
ATOM 2894 C C . SER B 1 10 ? -35.938 -7.797 43.031 1 18.22 10 SER B C 1
ATOM 2896 O O . SER B 1 10 ? -35 -8 42.219 1 18.22 10 SER B O 1
ATOM 2898 N N . VAL B 1 11 ? -36.562 -6.535 42.969 1 20.8 11 VAL B N 1
ATOM 2899 C CA . VAL B 1 11 ? -36.562 -5.098 42.719 1 20.8 11 VAL B CA 1
ATOM 2900 C C . VAL B 1 11 ? -35.469 -4.422 43.562 1 20.8 11 VAL B C 1
ATOM 2902 O O . VAL B 1 11 ? -35.656 -3.287 44.031 1 20.8 11 VAL B O 1
ATOM 2905 N N . ILE B 1 12 ? -34.312 -5.176 43.938 1 19.23 12 ILE B N 1
ATOM 2906 C CA . ILE B 1 12 ? -33.656 -4.43 45 1 19.23 12 ILE B CA 1
ATOM 2907 C C . ILE B 1 12 ? -33.5 -2.963 44.594 1 19.23 12 ILE B C 1
ATOM 2909 O O . ILE B 1 12 ? -33.125 -2.658 43.469 1 19.23 12 ILE B O 1
ATOM 2913 N N . ALA B 1 13 ? -34.156 -2.045 45.406 1 21.5 13 ALA B N 1
ATOM 2914 C CA . ALA B 1 13 ? -34.281 -0.639 45.781 1 21.5 13 ALA B CA 1
ATOM 2915 C C . ALA B 1 13 ? -32.906 0.019 45.938 1 21.5 13 ALA B C 1
ATOM 2917 O O . ALA B 1 13 ? -32.219 -0.195 46.938 1 21.5 13 ALA B O 1
ATOM 2918 N N . GLY B 1 14 ? -31.891 -0.322 45.125 1 18.56 14 GLY B N 1
ATOM 2919 C CA . GLY B 1 14 ? -30.594 0.259 45.469 1 18.56 14 GLY B CA 1
ATOM 2920 C C . GLY B 1 14 ? -30.672 1.753 45.719 1 18.56 14 GLY B C 1
ATOM 2921 O O . GLY B 1 14 ? -31.375 2.477 45 1 18.56 14 GLY B O 1
ATOM 2922 N N . VAL B 1 15 ? -30.5 2.164 47.094 1 22.2 15 VAL B N 1
ATOM 2923 C CA . VAL B 1 15 ? -30.422 3.41 47.844 1 22.2 15 VAL B CA 1
ATOM 2924 C C . VAL B 1 15 ? -29.531 4.406 47.094 1 22.2 15 VAL B C 1
ATOM 2926 O O . VAL B 1 15 ? -28.578 4.016 46.406 1 22.2 15 VAL B O 1
ATOM 2929 N N . GLY B 1 16 ? -30 5.758 47.062 1 21.86 16 GLY B N 1
ATOM 2930 C CA . GLY B 1 16 ? -29.828 7.113 46.594 1 21.86 16 GLY B CA 1
ATOM 2931 C C . GLY B 1 16 ? -28.531 7.758 47.094 1 21.86 16 GLY B C 1
ATOM 2932 O O . GLY B 1 16 ? -28.562 8.617 47.969 1 21.86 16 GLY B O 1
ATOM 2933 N N . CYS B 1 17 ? -27.438 6.914 47.5 1 21.39 17 CYS B N 1
ATOM 2934 C CA . CYS B 1 17 ? -26.547 7.789 48.25 1 21.39 17 CYS B CA 1
ATOM 2935 C C . CYS B 1 17 ? -26.172 9.023 47.438 1 21.39 17 CYS B C 1
ATOM 2937 O O . CYS B 1 17 ? -25.812 8.906 46.25 1 21.39 17 CYS B O 1
ATOM 2939 N N . SER B 1 18 ? -26.578 10.234 47.938 1 22.66 18 SER B N 1
ATOM 2940 C CA . SER B 1 18 ? -26.469 11.648 47.594 1 22.66 18 SER B CA 1
ATOM 2941 C C . SER B 1 18 ? -25.016 12.102 47.531 1 22.66 18 SER B C 1
ATOM 2943 O O . SER B 1 18 ? -24.734 13.297 47.438 1 22.66 18 SER B O 1
ATOM 2945 N N . MET B 1 19 ? -24.031 11.25 47.281 1 23.09 19 MET B N 1
ATOM 2946 C CA . MET B 1 19 ? -22.828 11.992 47.688 1 23.09 19 MET B CA 1
ATOM 2947 C C . MET B 1 19 ? -22.766 13.336 46.938 1 23.09 19 MET B C 1
ATOM 2949 O O . MET B 1 19 ? -23.172 13.445 45.781 1 23.09 19 MET B O 1
ATOM 2953 N N . PRO B 1 20 ? -22.484 14.477 47.812 1 25.11 20 PRO B N 1
ATOM 2954 C CA . PRO B 1 20 ? -22.422 15.891 47.438 1 25.11 20 PRO B CA 1
ATOM 2955 C C . PRO B 1 20 ? -21.516 16.141 46.219 1 25.11 20 PRO B C 1
ATOM 2957 O O . PRO B 1 20 ? -20.594 15.352 45.969 1 25.11 20 PRO B O 1
ATOM 2960 N N . GLY B 1 21 ? -22.109 16.766 45.219 1 22.78 21 GLY B N 1
ATOM 2961 C CA . GLY B 1 21 ? -21.703 17.281 43.906 1 22.78 21 GLY B CA 1
ATOM 2962 C C . GLY B 1 21 ? -20.469 18.156 43.969 1 22.78 21 GLY B C 1
ATOM 2963 O O . GLY B 1 21 ? -20.547 19.312 44.375 1 22.78 21 GLY B O 1
ATOM 2964 N N . TRP B 1 22 ? -19.406 17.609 44.625 1 23.09 22 TRP B N 1
ATOM 2965 C CA . TRP B 1 22 ? -18.328 18.594 44.656 1 23.09 22 TRP B CA 1
ATOM 2966 C C . TRP B 1 22 ? -18.141 19.203 43.281 1 23.09 22 TRP B C 1
ATOM 2968 O O . TRP B 1 22 ? -18.047 18.484 42.281 1 23.09 22 TRP B O 1
ATOM 2978 N N . ALA B 1 23 ? -18.578 20.406 43.219 1 21.69 23 ALA B N 1
ATOM 2979 C CA . ALA B 1 23 ? -18.391 21.406 42.156 1 21.69 23 ALA B CA 1
ATOM 2980 C C . ALA B 1 23 ? -16.938 21.453 41.688 1 21.69 23 ALA B C 1
ATOM 2982 O O . ALA B 1 23 ? -16.047 21.875 42.438 1 21.69 23 ALA B O 1
ATOM 2983 N N . PHE B 1 24 ? -16.531 20.328 41.094 1 24.5 24 PHE B N 1
ATOM 2984 C CA . PHE B 1 24 ? -15.242 20.547 40.438 1 24.5 24 PHE B CA 1
ATOM 2985 C C . PHE B 1 24 ? -15.188 21.922 39.781 1 24.5 24 PHE B C 1
ATOM 2987 O O . PHE B 1 24 ? -16.109 22.297 39.062 1 24.5 24 PHE B O 1
ATOM 2994 N N . GLY B 1 25 ? -14.648 22.844 40.5 1 24.89 25 GLY B N 1
ATOM 2995 C CA . GLY B 1 25 ? -14.32 24.156 39.969 1 24.89 25 GLY B CA 1
ATOM 2996 C C . GLY B 1 25 ? -13.859 24.109 38.531 1 24.89 25 GLY B C 1
ATOM 2997 O O . GLY B 1 25 ? -13.125 23.203 38.125 1 24.89 25 GLY B O 1
ATOM 2998 N N . LYS B 1 26 ? -14.688 24.609 37.75 1 30.75 26 LYS B N 1
ATOM 2999 C CA . LYS B 1 26 ? -14.477 25.031 36.375 1 30.75 26 LYS B CA 1
ATOM 3000 C C . LYS B 1 26 ? -13.094 25.656 36.188 1 30.75 26 LYS B C 1
ATOM 3002 O O . LYS B 1 26 ? -12.852 26.781 36.656 1 30.75 26 LYS B O 1
ATOM 3007 N N . SER B 1 27 ? -12.094 24.922 36.5 1 24.83 27 SER B N 1
ATOM 3008 C CA . SER B 1 27 ? -10.875 25.641 36.156 1 24.83 27 SER B CA 1
ATOM 3009 C C . SER B 1 27 ? -11.078 26.453 34.875 1 24.83 27 SER B C 1
ATOM 3011 O O . SER B 1 27 ? -11.953 26.141 34.062 1 24.83 27 SER B O 1
ATOM 3013 N N . ALA B 1 28 ? -10.414 27.531 34.875 1 29.56 28 ALA B N 1
ATOM 3014 C CA . ALA B 1 28 ? -10.234 28.609 33.906 1 29.56 28 ALA B CA 1
ATOM 3015 C C . ALA B 1 28 ? -9.828 28.062 32.562 1 29.56 28 ALA B C 1
ATOM 3017 O O . ALA B 1 28 ? -8.648 27.766 32.312 1 29.56 28 ALA B O 1
ATOM 3018 N N . GLY B 1 29 ? -10.312 26.875 32.219 1 29.47 29 GLY B N 1
ATOM 3019 C CA . GLY B 1 29 ? -10.008 26.703 30.797 1 29.47 29 GLY B CA 1
ATOM 3020 C C . GLY B 1 29 ? -10.117 28 30 1 29.47 29 GLY B C 1
ATOM 3021 O O . GLY B 1 29 ? -11.164 28.641 30 1 29.47 29 GLY B O 1
ATOM 3022 N N . GLU B 1 30 ? -9.117 28.703 30 1 32.38 30 GLU B N 1
ATOM 3023 C CA . GLU B 1 30 ? -9.094 29.844 29.094 1 32.38 30 GLU B CA 1
ATOM 3024 C C . GLU B 1 30 ? -9.852 29.547 27.812 1 32.38 30 GLU B C 1
ATOM 3026 O O . GLU B 1 30 ? -9.539 28.578 27.109 1 32.38 30 GLU B O 1
ATOM 3031 N N . GLU B 1 31 ? -11.141 29.703 27.828 1 32.56 31 GLU B N 1
ATOM 3032 C CA . GLU B 1 31 ? -11.945 29.844 26.625 1 32.56 31 GLU B CA 1
ATOM 3033 C C . GLU B 1 31 ? -11.109 30.375 25.453 1 32.56 31 GLU B C 1
ATOM 3035 O O . GLU B 1 31 ? -10.469 31.422 25.578 1 32.56 31 GLU B O 1
ATOM 3040 N N . LEU B 1 32 ? -10.375 29.609 24.766 1 35.81 32 LEU B N 1
ATOM 3041 C CA . LEU B 1 32 ? -10.273 30.219 23.438 1 35.81 32 LEU B CA 1
ATOM 3042 C C . LEU B 1 32 ? -11.43 31.172 23.188 1 35.81 32 LEU B C 1
ATOM 3044 O O . LEU B 1 32 ? -12.594 30.781 23.281 1 35.81 32 LEU B O 1
ATOM 3048 N N . SER B 1 33 ? -11.414 32.344 23.703 1 32.84 33 SER B N 1
ATOM 3049 C CA . SER B 1 33 ? -12.406 33.375 23.359 1 32.84 33 SER B CA 1
ATOM 3050 C C . SER B 1 33 ? -13.164 33 22.094 1 32.84 33 SER B C 1
ATOM 3052 O O . SER B 1 33 ? -12.555 32.562 21.109 1 32.84 33 SER B O 1
ATOM 3054 N N . SER B 1 34 ? -14.227 32.406 22.125 1 39.75 34 SER B N 1
ATOM 3055 C CA . SER B 1 34 ? -15.18 32.438 21.016 1 39.75 34 SER B CA 1
ATOM 3056 C C . SER B 1 34 ? -14.836 33.562 20.031 1 39.75 34 SER B C 1
ATOM 3058 O O . SER B 1 34 ? -15.656 33.906 19.188 1 39.75 34 SER B O 1
ATOM 3060 N N . GLY B 1 35 ? -13.977 34.5 20.422 1 43 35 GLY B N 1
ATOM 3061 C CA . GLY B 1 35 ? -13.773 35.781 19.734 1 43 35 GLY B CA 1
ATOM 3062 C C . GLY B 1 35 ? -13.211 35.625 18.344 1 43 35 GLY B C 1
ATOM 3063 O O . GLY B 1 35 ? -12.742 34.562 17.969 1 43 35 GLY B O 1
ATOM 3064 N N . THR B 1 36 ? -13.586 36.594 17.406 1 58.53 36 THR B N 1
ATOM 3065 C CA . THR B 1 36 ? -13.406 37.156 16.062 1 58.53 36 THR B CA 1
ATOM 3066 C C . THR B 1 36 ? -11.93 37.188 15.695 1 58.53 36 THR B C 1
ATOM 3068 O O . 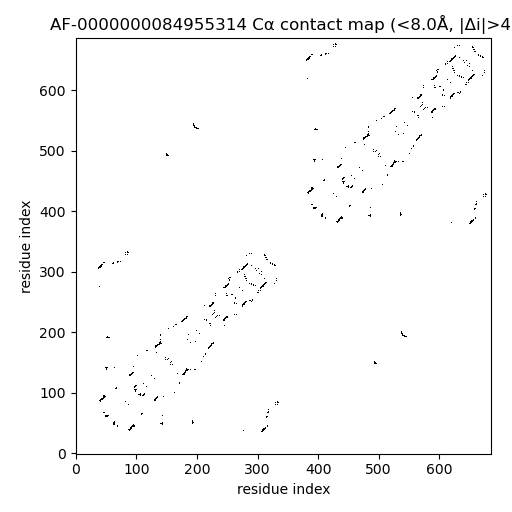THR B 1 36 ? -11.57 37.688 14.617 1 58.53 36 THR B O 1
ATOM 3071 N N . GLU B 1 37 ? -11.047 36.5 16.625 1 85.44 37 GLU B N 1
ATOM 3072 C CA . GLU B 1 37 ? -9.664 36.75 16.234 1 85.44 37 GLU B CA 1
ATOM 3073 C C . GLU B 1 37 ? -9.141 35.656 15.297 1 85.44 37 GLU B C 1
ATOM 3075 O O . GLU B 1 37 ? -9.359 34.469 15.531 1 85.44 37 GLU B O 1
ATOM 3080 N N . LEU B 1 38 ? -8.492 35.969 14.344 1 95.12 38 LEU B N 1
ATOM 3081 C CA . LEU B 1 38 ? -7.938 35.094 13.312 1 95.12 38 LEU B CA 1
ATOM 3082 C C . LEU B 1 38 ? -6.727 34.344 13.852 1 95.12 38 LEU B C 1
ATOM 3084 O O . LEU B 1 38 ? -5.93 34.906 14.609 1 95.12 38 LEU B O 1
ATOM 3088 N N . ILE B 1 39 ? -6.637 33.125 13.539 1 98 39 ILE B N 1
ATOM 3089 C CA . ILE B 1 39 ? -5.41 32.375 13.719 1 98 39 ILE B CA 1
ATOM 3090 C C . ILE B 1 39 ? -4.328 32.906 12.781 1 98 39 ILE B C 1
ATOM 3092 O O . ILE B 1 39 ? -4.547 33.031 11.578 1 98 39 ILE B O 1
ATOM 3096 N N . TRP B 1 40 ? -3.254 33.25 13.328 1 98.44 40 TRP B N 1
ATOM 3097 C CA . TRP B 1 40 ? -2.01 33.5 12.609 1 98.44 40 TRP B CA 1
ATOM 3098 C C . TRP B 1 40 ? -0.951 32.469 12.977 1 98.44 40 TRP B C 1
ATOM 3100 O O . TRP B 1 40 ? -0.234 32.656 13.969 1 98.44 40 TRP B O 1
ATOM 3110 N N . GLY B 1 41 ? -0.879 31.453 12.133 1 98.75 41 GLY B N 1
ATOM 3111 C CA . GLY B 1 41 ? -0.149 30.266 12.547 1 98.75 41 GLY B CA 1
ATOM 3112 C C . GLY B 1 41 ? 1.094 30 11.719 1 98.75 41 GLY B C 1
ATOM 3113 O O . GLY B 1 41 ? 1.17 30.422 10.555 1 98.75 41 GLY B O 1
ATOM 3114 N N . CYS B 1 42 ? 2.033 29.344 12.305 1 98.94 42 CYS B N 1
ATOM 3115 C CA . CYS B 1 42 ? 3.191 28.766 11.633 1 98.94 42 CYS B CA 1
ATOM 3116 C C . CYS B 1 42 ? 3.318 27.281 11.938 1 98.94 42 CYS B C 1
ATOM 3118 O O . CYS B 1 42 ? 3.061 26.844 13.062 1 98.94 42 CYS B O 1
ATOM 3120 N N . LEU B 1 43 ? 3.678 26.531 10.922 1 98.88 43 LEU B N 1
ATOM 3121 C CA . LEU B 1 43 ? 3.977 25.125 11.094 1 98.88 43 LEU B CA 1
ATOM 3122 C C . LEU B 1 43 ? 5.438 24.922 11.477 1 98.88 43 LEU B C 1
ATOM 3124 O O . LEU B 1 43 ? 6.336 25.453 10.828 1 98.88 43 LEU B O 1
ATOM 3128 N N . LEU B 1 44 ? 5.68 24.266 12.531 1 98.88 44 LEU B N 1
ATOM 3129 C CA . LEU B 1 44 ? 7.023 23.906 12.977 1 98.88 44 LEU B CA 1
ATOM 3130 C C . LEU B 1 44 ? 7.148 22.406 13.172 1 98.88 44 LEU B C 1
ATOM 3132 O O . LEU B 1 44 ? 6.258 21.766 13.734 1 98.88 44 LEU B O 1
ATOM 3136 N N . HIS B 1 45 ? 8.242 21.828 12.664 1 98.75 45 HIS B N 1
ATOM 3137 C CA . HIS B 1 45 ? 8.422 20.391 12.703 1 98.75 45 HIS B CA 1
ATOM 3138 C C . HIS B 1 45 ? 9.289 19.953 13.883 1 98.75 45 HIS B C 1
ATOM 3140 O O . HIS B 1 45 ? 10.477 20.266 13.93 1 98.75 45 HIS B O 1
ATOM 3146 N N . LEU B 1 46 ? 8.625 19.266 14.789 1 98.88 46 LEU B N 1
ATOM 3147 C CA . LEU B 1 46 ? 9.43 18.562 15.789 1 98.88 46 LEU B CA 1
ATOM 3148 C C . LEU B 1 46 ? 10.023 17.297 15.211 1 98.88 46 LEU B C 1
ATOM 3150 O O . LEU B 1 46 ? 11.203 17 15.422 1 98.88 46 LEU B O 1
ATOM 3154 N N . SER B 1 47 ? 9.219 16.562 14.5 1 98.56 47 SER B N 1
ATOM 3155 C CA . SER B 1 47 ? 9.688 15.445 13.688 1 98.56 47 SER B CA 1
ATOM 3156 C C . SER B 1 47 ? 9.602 15.766 12.195 1 98.56 47 SER B C 1
ATOM 3158 O O . SER B 1 47 ? 8.75 16.562 11.773 1 98.56 47 SER B O 1
ATOM 3160 N N . PHE B 1 48 ? 10.469 15.156 11.461 1 98.44 48 PHE B N 1
ATOM 3161 C CA . PHE B 1 48 ? 10.414 15.32 10.008 1 98.44 48 PHE B CA 1
ATOM 3162 C C . PHE B 1 48 ? 10.445 13.961 9.312 1 98.44 48 PHE B C 1
ATOM 3164 O O . PHE B 1 48 ? 10.797 13.875 8.133 1 98.44 48 PHE B O 1
ATOM 3171 N N . ASN B 1 49 ? 10.117 12.836 10.023 1 98.5 49 ASN B N 1
ATOM 3172 C CA . ASN B 1 49 ? 10.078 11.477 9.5 1 98.5 49 ASN B CA 1
ATOM 3173 C C . ASN B 1 49 ? 8.711 11.133 8.93 1 98.5 49 ASN B C 1
ATOM 3175 O O . ASN B 1 49 ? 8.141 10.094 9.258 1 98.5 49 ASN B O 1
ATOM 3179 N N . MET B 1 50 ? 8.227 11.977 7.949 1 97.88 50 MET B N 1
ATOM 3180 C CA . MET B 1 50 ? 6.871 11.789 7.445 1 97.88 50 MET B CA 1
ATOM 3181 C C . MET B 1 50 ? 6.883 11.078 6.094 1 97.88 50 MET B C 1
ATOM 3183 O O . MET B 1 50 ? 5.879 10.5 5.684 1 97.88 50 MET B O 1
ATOM 3187 N N . TRP B 1 51 ? 7.984 11.047 5.387 1 97.44 51 TRP B N 1
ATOM 3188 C CA . TRP B 1 51 ? 7.98 10.688 3.971 1 97.44 51 TRP B CA 1
ATOM 3189 C C . TRP B 1 51 ? 8.727 9.375 3.738 1 97.44 51 TRP B C 1
ATOM 3191 O O . TRP B 1 51 ? 8.305 8.32 4.223 1 97.44 51 TRP B O 1
ATOM 3201 N N . GLU B 1 52 ? 9.883 9.414 2.99 1 96.56 52 GLU B N 1
ATOM 3202 C CA . GLU B 1 52 ? 10.578 8.18 2.615 1 96.56 52 GLU B CA 1
ATOM 3203 C C . GLU B 1 52 ? 11.156 7.48 3.84 1 96.56 52 GLU B C 1
ATOM 3205 O O . GLU B 1 52 ? 11.672 8.133 4.75 1 96.56 52 GLU B O 1
ATOM 3210 N N . GLU B 1 53 ? 11.148 6.207 3.852 1 95.88 53 GLU B N 1
ATOM 3211 C CA . GLU B 1 53 ? 11.641 5.387 4.957 1 95.88 53 GLU B CA 1
ATOM 3212 C C . GLU B 1 53 ? 13.164 5.285 4.93 1 95.88 53 GLU B C 1
ATOM 3214 O O . GLU B 1 53 ? 13.758 4.629 5.785 1 95.88 53 GLU B O 1
ATOM 3219 N N . TYR B 1 54 ? 13.766 5.855 3.971 1 95.19 54 TYR B N 1
ATOM 3220 C CA . TYR B 1 54 ? 15.203 5.887 3.76 1 95.19 54 TYR B CA 1
ATOM 3221 C C . TYR B 1 54 ? 15.641 7.223 3.168 1 95.19 54 TYR B C 1
ATOM 3223 O O . TYR B 1 54 ? 14.805 8.078 2.877 1 95.19 54 TYR B O 1
ATOM 3231 N N . ILE B 1 55 ? 16.938 7.406 3.123 1 96.5 55 ILE B N 1
ATOM 3232 C CA . ILE B 1 55 ? 17.453 8.625 2.512 1 96.5 55 ILE B CA 1
ATOM 3233 C C . ILE B 1 55 ? 17.5 8.461 0.994 1 96.5 55 ILE B C 1
ATOM 3235 O O . ILE B 1 55 ? 18.5 7.98 0.451 1 96.5 55 ILE B O 1
ATOM 3239 N N . SER B 1 56 ? 16.438 8.836 0.327 1 94.88 56 SER B N 1
ATOM 3240 C CA . SER B 1 56 ? 16.375 8.773 -1.13 1 94.88 56 SER B CA 1
ATOM 3241 C C . SER B 1 56 ? 17.281 9.812 -1.768 1 94.88 56 SER B C 1
ATOM 3243 O O . SER B 1 56 ? 17.344 10.953 -1.316 1 94.88 56 SER B O 1
ATOM 3245 N N . PRO B 1 57 ? 17.938 9.477 -2.852 1 94.06 57 PRO B N 1
ATOM 3246 C CA . PRO B 1 57 ? 18.781 10.453 -3.529 1 94.06 57 PRO B CA 1
ATOM 3247 C C . PRO B 1 57 ? 17.984 11.586 -4.172 1 94.06 57 PRO B C 1
ATOM 3249 O O . PRO B 1 57 ? 18.531 12.664 -4.426 1 94.06 57 PRO B O 1
ATOM 3252 N N . HIS B 1 58 ? 16.75 11.375 -4.41 1 93.19 58 HIS B N 1
ATOM 3253 C CA . HIS B 1 58 ? 15.93 12.375 -5.082 1 93.19 58 HIS B CA 1
ATOM 3254 C C . HIS B 1 58 ? 15.578 13.516 -4.141 1 93.19 58 HIS B C 1
ATOM 3256 O O . HIS B 1 58 ? 15.438 14.664 -4.574 1 93.19 58 HIS B O 1
ATOM 3262 N N . ARG B 1 59 ? 15.312 13.211 -2.82 1 93.44 59 ARG B N 1
ATOM 3263 C CA . ARG B 1 59 ? 15.023 14.203 -1.784 1 93.44 59 ARG B CA 1
ATOM 3264 C C . ARG B 1 59 ? 15.656 13.797 -0.456 1 93.44 59 ARG B C 1
ATOM 3266 O O . ARG B 1 59 ? 14.953 13.531 0.519 1 93.44 59 ARG B O 1
ATOM 3273 N N . PRO B 1 60 ? 16.906 13.961 -0.412 1 94.31 60 PRO B N 1
ATOM 3274 C CA . PRO B 1 60 ? 17.609 13.383 0.729 1 94.31 60 PRO B CA 1
ATOM 3275 C C . PRO B 1 60 ? 17.266 14.07 2.049 1 94.31 60 PRO B C 1
ATOM 3277 O O . PRO B 1 60 ? 17.328 13.445 3.111 1 94.31 60 PRO B O 1
ATOM 3280 N N . PHE B 1 61 ? 16.75 15.266 2.088 1 94.19 61 PHE B N 1
ATOM 3281 C CA . PHE B 1 61 ? 16.578 16.031 3.318 1 94.19 61 PHE B CA 1
ATOM 3282 C C . PHE B 1 61 ? 15.367 15.523 4.098 1 94.19 61 PHE B C 1
ATOM 3284 O O . PHE B 1 61 ? 15.234 15.797 5.293 1 94.19 61 PHE B O 1
ATOM 3291 N N . ARG B 1 62 ? 14.492 14.711 3.461 1 95.38 62 ARG B N 1
ATOM 3292 C CA . ARG B 1 62 ? 13.273 14.359 4.18 1 95.38 62 ARG B CA 1
ATOM 3293 C C . ARG B 1 62 ? 13.219 12.859 4.457 1 95.38 62 ARG B C 1
ATOM 3295 O O . ARG B 1 62 ? 12.203 12.344 4.934 1 95.38 62 ARG B O 1
ATOM 3302 N N . GLY B 1 63 ? 14.398 12.195 4.176 1 96.94 63 GLY B N 1
ATOM 3303 C CA . GLY B 1 63 ? 14.477 10.773 4.465 1 96.94 63 GLY B CA 1
ATOM 3304 C C . GLY B 1 63 ? 14.5 10.469 5.953 1 96.94 63 GLY B C 1
ATOM 3305 O O . GLY B 1 63 ? 15 11.266 6.746 1 96.94 63 GLY B O 1
ATOM 3306 N N . TYR B 1 64 ? 14.023 9.312 6.262 1 97.88 64 TYR B N 1
ATOM 3307 C CA . TYR B 1 64 ? 13.93 8.867 7.648 1 97.88 64 TYR B CA 1
ATOM 3308 C C . TYR B 1 64 ? 15.305 8.875 8.312 1 97.88 64 TYR B C 1
ATOM 3310 O O . TYR B 1 64 ? 16.281 8.422 7.723 1 97.88 64 TYR B O 1
ATOM 3318 N N . ARG B 1 65 ? 15.32 9.422 9.516 1 98.06 65 ARG B N 1
ATOM 3319 C CA . ARG B 1 65 ? 16.469 9.352 10.422 1 98.06 65 ARG B CA 1
ATOM 3320 C C . ARG B 1 65 ? 16.047 8.844 11.797 1 98.06 65 ARG B C 1
ATOM 3322 O O . ARG B 1 65 ? 14.992 9.227 12.312 1 98.06 65 ARG B O 1
ATOM 3329 N N . PRO B 1 66 ? 16.781 7.926 12.406 1 98.19 66 PRO B N 1
ATOM 3330 C CA . PRO B 1 66 ? 16.406 7.305 13.68 1 98.19 66 PRO B CA 1
ATOM 3331 C C . PRO B 1 66 ? 16.781 8.156 14.891 1 98.19 66 PRO B C 1
ATOM 3333 O O . PRO B 1 66 ? 17.094 7.617 15.953 1 98.19 66 PRO B O 1
ATOM 3336 N N . TYR B 1 67 ? 16.969 9.445 14.711 1 98.5 67 TYR B N 1
ATOM 3337 C CA . TYR B 1 67 ? 17.266 10.391 15.773 1 98.5 67 TYR B CA 1
ATOM 3338 C C . TYR B 1 67 ? 16.531 11.711 15.562 1 98.5 67 TYR B C 1
ATOM 3340 O O . TYR B 1 67 ? 16.125 12.031 14.445 1 98.5 67 TYR B O 1
ATOM 3348 N N . LEU B 1 68 ? 16.375 12.406 16.641 1 98.5 68 LEU B N 1
ATOM 3349 C CA . LEU B 1 68 ? 15.648 13.672 16.609 1 98.5 68 LEU B CA 1
ATOM 3350 C C . LEU B 1 68 ? 16.391 14.695 15.758 1 98.5 68 LEU B C 1
ATOM 3352 O O . LEU B 1 68 ? 17.547 15.016 16.031 1 98.5 68 LEU B O 1
ATOM 3356 N N . ARG B 1 69 ? 15.695 15.133 14.727 1 97.31 69 ARG B N 1
ATOM 3357 C CA . ARG B 1 69 ? 16.25 16.172 13.852 1 97.31 69 ARG B CA 1
ATOM 3358 C C . ARG B 1 69 ? 15.688 17.547 14.203 1 97.31 69 ARG B C 1
ATOM 3360 O O . ARG B 1 69 ? 14.969 18.141 13.406 1 97.31 69 ARG B O 1
ATOM 3367 N N . MET B 1 70 ? 16.016 17.984 15.328 1 98.25 70 MET B N 1
ATOM 3368 C CA . MET B 1 70 ? 15.578 19.281 15.836 1 98.25 70 MET B CA 1
ATOM 3369 C C . MET B 1 70 ? 16.672 19.922 16.688 1 98.25 70 MET B C 1
ATOM 3371 O O . MET B 1 70 ? 17.188 19.297 17.609 1 98.25 70 MET B O 1
ATOM 3375 N N . ASP B 1 71 ? 17.078 21.078 16.328 1 98.38 71 ASP B N 1
ATOM 3376 C CA . ASP B 1 71 ? 18.047 21.844 17.094 1 98.38 71 ASP B CA 1
ATOM 3377 C C . ASP B 1 71 ? 17.375 22.719 18.141 1 98.38 71 ASP B C 1
ATOM 3379 O O . ASP B 1 71 ? 16.578 23.609 17.781 1 98.38 71 ASP B O 1
ATOM 3383 N N . GLU B 1 72 ? 17.734 22.516 19.359 1 98.06 72 GLU B N 1
ATOM 3384 C CA . GLU B 1 72 ? 17.078 23.203 20.469 1 98.06 72 GLU B CA 1
ATOM 3385 C C . GLU B 1 72 ? 17.219 24.719 20.328 1 98.06 72 GLU B C 1
ATOM 3387 O O . GLU B 1 72 ? 16.266 25.453 20.609 1 98.06 72 GLU B O 1
ATOM 3392 N N . ALA B 1 73 ? 18.328 25.172 20.016 1 98.44 73 ALA B N 1
ATOM 3393 C CA . ALA B 1 73 ? 18.547 26.609 19.875 1 98.44 73 ALA B CA 1
ATOM 3394 C C . ALA B 1 73 ? 17.641 27.219 18.812 1 98.44 73 ALA B C 1
ATOM 3396 O O . ALA B 1 73 ? 17.031 28.266 19.031 1 98.44 73 ALA B O 1
ATOM 3397 N N . LEU B 1 74 ? 17.594 26.594 17.672 1 98.81 74 LEU B N 1
ATOM 3398 C CA . LEU B 1 74 ? 16.734 27.094 16.594 1 98.81 74 LEU B CA 1
ATOM 3399 C C . LEU B 1 74 ? 15.266 27.016 17 1 98.81 74 LEU B C 1
ATOM 3401 O O . LEU B 1 74 ? 14.492 27.922 16.688 1 98.81 74 LEU B O 1
ATOM 3405 N N . TRP B 1 75 ? 14.891 25.922 17.609 1 98.81 75 TRP B N 1
ATOM 3406 C CA . TRP B 1 75 ? 13.523 25.797 18.094 1 98.81 75 TRP B CA 1
ATOM 3407 C C . TRP B 1 75 ? 13.148 26.984 18.969 1 98.81 75 TRP B C 1
ATOM 3409 O O . TRP B 1 75 ? 12.109 27.625 18.734 1 98.81 75 TRP B O 1
ATOM 3419 N N . ASN B 1 76 ? 13.984 27.281 19.922 1 98.75 76 ASN B N 1
ATOM 3420 C CA . ASN B 1 76 ? 13.734 28.375 20.844 1 98.75 76 ASN B CA 1
ATOM 3421 C C . ASN B 1 76 ? 13.688 29.719 20.109 1 98.75 76 ASN B C 1
ATOM 3423 O O . ASN B 1 76 ? 12.828 30.562 20.391 1 98.75 76 ASN B O 1
ATOM 3427 N N . ASP B 1 77 ? 14.562 29.891 19.203 1 98.88 77 ASP B N 1
ATOM 3428 C CA . ASP B 1 77 ? 14.602 31.141 18.438 1 98.88 77 ASP B CA 1
ATOM 3429 C C . ASP B 1 77 ? 13.352 31.297 17.578 1 98.88 77 ASP B C 1
ATOM 3431 O O . ASP B 1 77 ? 12.836 32.406 17.406 1 98.88 77 ASP B O 1
ATOM 3435 N N . ALA B 1 78 ? 12.953 30.203 17.016 1 98.94 78 ALA B N 1
ATOM 3436 C CA . ALA B 1 78 ? 11.75 30.234 16.188 1 98.94 78 ALA B CA 1
ATOM 3437 C C . ALA B 1 78 ? 10.523 30.625 17 1 98.94 78 ALA B C 1
ATOM 3439 O O . ALA B 1 78 ? 9.742 31.484 16.578 1 98.94 78 ALA B O 1
ATOM 3440 N N . ILE B 1 79 ? 10.367 30 18.156 1 98.88 79 ILE B N 1
ATOM 3441 C CA . ILE B 1 79 ? 9.234 30.312 19.016 1 98.88 79 ILE B CA 1
ATOM 3442 C C . ILE B 1 79 ? 9.297 31.781 19.453 1 98.88 79 ILE B C 1
ATOM 3444 O O . ILE B 1 79 ? 8.289 32.5 19.438 1 98.88 79 ILE B O 1
ATOM 3448 N N . SER B 1 80 ? 10.461 32.219 19.797 1 98.81 80 SER B N 1
ATOM 3449 C CA . SER B 1 80 ? 10.641 33.625 20.188 1 98.81 80 SER B CA 1
ATOM 3450 C C . SER B 1 80 ? 10.312 34.562 19.031 1 98.81 80 SER B C 1
ATOM 3452 O O . SER B 1 80 ? 9.703 35.625 19.234 1 98.81 80 SER B O 1
ATOM 3454 N N . ALA B 1 81 ? 10.758 34.219 17.859 1 98.88 81 ALA B N 1
ATOM 3455 C CA . ALA B 1 81 ? 10.484 35 16.672 1 98.88 81 ALA B CA 1
ATOM 3456 C C . ALA B 1 81 ? 8.984 35.094 16.391 1 98.88 81 ALA B C 1
ATOM 3458 O O . ALA B 1 81 ? 8.477 36.125 15.961 1 98.88 81 ALA B O 1
ATOM 3459 N N . MET B 1 82 ? 8.289 34.031 16.625 1 98.88 82 MET B N 1
ATOM 3460 C CA . MET B 1 82 ? 6.844 34.031 16.453 1 98.88 82 MET B CA 1
ATOM 3461 C C . MET B 1 82 ? 6.172 35 17.406 1 98.88 82 MET B C 1
ATOM 3463 O O . MET B 1 82 ? 5.305 35.781 17 1 98.88 82 MET B O 1
ATOM 3467 N N . ALA B 1 83 ? 6.605 34.938 18.641 1 98.62 83 ALA B N 1
ATOM 3468 C CA . ALA B 1 83 ? 6.043 35.844 19.625 1 98.62 83 ALA B CA 1
ATOM 3469 C C . ALA B 1 83 ? 6.281 37.281 19.234 1 98.62 83 ALA B C 1
ATOM 3471 O O . ALA B 1 83 ? 5.367 38.125 19.297 1 98.62 83 ALA B O 1
ATOM 3472 N N . LYS B 1 84 ? 7.461 37.594 18.812 1 98.25 84 LYS B N 1
ATOM 3473 C CA . LYS B 1 84 ? 7.82 38.938 18.422 1 98.25 84 LYS B CA 1
ATOM 3474 C C . LYS B 1 84 ? 7.027 39.406 17.188 1 98.25 84 LYS B C 1
ATOM 3476 O O . LYS B 1 84 ? 6.688 40.562 17.062 1 98.25 84 LYS B O 1
ATOM 3481 N N . ALA B 1 85 ? 6.719 38.469 16.344 1 98.12 85 ALA B N 1
ATOM 3482 C CA . ALA B 1 85 ? 6.016 38.75 15.102 1 98.12 85 ALA B CA 1
ATOM 3483 C C . ALA B 1 85 ? 4.504 38.75 15.305 1 98.12 85 ALA B C 1
ATOM 3485 O O . ALA B 1 85 ? 3.742 38.938 14.359 1 98.12 85 ALA B O 1
ATOM 3486 N N . LYS B 1 86 ? 4.008 38.469 16.516 1 96.81 86 LYS B N 1
ATOM 3487 C CA . LYS B 1 86 ? 2.602 38.438 16.922 1 96.81 86 LYS B CA 1
ATOM 3488 C C . LYS B 1 86 ? 1.871 37.281 16.281 1 96.81 86 LYS B C 1
ATOM 3490 O O . LYS B 1 86 ? 0.664 37.344 16.047 1 96.81 86 LYS B O 1
ATOM 3495 N N . VAL B 1 87 ? 2.654 36.312 15.891 1 98.25 87 VAL B N 1
ATOM 3496 C CA . VAL B 1 87 ? 2.076 35 15.578 1 98.25 87 VAL B CA 1
ATOM 3497 C C . VAL B 1 87 ? 1.411 34.406 16.828 1 98.25 87 VAL B C 1
ATOM 3499 O O . VAL B 1 87 ? 2.008 34.406 17.906 1 98.25 87 VAL B O 1
ATOM 3502 N N . ASN B 1 88 ? 0.158 33.969 16.641 1 98.5 88 ASN B N 1
ATOM 3503 C CA . ASN B 1 88 ? -0.556 33.594 17.844 1 98.5 88 ASN B CA 1
ATOM 3504 C C . ASN B 1 88 ? -0.807 32.062 17.906 1 98.5 88 ASN B C 1
ATOM 3506 O O . ASN B 1 88 ? -1.406 31.578 18.859 1 98.5 88 ASN B O 1
ATOM 3510 N N . THR B 1 89 ? -0.356 31.297 16.953 1 98.88 89 THR B N 1
ATOM 3511 C CA . THR B 1 89 ? -0.576 29.859 16.906 1 98.88 89 THR B CA 1
ATOM 3512 C C . THR B 1 89 ? 0.631 29.156 16.297 1 98.88 89 THR B C 1
ATOM 3514 O O . THR B 1 89 ? 1.198 29.609 15.305 1 98.88 89 THR B O 1
ATOM 3517 N N . VAL B 1 90 ? 1.073 28.078 16.922 1 98.94 90 VAL B N 1
ATOM 3518 C CA . VAL B 1 90 ? 2.086 27.203 16.328 1 98.94 90 VAL B CA 1
ATOM 3519 C C . VAL B 1 90 ? 1.53 25.797 16.172 1 98.94 90 VAL B C 1
ATOM 3521 O O . VAL B 1 90 ? 1.002 25.219 17.125 1 98.94 90 VAL B O 1
ATOM 3524 N N . VAL B 1 91 ? 1.497 25.297 14.969 1 98.94 91 VAL B N 1
ATOM 3525 C CA . VAL B 1 91 ? 1.179 23.891 14.703 1 98.94 91 VAL B CA 1
ATOM 3526 C C . VAL B 1 91 ? 2.451 23.047 14.773 1 98.94 91 VAL B C 1
ATOM 3528 O O . VAL B 1 91 ? 3.406 23.297 14.031 1 98.94 91 VAL B O 1
ATOM 3531 N N . ILE B 1 92 ? 2.461 22.125 15.633 1 98.94 92 ILE B N 1
ATOM 3532 C CA . ILE B 1 92 ? 3.66 21.328 15.852 1 98.94 92 ILE B CA 1
ATOM 3533 C C . ILE B 1 92 ? 3.465 19.922 15.266 1 98.94 92 ILE B C 1
ATOM 3535 O O . ILE B 1 92 ? 2.594 19.172 15.703 1 98.94 92 ILE B O 1
ATOM 3539 N N . ASP B 1 93 ? 4.234 19.609 14.258 1 98.81 93 ASP B N 1
ATOM 3540 C CA . ASP B 1 93 ? 4.254 18.266 13.703 1 98.81 93 ASP B CA 1
ATOM 3541 C C . ASP B 1 93 ? 5.082 17.312 14.578 1 98.81 93 ASP B C 1
ATOM 3543 O O . ASP B 1 93 ? 6.316 17.359 14.539 1 98.81 93 ASP B O 1
ATOM 3547 N N . LEU B 1 94 ? 4.445 16.438 15.273 1 98.94 94 LEU B N 1
ATOM 3548 C CA . LEU B 1 94 ? 5.082 15.711 16.359 1 98.94 94 LEU B CA 1
ATOM 3549 C C . LEU B 1 94 ? 5.742 14.438 15.859 1 98.94 94 LEU B C 1
ATOM 3551 O O . LEU B 1 94 ? 6.918 14.195 16.125 1 98.94 94 LEU B O 1
ATOM 3555 N N . GLY B 1 95 ? 5.031 13.641 15.156 1 98.69 95 GLY B N 1
ATOM 3556 C CA . GLY B 1 95 ? 5.531 12.367 14.656 1 98.69 95 GLY B CA 1
ATOM 3557 C C . GLY B 1 95 ? 6.207 11.523 15.719 1 98.69 95 GLY B C 1
ATOM 3558 O O . GLY B 1 95 ? 5.648 11.328 16.797 1 98.69 95 GLY B O 1
ATOM 3559 N N . ASP B 1 96 ? 7.355 11.086 15.422 1 98.94 96 ASP B N 1
ATOM 3560 C CA . ASP B 1 96 ? 8.086 10.172 16.297 1 98.94 96 ASP B CA 1
ATOM 3561 C C . ASP B 1 96 ? 9.055 10.93 17.203 1 98.94 96 ASP B C 1
ATOM 3563 O O . ASP B 1 96 ? 9.969 10.336 17.766 1 98.94 96 ASP B O 1
ATOM 3567 N N . ALA B 1 97 ? 8.883 12.211 17.375 1 98.88 97 ALA B N 1
ATOM 3568 C CA . ALA B 1 97 ? 9.781 13.047 18.156 1 98.88 97 ALA B CA 1
ATOM 3569 C C . ALA B 1 97 ? 9.32 13.125 19.609 1 98.88 97 ALA B C 1
ATOM 3571 O O . ALA B 1 97 ? 9.898 13.867 20.406 1 98.88 97 ALA B O 1
ATOM 3572 N N . VAL B 1 98 ? 8.312 12.406 19.938 1 98.88 98 VAL B N 1
ATOM 3573 C CA . VAL B 1 98 ? 7.809 12.312 21.312 1 98.88 98 VAL B CA 1
ATOM 3574 C C . VAL B 1 98 ? 7.805 10.852 21.75 1 98.88 98 VAL B C 1
ATOM 3576 O O . VAL B 1 98 ? 7.414 9.961 21 1 98.88 98 VAL B O 1
ATOM 3579 N N . ALA B 1 99 ? 8.289 10.602 22.938 1 98.81 99 ALA B N 1
ATOM 3580 C CA . ALA B 1 99 ? 8.234 9.266 23.516 1 98.81 99 ALA B CA 1
ATOM 3581 C C . ALA B 1 99 ? 6.883 9.016 24.188 1 98.81 99 ALA B C 1
ATOM 3583 O O . ALA B 1 99 ? 6.777 9.016 25.406 1 98.81 99 ALA B O 1
ATOM 3584 N N . TYR B 1 100 ? 5.93 8.727 23.391 1 98.88 100 TYR B N 1
ATOM 3585 C CA . TYR B 1 100 ? 4.57 8.516 23.875 1 98.88 100 TYR B CA 1
ATOM 3586 C C . TYR B 1 100 ? 4.527 7.375 24.875 1 98.88 100 TYR B C 1
ATOM 3588 O O . TYR B 1 100 ? 5.172 6.34 24.688 1 98.88 100 TYR B O 1
ATOM 3596 N N . GLU B 1 101 ? 3.752 7.535 25.906 1 98.75 101 GLU B N 1
ATOM 3597 C CA . GLU B 1 101 ? 3.613 6.477 26.906 1 98.75 101 GLU B CA 1
ATOM 3598 C C . GLU B 1 101 ? 2.869 5.273 26.328 1 98.75 101 GLU B C 1
ATOM 3600 O O . GLU B 1 101 ? 3.197 4.129 26.641 1 98.75 101 GLU B O 1
ATOM 3605 N N . SER B 1 102 ? 1.899 5.543 25.547 1 98.69 102 SER B N 1
ATOM 3606 C CA . SER B 1 102 ? 1.068 4.48 25 1 98.69 102 SER B CA 1
ATOM 3607 C C . SER B 1 102 ? 1.854 3.631 24 1 98.69 102 SER B C 1
ATOM 3609 O O . SER B 1 102 ? 1.607 2.43 23.875 1 98.69 102 SER B O 1
ATOM 3611 N N . HIS B 1 103 ? 2.791 4.262 23.219 1 98.62 103 HIS B N 1
ATOM 3612 C CA . HIS B 1 103 ? 3.549 3.555 22.203 1 98.62 103 HIS B CA 1
ATOM 3613 C C . HIS B 1 103 ? 4.988 4.051 22.141 1 98.62 103 HIS B C 1
ATOM 3615 O O . HIS B 1 103 ? 5.41 4.629 21.141 1 98.62 103 HIS B O 1
ATOM 3621 N N . PRO B 1 104 ? 5.738 3.691 23.172 1 98.62 104 PRO B N 1
ATOM 3622 C CA . PRO B 1 104 ? 7.105 4.207 23.266 1 98.62 104 PRO B CA 1
ATOM 3623 C C . PRO B 1 104 ? 8.008 3.711 22.141 1 98.62 104 PRO B C 1
ATOM 3625 O O . PRO B 1 104 ? 9.031 4.336 21.844 1 98.62 104 PRO B O 1
ATOM 3628 N N . GLU B 1 105 ? 7.609 2.613 21.469 1 98 105 GLU B N 1
ATOM 3629 C CA . GLU B 1 105 ? 8.422 2.012 20.406 1 98 105 GLU B CA 1
ATOM 3630 C C . GLU B 1 105 ? 8.492 2.91 19.188 1 98 105 GLU B C 1
ATOM 3632 O O . GLU B 1 105 ? 9.344 2.719 18.312 1 98 105 GLU B O 1
ATOM 3637 N N . ILE B 1 106 ? 7.691 3.953 19.078 1 98.5 106 ILE B N 1
ATOM 3638 C CA . ILE B 1 106 ? 7.641 4.859 17.922 1 98.5 106 ILE B CA 1
ATOM 3639 C C . ILE B 1 106 ? 8.758 5.895 18.047 1 98.5 106 ILE B C 1
ATOM 3641 O O . ILE B 1 106 ? 9.289 6.359 17.031 1 98.5 106 ILE B O 1
ATOM 3645 N N . ALA B 1 107 ? 9.227 6.172 19.219 1 98.81 107 ALA B N 1
ATOM 3646 C CA . ALA B 1 107 ? 10.125 7.293 19.484 1 98.81 107 ALA B CA 1
ATOM 3647 C C . ALA B 1 107 ? 11.5 7.066 18.859 1 98.81 107 ALA B C 1
ATOM 3649 O O . ALA B 1 107 ? 12.023 5.953 18.891 1 98.81 107 ALA B O 1
ATOM 3650 N N . VAL B 1 108 ? 12.023 8.062 18.25 1 98.75 108 VAL B N 1
ATOM 3651 C CA . VAL B 1 108 ? 13.406 8.039 17.797 1 98.75 108 VAL B CA 1
ATOM 3652 C C . VAL B 1 108 ? 14.344 8.383 18.953 1 98.75 108 VAL B C 1
ATOM 3654 O O . VAL B 1 108 ? 13.898 8.82 20.016 1 98.75 108 VAL B O 1
ATOM 3657 N N . LYS B 1 109 ? 15.641 8.227 18.688 1 98.69 109 LYS B N 1
ATOM 3658 C CA . LYS B 1 109 ? 16.625 8.617 19.703 1 98.69 109 LYS B CA 1
ATOM 3659 C C . LYS B 1 109 ? 16.578 10.125 19.953 1 98.69 109 LYS B C 1
ATOM 3661 O O . LYS B 1 109 ? 16.609 10.914 19 1 98.69 109 LYS B O 1
ATOM 3666 N N . GLY B 1 110 ? 16.422 10.531 21.172 1 98.69 110 GLY B N 1
ATOM 3667 C CA . GLY B 1 110 ? 16.406 11.945 21.531 1 98.69 110 GLY B CA 1
ATOM 3668 C C . GLY B 1 110 ? 15.016 12.539 21.562 1 98.69 110 GLY B C 1
ATOM 3669 O O . GLY B 1 110 ? 14.852 13.727 21.844 1 98.69 110 GLY B O 1
ATOM 3670 N N . ALA B 1 111 ? 14.023 11.719 21.359 1 98.88 111 ALA B N 1
ATOM 3671 C CA . ALA B 1 111 ? 12.648 12.188 21.391 1 98.88 111 ALA B CA 1
ATOM 3672 C C . ALA B 1 111 ? 12.328 12.836 22.734 1 98.88 111 ALA B C 1
ATOM 3674 O O . ALA B 1 111 ? 12.875 12.438 23.766 1 98.88 111 ALA B O 1
ATOM 3675 N N . TRP B 1 112 ? 11.453 13.781 22.688 1 98.88 112 TRP B N 1
ATOM 3676 C CA . TRP B 1 112 ? 11.047 14.438 23.922 1 98.88 112 TRP B CA 1
ATOM 3677 C C . TRP B 1 112 ? 10.18 13.516 24.781 1 98.88 112 TRP B C 1
ATOM 3679 O O . TRP B 1 112 ? 9.32 12.805 24.25 1 98.88 112 TRP B O 1
ATOM 3689 N N . THR B 1 113 ? 10.445 13.523 26.047 1 98.69 113 THR B N 1
ATOM 3690 C CA . THR B 1 113 ? 9.5 12.875 26.953 1 98.69 113 THR B CA 1
ATOM 3691 C C . THR B 1 113 ? 8.188 13.656 27.016 1 98.69 113 THR B C 1
ATOM 3693 O O . THR B 1 113 ? 8.156 14.852 26.719 1 98.69 113 THR B O 1
ATOM 3696 N N . PRO B 1 114 ? 7.137 12.969 27.438 1 98.75 114 PRO B N 1
ATOM 3697 C CA . PRO B 1 114 ? 5.883 13.695 27.656 1 98.75 114 PRO B CA 1
ATOM 3698 C C . PRO B 1 114 ? 6.035 14.867 28.609 1 98.75 114 PRO B C 1
ATOM 3700 O O . PRO B 1 114 ? 5.461 15.938 28.375 1 98.75 114 PRO B O 1
ATOM 3703 N N . HIS B 1 115 ? 6.82 14.719 29.562 1 98.56 115 HIS B N 1
ATOM 3704 C CA . HIS B 1 115 ? 7.043 15.797 30.516 1 98.56 115 HIS B CA 1
ATOM 3705 C C . HIS B 1 115 ? 7.738 16.984 29.859 1 98.56 115 HIS B C 1
ATOM 3707 O O . HIS B 1 115 ? 7.352 18.141 30.078 1 98.56 115 HIS B O 1
ATOM 3713 N N . ARG B 1 116 ? 8.711 16.703 29.109 1 98.62 116 ARG B N 1
ATOM 3714 C CA . ARG B 1 116 ? 9.43 17.75 28.406 1 98.62 116 ARG B CA 1
ATOM 3715 C C . ARG B 1 116 ? 8.5 18.484 27.438 1 98.62 116 ARG B C 1
ATOM 3717 O O . ARG B 1 116 ? 8.531 19.719 27.359 1 98.62 116 ARG B O 1
ATOM 3724 N N . LEU B 1 117 ? 7.738 17.766 26.75 1 98.88 117 LEU B N 1
ATOM 3725 C CA . LEU B 1 117 ? 6.789 18.375 25.812 1 98.88 117 LEU B CA 1
ATOM 3726 C C . LEU B 1 117 ? 5.801 19.266 26.562 1 98.88 117 LEU B C 1
ATOM 3728 O O . LEU B 1 117 ? 5.566 20.406 26.156 1 98.88 117 LEU B O 1
ATOM 3732 N N . LYS B 1 118 ? 5.27 18.797 27.641 1 98.62 118 LYS B N 1
ATOM 3733 C CA . LYS B 1 118 ? 4.312 19.594 28.406 1 98.62 118 LYS B CA 1
ATOM 3734 C C . LYS B 1 118 ? 4.934 20.891 28.906 1 98.62 118 LYS B C 1
ATOM 3736 O O . LYS B 1 118 ? 4.293 21.938 28.875 1 98.62 118 LYS B O 1
ATOM 3741 N N . SER B 1 119 ? 6.102 20.75 29.344 1 98.62 119 SER B N 1
ATOM 3742 C CA . SER B 1 119 ? 6.812 21.938 29.797 1 98.62 119 SER B CA 1
ATOM 3743 C C . SER B 1 119 ? 6.996 22.938 28.672 1 98.62 119 SER B C 1
ATOM 3745 O O . SER B 1 119 ? 6.812 24.141 28.859 1 98.62 119 SER B O 1
ATOM 3747 N N . GLU B 1 120 ? 7.383 22.438 27.562 1 98.88 120 GLU B N 1
ATOM 3748 C CA . GLU B 1 120 ? 7.57 23.297 26.391 1 98.88 120 GLU B CA 1
ATOM 3749 C C . GLU B 1 120 ? 6.258 23.953 25.969 1 98.88 120 GLU B C 1
ATOM 3751 O O . GLU B 1 120 ? 6.227 25.125 25.625 1 98.88 120 GLU B O 1
ATOM 3756 N N . LEU B 1 121 ? 5.203 23.188 25.984 1 98.94 121 LEU B N 1
ATOM 3757 C CA . LEU B 1 121 ? 3.895 23.719 25.609 1 98.94 121 LEU B CA 1
ATOM 3758 C C . LEU B 1 121 ? 3.459 24.828 26.562 1 98.94 121 LEU B C 1
ATOM 3760 O O . LEU B 1 121 ? 2.885 25.828 26.141 1 98.94 121 LEU B O 1
ATOM 3764 N N . SER B 1 122 ? 3.719 24.672 27.812 1 98.62 122 SER B N 1
ATOM 3765 C CA . SER B 1 122 ? 3.424 25.703 28.797 1 98.62 122 SER B CA 1
ATOM 3766 C C . SER B 1 122 ? 4.219 26.969 28.516 1 98.62 122 SER B C 1
ATOM 3768 O O . SER B 1 122 ? 3.674 28.078 28.594 1 98.62 122 SER B O 1
ATOM 3770 N N . LYS B 1 123 ? 5.422 26.75 28.234 1 98.69 123 LYS B N 1
ATOM 3771 C CA . LYS B 1 123 ? 6.273 27.891 27.891 1 98.69 123 LYS B CA 1
ATOM 3772 C C . LYS B 1 123 ? 5.727 28.625 26.672 1 98.69 123 LYS B C 1
ATOM 3774 O O . LYS B 1 123 ? 5.656 29.859 26.672 1 98.69 123 LYS B O 1
ATOM 3779 N N . ILE B 1 124 ? 5.332 27.953 25.688 1 98.88 124 ILE B N 1
ATOM 3780 C CA . ILE B 1 124 ? 4.797 28.531 24.453 1 98.88 124 ILE B CA 1
ATOM 3781 C C . ILE B 1 124 ? 3.531 29.328 24.766 1 98.88 124 ILE B C 1
ATOM 3783 O O . ILE B 1 124 ? 3.367 30.453 24.297 1 98.88 124 ILE B O 1
ATOM 3787 N N . ARG B 1 125 ? 2.701 28.828 25.625 1 98.62 125 ARG B N 1
ATOM 3788 C CA . ARG B 1 125 ? 1.46 29.5 26 1 98.62 125 ARG B CA 1
ATOM 3789 C C . ARG B 1 125 ? 1.744 30.781 26.766 1 98.62 125 ARG B C 1
ATOM 3791 O O . ARG B 1 125 ? 1.045 31.781 26.578 1 98.62 125 ARG B O 1
ATOM 3798 N N . THR B 1 126 ? 2.746 30.766 27.562 1 98.31 126 THR B N 1
ATOM 3799 C CA . THR B 1 126 ? 3.09 31.969 28.344 1 98.31 126 THR B CA 1
ATOM 3800 C C . THR B 1 126 ? 3.568 33.094 27.422 1 98.31 126 THR B C 1
ATOM 3802 O O . THR B 1 126 ? 3.535 34.25 27.797 1 98.31 126 THR B O 1
ATOM 3805 N N . MET B 1 127 ? 3.914 32.719 26.234 1 98.44 127 MET B N 1
ATOM 3806 C CA . MET B 1 127 ? 4.383 33.719 25.266 1 98.44 127 MET B CA 1
ATOM 3807 C C . MET B 1 127 ? 3.234 34.219 24.391 1 98.44 127 MET B C 1
ATOM 3809 O O . MET B 1 127 ? 3.449 34.969 23.453 1 98.44 127 MET B O 1
ATOM 3813 N N . GLY B 1 128 ? 2.021 33.688 24.688 1 97.81 128 GLY B N 1
ATOM 3814 C CA . GLY B 1 128 ? 0.836 34.125 23.969 1 97.81 128 GLY B CA 1
ATOM 3815 C C . GLY B 1 128 ? 0.577 33.344 22.703 1 97.81 128 GLY B C 1
ATOM 3816 O O . GLY B 1 128 ? -0.174 33.781 21.828 1 97.81 128 GLY B O 1
ATOM 3817 N N . ILE B 1 129 ? 1.228 32.25 22.531 1 98.75 129 ILE B N 1
ATOM 3818 C CA . ILE B 1 129 ? 1.08 31.391 21.344 1 98.75 129 ILE B CA 1
ATOM 3819 C C . ILE B 1 129 ? 0.322 30.125 21.719 1 98.75 129 ILE B C 1
ATOM 3821 O O . ILE B 1 129 ? 0.646 29.469 22.719 1 98.75 129 ILE B O 1
ATOM 3825 N N . GLN B 1 130 ? -0.688 29.828 20.984 1 98.62 130 GLN B N 1
ATOM 3826 C CA . GLN B 1 130 ? -1.441 28.594 21.172 1 98.62 130 GLN B CA 1
ATOM 3827 C C . GLN B 1 130 ? -0.809 27.438 20.391 1 98.62 130 GLN B C 1
ATOM 3829 O O . GLN B 1 130 ? -0.758 27.469 19.156 1 98.62 130 GLN B O 1
ATOM 3834 N N . PRO B 1 131 ? -0.353 26.406 21.078 1 98.94 131 PRO B N 1
ATOM 3835 C CA . PRO B 1 131 ? 0.164 25.25 20.359 1 98.94 131 PRO B CA 1
ATOM 3836 C C . PRO B 1 131 ? -0.941 24.297 19.906 1 98.94 131 PRO B C 1
ATOM 3838 O O . PRO B 1 131 ? -1.881 24.031 20.656 1 98.94 131 PRO B O 1
ATOM 3841 N N . ILE B 1 132 ? -0.883 23.844 18.672 1 98.94 132 ILE B N 1
ATOM 3842 C CA . ILE B 1 132 ? -1.803 22.906 18.062 1 98.94 132 ILE B CA 1
ATOM 3843 C C . ILE B 1 132 ? -1.034 21.656 17.594 1 98.94 132 ILE B C 1
ATOM 3845 O O . ILE B 1 132 ? 0.001 21.781 16.938 1 98.94 132 ILE B O 1
ATOM 3849 N N . PRO B 1 133 ? -1.505 20.438 17.953 1 98.94 133 PRO B N 1
ATOM 3850 C CA . PRO B 1 133 ? -0.805 19.234 17.516 1 98.94 133 PRO B CA 1
ATOM 3851 C C . PRO B 1 133 ? -1.161 18.844 16.078 1 98.94 133 PRO B C 1
ATOM 3853 O O . PRO B 1 133 ? -2.309 19.016 15.656 1 98.94 133 PRO B O 1
ATOM 3856 N N . LYS B 1 134 ? -0.19 18.359 15.43 1 98.94 134 LYS B N 1
ATOM 3857 C CA . LYS B 1 134 ? -0.381 17.688 14.141 1 98.94 134 LYS B CA 1
ATOM 3858 C C . LYS B 1 134 ? 0.211 16.281 14.156 1 98.94 134 LYS B C 1
ATOM 3860 O O . LYS B 1 134 ? 1.346 16.094 14.594 1 98.94 134 LYS B O 1
ATOM 3865 N N . LEU B 1 135 ? -0.553 15.344 13.836 1 98.88 135 LEU B N 1
ATOM 3866 C CA . LEU B 1 135 ? -0.16 13.984 13.484 1 98.88 135 LEU B CA 1
ATOM 3867 C C . LEU B 1 135 ? -0.662 13.617 12.094 1 98.88 135 LEU B C 1
ATOM 3869 O O . LEU B 1 135 ? -1.87 13.602 11.852 1 98.88 135 LEU B O 1
ATOM 3873 N N . ASN B 1 136 ? 0.274 13.367 11.242 1 98.56 136 ASN B N 1
ATOM 3874 C CA . ASN B 1 136 ? -0.157 13.039 9.891 1 98.56 136 ASN B CA 1
ATOM 3875 C C . ASN B 1 136 ? -0.424 11.539 9.734 1 98.56 136 ASN B C 1
ATOM 3877 O O . ASN B 1 136 ? 0.482 10.727 9.906 1 98.56 136 ASN B O 1
ATOM 3881 N N . PHE B 1 137 ? -1.655 11.211 9.383 1 98.5 137 PHE B N 1
ATOM 3882 C CA . PHE B 1 137 ? -2.051 9.812 9.266 1 98.5 137 PHE B CA 1
ATOM 3883 C C . PHE B 1 137 ? -2.283 9.438 7.809 1 98.5 137 PHE B C 1
ATOM 3885 O O . PHE B 1 137 ? -2.854 8.383 7.52 1 98.5 137 PHE B O 1
ATOM 3892 N N . SER B 1 138 ? -1.859 10.352 6.91 1 97.94 138 SER B N 1
ATOM 3893 C CA . SER B 1 138 ? -1.836 9.93 5.512 1 97.94 138 SER B CA 1
ATOM 3894 C C . SER B 1 138 ? -0.865 8.773 5.301 1 97.94 138 SER B C 1
ATOM 3896 O O . SER B 1 138 ? 0.269 8.812 5.781 1 97.94 138 SER B O 1
ATOM 3898 N N . ALA B 1 139 ? -1.253 7.68 4.59 1 95.75 139 ALA B N 1
ATOM 3899 C CA . ALA B 1 139 ? -0.419 6.5 4.387 1 95.75 139 ALA B CA 1
ATOM 3900 C C . ALA B 1 139 ? 0.844 6.844 3.604 1 95.75 139 ALA B C 1
ATOM 3902 O O . ALA B 1 139 ? 1.805 6.074 3.59 1 95.75 139 ALA B O 1
ATOM 3903 N N . GLY B 1 140 ? 1.021 7.992 3.113 1 94.62 140 GLY B N 1
ATOM 3904 C CA . GLY B 1 140 ? 2.217 8.453 2.426 1 94.62 140 GLY B CA 1
ATOM 3905 C C . GLY B 1 140 ? 3.049 9.414 3.256 1 94.62 140 GLY B C 1
ATOM 3906 O O . GLY B 1 140 ? 4.121 9.852 2.826 1 94.62 140 GLY B O 1
ATOM 3907 N N . HIS B 1 141 ? 2.564 9.703 4.434 1 97.94 141 HIS B N 1
ATOM 3908 C CA . HIS B 1 141 ? 3.254 10.625 5.332 1 97.94 141 HIS B CA 1
ATOM 3909 C C . HIS B 1 141 ? 3.336 10.055 6.746 1 97.94 141 HIS B C 1
ATOM 3911 O O . HIS B 1 141 ? 3.242 10.797 7.727 1 97.94 141 HIS B O 1
ATOM 3917 N N . ASP B 1 142 ? 3.396 8.703 6.875 1 97.69 142 ASP B N 1
ATOM 3918 C CA . ASP B 1 142 ? 3.258 8.078 8.188 1 97.69 142 ASP B CA 1
ATOM 3919 C C . ASP B 1 142 ? 4.477 7.219 8.516 1 97.69 142 ASP B C 1
ATOM 3921 O O . ASP B 1 142 ? 4.398 6.312 9.344 1 97.69 142 ASP B O 1
ATOM 3925 N N . THR B 1 143 ? 5.59 7.531 7.879 1 98.12 143 THR B N 1
ATOM 3926 C CA . THR B 1 143 ? 6.82 6.801 8.164 1 98.12 143 THR B CA 1
ATOM 3927 C C . THR B 1 143 ? 7.168 6.891 9.648 1 98.12 143 THR B C 1
ATOM 3929 O O . THR B 1 143 ? 7.723 5.949 10.219 1 98.12 143 THR B O 1
ATOM 3932 N N . TRP B 1 144 ? 6.793 7.969 10.281 1 98.69 144 TRP B N 1
ATOM 3933 C CA . TRP B 1 144 ? 7.066 8.188 11.703 1 98.69 144 TRP B CA 1
ATOM 3934 C C . TRP B 1 144 ? 6.422 7.102 12.555 1 98.69 144 TRP B C 1
ATOM 3936 O O . TRP B 1 144 ? 6.828 6.887 13.703 1 98.69 144 TRP B O 1
ATOM 3946 N N . MET B 1 145 ? 5.477 6.383 12.055 1 98.25 145 MET B N 1
ATOM 3947 C CA . MET B 1 145 ? 4.766 5.352 12.805 1 98.25 145 MET B CA 1
ATOM 3948 C C . MET B 1 145 ? 5.512 4.023 12.742 1 98.25 145 MET B C 1
ATOM 3950 O O . MET B 1 145 ? 5.059 3.025 13.305 1 98.25 145 MET B O 1
ATOM 3954 N N . LYS B 1 146 ? 6.539 3.963 12.039 1 96.12 146 LYS B N 1
ATOM 3955 C CA . LYS B 1 146 ? 7.371 2.771 11.914 1 96.12 146 LYS B CA 1
ATOM 3956 C C . LYS B 1 146 ? 6.562 1.59 11.383 1 96.12 146 LYS B C 1
ATOM 3958 O O . LYS B 1 146 ? 5.918 1.689 10.336 1 96.12 146 LYS B O 1
ATOM 3963 N N . GLU B 1 147 ? 6.555 0.506 12.078 1 94.38 147 GLU B N 1
ATOM 3964 C CA . GLU B 1 147 ? 5.914 -0.709 11.586 1 94.38 147 GLU B CA 1
ATOM 3965 C C . GLU B 1 147 ? 4.41 -0.506 11.406 1 94.38 147 GLU B C 1
ATOM 3967 O O . GLU B 1 147 ? 3.795 -1.127 10.539 1 94.38 147 GLU B O 1
ATOM 3972 N N . TYR B 1 148 ? 3.824 0.385 12.141 1 97.12 148 TYR B N 1
ATOM 3973 C CA . TYR B 1 148 ? 2.383 0.591 12.086 1 97.12 148 TYR B CA 1
ATOM 3974 C C . TYR B 1 148 ? 1.97 1.203 10.758 1 97.12 148 TYR B C 1
ATOM 3976 O O . TYR B 1 148 ? 0.818 1.07 10.336 1 97.12 148 TYR B O 1
ATOM 3984 N N . SER B 1 149 ? 2.951 1.924 10.094 1 97.25 149 SER B N 1
ATOM 3985 C CA . SER B 1 149 ? 2.676 2.482 8.773 1 97.25 149 SER B CA 1
ATOM 3986 C C . SER B 1 149 ? 2.4 1.381 7.758 1 97.25 149 SER B C 1
ATOM 3988 O O . SER B 1 149 ? 1.842 1.642 6.691 1 97.25 149 SER B O 1
ATOM 3990 N N . ARG B 1 150 ? 2.736 0.118 8.109 1 95.81 150 ARG B N 1
ATOM 3991 C CA . ARG B 1 150 ? 2.506 -1.031 7.238 1 95.81 150 ARG B CA 1
ATOM 3992 C C . ARG B 1 150 ? 1.339 -1.874 7.742 1 95.81 150 ARG B C 1
ATOM 3994 O O . ARG B 1 150 ? 1.173 -3.023 7.328 1 95.81 150 ARG B O 1
ATOM 4001 N N . MET B 1 151 ? 0.614 -1.271 8.656 1 96.62 151 MET B N 1
ATOM 4002 C CA . MET B 1 151 ? -0.55 -1.963 9.203 1 96.62 151 MET B CA 1
ATOM 4003 C C . MET B 1 151 ? -1.808 -1.113 9.055 1 96.62 151 MET B C 1
ATOM 4005 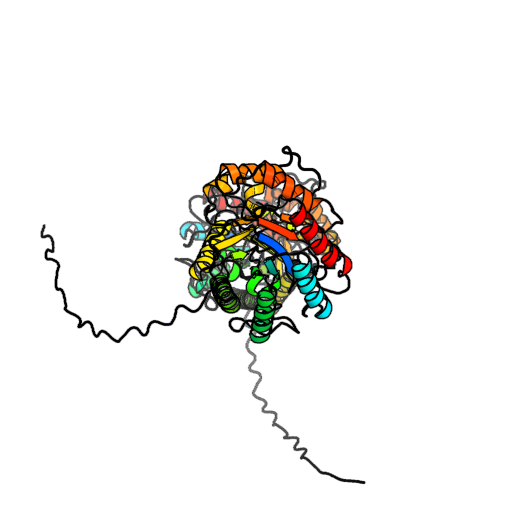O O . MET B 1 151 ? -2.762 -1.267 9.82 1 96.62 151 MET B O 1
ATOM 4009 N N . VAL B 1 152 ? -1.784 -0.241 8.102 1 97.44 152 VAL B N 1
ATOM 4010 C CA . VAL B 1 152 ? -2.855 0.727 7.891 1 97.44 152 VAL B CA 1
ATOM 4011 C C . VAL B 1 152 ? -4.195 0 7.773 1 97.44 152 VAL B C 1
ATOM 4013 O O . VAL B 1 152 ? -4.289 -1.031 7.105 1 97.44 152 VAL B O 1
ATOM 4016 N N . SER B 1 153 ? -5.223 0.499 8.484 1 96.56 153 SER B N 1
ATOM 4017 C CA . SER B 1 153 ? -6.613 0.058 8.445 1 96.56 153 SER B CA 1
ATOM 4018 C C . SER B 1 153 ? -6.773 -1.325 9.062 1 96.56 153 SER B C 1
ATOM 4020 O O . SER B 1 153 ? -7.652 -2.094 8.664 1 96.56 153 SER B O 1
ATOM 4022 N N . THR B 1 154 ? -5.879 -1.796 9.883 1 95.94 154 THR B N 1
ATOM 4023 C CA . THR B 1 154 ? -6.047 -2.982 10.711 1 95.94 154 THR B CA 1
ATOM 4024 C C . THR B 1 154 ? -6.531 -2.602 12.109 1 95.94 154 THR B C 1
ATOM 4026 O O . THR B 1 154 ? -6.492 -1.429 12.484 1 95.94 154 THR B O 1
ATOM 4029 N N . ASP B 1 155 ? -6.902 -3.627 12.859 1 95.69 155 ASP B N 1
ATOM 4030 C CA . ASP B 1 155 ? -7.32 -3.381 14.242 1 95.69 155 ASP B CA 1
ATOM 4031 C C . ASP B 1 155 ? -6.18 -2.783 15.062 1 95.69 155 ASP B C 1
ATOM 4033 O O . ASP B 1 155 ? -6.398 -1.881 15.867 1 95.69 155 ASP B O 1
ATOM 4037 N N . THR B 1 156 ? -5.043 -3.307 14.812 1 96.12 156 THR B N 1
ATOM 4038 C CA . THR B 1 156 ? -3.875 -2.781 15.516 1 96.12 156 THR B CA 1
ATOM 4039 C C . THR B 1 156 ? -3.646 -1.314 15.164 1 96.12 156 THR B C 1
ATOM 4041 O O . THR B 1 156 ? -3.4 -0.488 16.047 1 96.12 156 THR B O 1
ATOM 4044 N N . TYR B 1 157 ? -3.744 -0.934 13.914 1 97.69 157 TYR B N 1
ATOM 4045 C CA . TYR B 1 157 ? -3.551 0.432 13.438 1 97.69 157 TYR B CA 1
ATOM 4046 C C . TYR B 1 157 ? -4.555 1.38 14.086 1 97.69 157 TYR B C 1
ATOM 4048 O O . TYR B 1 157 ? -4.184 2.449 14.578 1 97.69 157 TYR B O 1
ATOM 4056 N N . TYR B 1 158 ? -5.805 0.945 14.148 1 98.44 158 TYR B N 1
ATOM 4057 C CA . TYR B 1 158 ? -6.848 1.788 14.719 1 98.44 158 TYR B CA 1
ATOM 4058 C C . TYR B 1 158 ? -6.605 2.027 16.203 1 98.44 158 TYR B C 1
ATOM 4060 O O . TYR B 1 158 ? -6.754 3.15 16.688 1 98.44 158 TYR B O 1
ATOM 4068 N N . ARG B 1 159 ? -6.238 1.017 16.844 1 98.56 159 ARG B N 1
ATOM 4069 C CA . ARG B 1 159 ? -5.961 1.15 18.281 1 98.56 159 ARG B CA 1
ATOM 4070 C C . ARG B 1 159 ? -4.805 2.113 18.516 1 98.56 159 ARG B C 1
ATOM 4072 O O . ARG B 1 159 ? -4.879 2.975 19.406 1 98.56 159 ARG B O 1
ATOM 4079 N N . VAL B 1 160 ? -3.793 1.956 17.766 1 98.75 160 VAL B N 1
ATOM 4080 C CA . VAL B 1 160 ? -2.611 2.799 17.922 1 98.75 160 VAL B CA 1
ATOM 4081 C C . VAL B 1 160 ? -2.973 4.254 17.625 1 98.75 160 VAL B C 1
ATOM 4083 O O . VAL B 1 160 ? -2.586 5.156 18.375 1 98.75 160 VAL B O 1
ATOM 4086 N N . CYS B 1 161 ? -3.723 4.512 16.547 1 98.88 161 CYS B N 1
ATOM 4087 C CA . CYS B 1 161 ? -4.137 5.867 16.203 1 98.88 161 CYS B CA 1
ATOM 4088 C C . CYS B 1 161 ? -4.969 6.488 17.312 1 98.88 161 CYS B C 1
ATOM 4090 O O . CYS B 1 161 ? -4.746 7.641 17.703 1 98.88 161 CYS B O 1
ATOM 4092 N N . ALA B 1 162 ? -5.898 5.699 17.844 1 98.88 162 ALA B N 1
ATOM 4093 C CA . ALA B 1 162 ? -6.754 6.188 18.922 1 98.88 162 ALA B CA 1
ATOM 4094 C C . ALA B 1 162 ? -5.93 6.527 20.156 1 98.88 162 ALA B C 1
ATOM 4096 O O . ALA B 1 162 ? -6.145 7.566 20.781 1 98.88 162 ALA B O 1
ATOM 4097 N N . ASP B 1 163 ? -5.02 5.648 20.5 1 98.94 163 ASP B N 1
ATOM 4098 C CA . ASP B 1 163 ? -4.148 5.867 21.641 1 98.94 163 ASP B CA 1
ATOM 4099 C C . ASP B 1 163 ? -3.338 7.152 21.484 1 98.94 163 ASP B C 1
ATOM 4101 O O . ASP B 1 163 ? -3.232 7.949 22.422 1 98.94 163 ASP B O 1
ATOM 4105 N N . LEU B 1 164 ? -2.795 7.344 20.312 1 98.94 164 LEU B N 1
ATOM 4106 C CA . LEU B 1 164 ? -1.939 8.5 20.047 1 98.94 164 LEU B CA 1
ATOM 4107 C C . LEU B 1 164 ? -2.746 9.789 20.094 1 98.94 164 LEU B C 1
ATOM 4109 O O . LEU B 1 164 ? -2.314 10.773 20.703 1 98.94 164 LEU B O 1
ATOM 4113 N N . ILE B 1 165 ? -3.887 9.797 19.469 1 98.94 165 ILE B N 1
ATOM 4114 C CA . ILE B 1 165 ? -4.727 10.992 19.453 1 98.94 165 ILE B CA 1
ATOM 4115 C C . ILE B 1 165 ? -5.148 11.344 20.875 1 98.94 165 ILE B C 1
ATOM 4117 O O . ILE B 1 165 ? -5.094 12.508 21.281 1 98.94 165 ILE B O 1
ATOM 4121 N N . ARG B 1 166 ? -5.539 10.328 21.641 1 98.88 166 ARG B N 1
ATOM 4122 C CA . ARG B 1 166 ? -5.938 10.539 23.031 1 98.88 166 ARG B CA 1
ATOM 4123 C C . ARG B 1 166 ? -4.785 11.117 23.844 1 98.88 166 ARG B C 1
ATOM 4125 O O . ARG B 1 166 ? -4.961 12.102 24.578 1 98.88 166 ARG B O 1
ATOM 4132 N N . GLU B 1 167 ? -3.662 10.516 23.734 1 98.94 167 GLU B N 1
ATOM 4133 C CA . GLU B 1 167 ? -2.508 10.938 24.531 1 98.94 167 GLU B CA 1
ATOM 4134 C C . GLU B 1 167 ? -2.055 12.336 24.141 1 98.94 167 GLU B C 1
ATOM 4136 O O . GLU B 1 167 ? -1.766 13.164 25.016 1 98.94 167 GLU B O 1
ATOM 4141 N N . VAL B 1 168 ? -1.986 12.617 22.859 1 98.94 168 VAL B N 1
ATOM 4142 C CA . VAL B 1 168 ? -1.545 13.922 22.391 1 98.94 168 VAL B CA 1
ATOM 4143 C C . VAL B 1 168 ? -2.559 14.992 22.797 1 98.94 168 VAL B C 1
ATOM 4145 O O . VAL B 1 168 ? -2.182 16.109 23.172 1 98.94 168 VAL B O 1
ATOM 4148 N N . SER B 1 169 ? -3.854 14.672 22.703 1 98.88 169 SER B N 1
ATOM 4149 C CA . SER B 1 169 ? -4.883 15.602 23.156 1 98.88 169 SER B CA 1
ATOM 4150 C C . SER B 1 169 ? -4.684 15.961 24.625 1 98.88 169 SER B C 1
ATOM 4152 O O . SER B 1 169 ? -4.801 17.125 25 1 98.88 169 SER B O 1
ATOM 4154 N N . ALA B 1 170 ? -4.355 14.961 25.406 1 98.81 170 ALA B N 1
ATOM 4155 C CA . ALA B 1 170 ? -4.121 15.195 26.828 1 98.81 170 ALA B CA 1
ATOM 4156 C C . ALA B 1 170 ? -2.867 16.031 27.047 1 98.81 170 ALA B C 1
ATOM 4158 O O . ALA B 1 170 ? -2.863 16.953 27.859 1 98.81 170 ALA B O 1
ATOM 4159 N N . LEU B 1 171 ? -1.861 15.703 26.359 1 98.88 171 LEU B N 1
ATOM 4160 C CA . LEU B 1 171 ? -0.601 16.422 26.5 1 98.88 171 LEU B CA 1
ATOM 4161 C C . LEU B 1 171 ? -0.772 17.906 26.156 1 98.88 171 LEU B C 1
ATOM 4163 O O . LEU B 1 171 ? -0.119 18.766 26.75 1 98.88 171 LEU B O 1
ATOM 4167 N N . PHE B 1 172 ? -1.646 18.203 25.188 1 98.88 172 PHE B N 1
ATOM 4168 C CA . PHE B 1 172 ? -1.854 19.578 24.719 1 98.88 172 PHE B CA 1
ATOM 4169 C C . PHE B 1 172 ? -3.002 20.234 25.469 1 98.88 172 PHE B C 1
ATOM 4171 O O . PHE B 1 172 ? -3.467 21.312 25.078 1 98.88 172 PHE B O 1
ATOM 4178 N N . ASP B 1 173 ? -3.533 19.609 26.547 1 98.06 173 ASP B N 1
ATOM 4179 C CA . ASP B 1 173 ? -4.602 20.141 27.391 1 98.06 173 ASP B CA 1
ATOM 4180 C C . ASP B 1 173 ? -5.852 20.453 26.562 1 98.06 173 ASP B C 1
ATOM 4182 O O . ASP B 1 173 ? -6.363 21.562 26.609 1 98.06 173 ASP B O 1
ATOM 4186 N N . THR B 1 174 ? -6.285 19.422 25.719 1 97.81 174 THR B N 1
ATOM 4187 C CA . THR B 1 174 ? -7.473 19.484 24.875 1 97.81 174 THR B CA 1
ATOM 4188 C C . THR B 1 174 ? -7.418 20.703 23.953 1 97.81 174 THR B C 1
ATOM 4190 O O . THR B 1 174 ? -8.211 21.641 24.109 1 97.81 174 THR B O 1
ATOM 4193 N N . PRO B 1 175 ? -6.508 20.656 23 1 98.19 175 PRO B N 1
ATOM 4194 C CA . PRO B 1 175 ? -6.355 21.781 22.078 1 98.19 175 PRO B CA 1
ATOM 4195 C C . PRO B 1 175 ? -7.617 22.047 21.25 1 98.19 175 PRO B C 1
ATOM 4197 O O . PRO B 1 175 ? -8.383 21.125 20.969 1 98.19 175 PRO B O 1
ATOM 4200 N N . PRO B 1 176 ? -7.859 23.328 20.938 1 98.25 176 PRO B N 1
ATOM 4201 C CA . PRO B 1 176 ? -9.078 23.625 20.188 1 98.25 176 PRO B CA 1
ATOM 4202 C C . PRO B 1 176 ? -9.117 22.938 18.828 1 98.25 176 PRO B C 1
ATOM 4204 O O . PRO B 1 176 ? -10.195 22.578 18.344 1 98.25 176 PRO B O 1
ATOM 4207 N N . LEU B 1 177 ? -7.949 22.719 18.219 1 98.81 177 LEU B N 1
ATOM 4208 C CA . LEU B 1 177 ? -7.824 22.062 16.922 1 98.81 177 LEU B CA 1
ATOM 4209 C C . LEU B 1 177 ? -6.809 20.938 16.969 1 98.81 177 LEU B C 1
ATOM 4211 O O . LEU B 1 177 ? -5.941 20.922 17.859 1 98.81 177 LEU B O 1
ATOM 4215 N N . PHE B 1 178 ? -6.949 20 16.109 1 98.94 178 PHE B N 1
ATOM 4216 C CA . PHE B 1 178 ? -6.027 18.891 15.898 1 98.94 178 PHE B CA 1
ATOM 4217 C C . PHE B 1 178 ? -5.836 18.609 14.414 1 98.94 178 PHE B C 1
ATOM 4219 O O . PHE B 1 178 ? -6.789 18.266 13.711 1 98.94 178 PHE B O 1
ATOM 4226 N N . HIS B 1 179 ? -4.621 18.828 13.922 1 98.94 179 HIS B N 1
ATOM 4227 C CA . HIS B 1 179 ? -4.355 18.656 12.5 1 98.94 179 HIS B CA 1
ATOM 4228 C C . HIS B 1 179 ? -4.023 17.203 12.164 1 98.94 179 HIS B C 1
ATOM 4230 O O . HIS B 1 179 ? -3.016 16.672 12.633 1 98.94 179 HIS B O 1
ATOM 4236 N N . LEU B 1 180 ? -4.703 16.609 11.25 1 98.88 180 LEU B N 1
ATOM 4237 C CA . LEU B 1 180 ? -4.621 15.172 10.984 1 98.88 180 LEU B CA 1
ATOM 4238 C C . LEU B 1 180 ? -3.807 14.898 9.727 1 98.88 180 LEU B C 1
ATOM 4240 O O . LEU B 1 180 ? -3.514 13.742 9.406 1 98.88 180 LEU B O 1
ATOM 4244 N N . GLY B 1 181 ? -3.398 15.977 9.094 1 98.56 181 GLY B N 1
ATOM 4245 C CA . GLY B 1 181 ? -2.748 15.805 7.801 1 98.56 181 GLY B CA 1
ATOM 4246 C C . GLY B 1 181 ? -3.688 15.297 6.723 1 98.56 181 GLY B C 1
ATOM 4247 O O . GLY B 1 181 ? -4.508 16.047 6.199 1 98.56 181 GLY B O 1
ATOM 4248 N N . MET B 1 182 ? -3.6 13.984 6.383 1 97.88 182 MET B N 1
ATOM 4249 C CA . MET B 1 182 ? -4.48 13.25 5.477 1 97.88 182 MET B CA 1
ATOM 4250 C C . MET B 1 182 ? -4.312 13.734 4.039 1 97.88 182 MET B C 1
ATOM 4252 O O . MET B 1 182 ? -5.293 13.852 3.301 1 97.88 182 MET B O 1
ATOM 4256 N N . ASP B 1 183 ? -3.029 14.031 3.631 1 95.75 183 ASP B N 1
ATOM 4257 C CA . ASP B 1 183 ? -2.773 14.609 2.318 1 95.75 183 ASP B CA 1
ATOM 4258 C C . ASP B 1 183 ? -1.962 13.664 1.441 1 95.75 183 ASP B C 1
ATOM 4260 O O . ASP B 1 183 ? -1.321 12.742 1.946 1 95.75 183 ASP B O 1
ATOM 4264 N N . GLU B 1 184 ? -2.002 13.875 0.168 1 94.19 184 GLU B N 1
ATOM 4265 C CA . GLU B 1 184 ? -1.094 13.352 -0.852 1 94.19 184 GLU B CA 1
ATOM 4266 C C . GLU B 1 184 ? -0.911 11.844 -0.715 1 94.19 184 GLU B C 1
ATOM 4268 O O . GLU B 1 184 ? 0.218 11.359 -0.631 1 94.19 184 GLU B O 1
ATOM 4273 N N . GLU B 1 185 ? -1.916 11.094 -0.858 1 94.56 185 GLU B N 1
ATOM 4274 C CA . GLU B 1 185 ? -1.879 9.641 -0.711 1 94.56 185 GLU B CA 1
ATOM 4275 C C . GLU B 1 185 ? -2.006 8.945 -2.064 1 94.56 185 GLU B C 1
ATOM 4277 O O . GLU B 1 185 ? -2.803 8.016 -2.221 1 94.56 185 GLU B O 1
ATOM 4282 N N . THR B 1 186 ? -1.247 9.398 -3.092 1 94.12 186 THR B N 1
ATOM 4283 C CA . THR B 1 186 ? -1.261 8.766 -4.406 1 94.12 186 THR B CA 1
ATOM 4284 C C . THR B 1 186 ? 0.058 8.047 -4.676 1 94.12 186 THR B C 1
ATOM 4286 O O . THR B 1 186 ? 1.043 8.258 -3.965 1 94.12 186 THR B O 1
ATOM 4289 N N . ALA B 1 187 ? 0.004 7.215 -5.672 1 93.81 187 ALA B N 1
ATOM 4290 C CA . ALA B 1 187 ? 1.22 6.512 -6.078 1 93.81 187 ALA B CA 1
ATOM 4291 C C . ALA B 1 187 ? 2.303 7.5 -6.508 1 93.81 187 ALA B C 1
ATOM 4293 O O . ALA B 1 187 ? 3.486 7.285 -6.238 1 93.81 187 ALA B O 1
ATOM 4294 N N . GLU B 1 188 ? 1.941 8.555 -7.168 1 93.56 188 GLU B N 1
ATOM 4295 C CA . GLU B 1 188 ? 2.885 9.562 -7.648 1 93.56 188 GLU B CA 1
ATOM 4296 C C . GLU B 1 188 ? 3.627 10.219 -6.488 1 93.56 188 GLU B C 1
ATOM 4298 O O . GLU B 1 188 ? 4.836 10.453 -6.57 1 93.56 188 GLU B O 1
ATOM 4303 N N . HIS B 1 189 ? 2.938 10.484 -5.43 1 95.19 189 HIS B N 1
ATOM 4304 C CA . HIS B 1 189 ? 3.539 11.109 -4.258 1 95.19 189 HIS B CA 1
ATOM 4305 C C . HIS B 1 189 ? 4.52 10.164 -3.57 1 95.19 189 HIS B C 1
ATOM 4307 O O . HIS B 1 189 ? 5.348 10.602 -2.766 1 95.19 189 HIS B O 1
ATOM 4313 N N . GLN B 1 190 ? 4.387 8.883 -3.895 1 96.44 190 GLN B N 1
ATOM 4314 C CA . GLN B 1 190 ? 5.18 7.871 -3.199 1 96.44 190 GLN B CA 1
ATOM 4315 C C . GLN B 1 190 ? 6.117 7.152 -4.164 1 96.44 190 GLN B C 1
ATOM 4317 O O . GLN B 1 190 ? 6.539 6.023 -3.898 1 96.44 190 GLN B O 1
ATOM 4322 N N . SER B 1 191 ? 6.43 7.742 -5.254 1 94.06 191 SER B N 1
ATOM 4323 C CA . SER B 1 191 ? 7.137 7.098 -6.355 1 94.06 191 SER B CA 1
ATOM 4324 C C . SER B 1 191 ? 8.531 6.648 -5.93 1 94.06 191 SER B C 1
ATOM 4326 O O . SER B 1 191 ? 9.086 5.703 -6.496 1 94.06 191 SER B O 1
ATOM 4328 N N . HIS B 1 192 ? 9.086 7.27 -4.879 1 93.69 192 HIS B N 1
ATOM 4329 C CA . HIS B 1 192 ? 10.453 6.945 -4.492 1 93.69 192 HIS B CA 1
ATOM 4330 C C . HIS B 1 192 ? 10.492 6.191 -3.168 1 93.69 192 HIS B C 1
ATOM 4332 O O . HIS B 1 192 ? 11.555 6.016 -2.578 1 93.69 192 HIS B O 1
ATOM 4338 N N . TYR B 1 193 ? 9.383 5.844 -2.723 1 96.06 193 TYR B N 1
ATOM 4339 C CA . TYR B 1 193 ? 9.312 5.078 -1.483 1 96.06 193 TYR B CA 1
ATOM 4340 C C . TYR B 1 193 ? 9.672 3.617 -1.725 1 96.06 193 TYR B C 1
ATOM 4342 O O . TYR B 1 193 ? 9.711 3.162 -2.871 1 96.06 193 TYR B O 1
ATOM 4350 N N . GLN B 1 194 ? 10.039 2.914 -0.655 1 94.38 194 GLN B N 1
ATOM 4351 C CA . GLN B 1 194 ? 10.203 1.465 -0.702 1 94.38 194 GLN B CA 1
ATOM 4352 C C . GLN B 1 194 ? 8.859 0.753 -0.561 1 94.38 194 GLN B C 1
ATOM 4354 O O . GLN B 1 194 ? 8.633 -0.285 -1.186 1 94.38 194 GLN B O 1
ATOM 4359 N N . PHE B 1 195 ? 8.008 1.316 0.252 1 94.62 195 PHE B N 1
ATOM 4360 C CA . PHE B 1 195 ? 6.699 0.742 0.541 1 94.62 195 PHE B CA 1
ATOM 4361 C C . PHE B 1 195 ? 5.594 1.762 0.292 1 94.62 195 PHE B C 1
ATOM 4363 O O . PHE B 1 195 ? 5.617 2.859 0.852 1 94.62 195 PHE B O 1
ATOM 4370 N N . VAL B 1 196 ? 4.699 1.395 -0.536 1 96.5 196 VAL B N 1
ATOM 4371 C CA . VAL B 1 196 ? 3.586 2.281 -0.861 1 96.5 196 VAL B CA 1
ATOM 4372 C C . VAL B 1 196 ? 2.287 1.708 -0.298 1 96.5 196 VAL B C 1
ATOM 4374 O O . VAL B 1 196 ? 1.975 0.535 -0.513 1 96.5 196 VAL B O 1
ATOM 4377 N N . VAL B 1 197 ? 1.612 2.451 0.406 1 97 197 VAL B N 1
ATOM 4378 C CA . VAL B 1 197 ? 0.268 2.135 0.877 1 97 197 VAL B CA 1
ATOM 4379 C C . VAL B 1 197 ? -0.698 3.242 0.459 1 97 197 VAL B C 1
ATOM 4381 O O . VAL B 1 197 ? -0.401 4.426 0.62 1 97 197 VAL B O 1
ATOM 4384 N N . MET B 1 198 ? -1.773 2.869 -0.091 1 96.62 198 MET B N 1
ATOM 4385 C CA . MET B 1 198 ? -2.822 3.814 -0.46 1 96.62 198 MET B CA 1
ATOM 4386 C C . MET B 1 198 ? -4.195 3.301 -0.035 1 96.62 198 MET B C 1
ATOM 4388 O O . MET B 1 198 ? -4.48 2.109 -0.161 1 96.62 198 MET B O 1
ATOM 4392 N N . ARG B 1 199 ? -4.93 4.152 0.505 1 96.44 199 ARG B N 1
ATOM 4393 C CA . ARG B 1 199 ? -6.355 3.906 0.708 1 96.44 199 ARG B CA 1
ATOM 4394 C C . ARG B 1 199 ? -7.184 4.555 -0.395 1 96.44 199 ARG B C 1
ATOM 4396 O O . ARG B 1 199 ? -7.09 5.762 -0.623 1 96.44 199 ARG B O 1
ATOM 4403 N N . GLN B 1 200 ? -7.949 3.752 -1.023 1 92.44 200 GLN B N 1
ATOM 4404 C CA . GLN B 1 200 ? -8.75 4.246 -2.135 1 92.44 200 GLN B CA 1
ATOM 4405 C C . GLN B 1 200 ? -10.242 4.176 -1.812 1 92.44 200 GLN B C 1
ATOM 4407 O O . GLN B 1 200 ? -10.664 3.381 -0.968 1 92.44 200 GLN B O 1
ATOM 4412 N N . ASN B 1 201 ? -10.992 5.062 -2.395 1 88 201 ASN B N 1
ATOM 4413 C CA . ASN B 1 201 ? -12.453 5.051 -2.332 1 88 201 ASN B CA 1
ATOM 4414 C C . ASN B 1 201 ? -12.945 5.012 -0.889 1 88 201 ASN B C 1
ATOM 4416 O O . ASN B 1 201 ? -12.547 5.832 -0.066 1 88 201 ASN B O 1
ATOM 4420 N N . ASP B 1 202 ? -13.703 4.043 -0.539 1 92.25 202 ASP B N 1
ATOM 4421 C CA . ASP B 1 202 ? -14.367 4.031 0.761 1 92.25 202 ASP B CA 1
ATOM 4422 C C . ASP B 1 202 ? -13.375 3.73 1.881 1 92.25 202 ASP B C 1
ATOM 4424 O O . ASP B 1 202 ? -13.602 4.102 3.035 1 92.25 202 ASP B O 1
ATOM 4428 N N . ALA B 1 203 ? -12.328 3.143 1.515 1 94.88 203 ALA B N 1
ATOM 4429 C CA . ALA B 1 203 ? -11.328 2.836 2.537 1 94.88 203 ALA B CA 1
ATOM 4430 C C . ALA B 1 203 ? -10.75 4.113 3.135 1 94.88 203 ALA B C 1
ATOM 4432 O O . ALA B 1 203 ? -10.562 4.211 4.352 1 94.88 203 ALA B O 1
ATOM 4433 N N . TRP B 1 204 ? -10.469 5.117 2.297 1 96.88 204 TRP B N 1
ATOM 4434 C CA . TRP B 1 204 ? -9.938 6.387 2.787 1 96.88 204 TRP B CA 1
ATOM 4435 C C . TRP B 1 204 ? -10.945 7.082 3.699 1 96.88 204 TRP B C 1
ATOM 4437 O O . TRP B 1 204 ? -10.594 7.508 4.805 1 96.88 204 TRP B O 1
ATOM 4447 N N . TRP B 1 205 ? -12.203 7.117 3.266 1 97.69 205 TRP B N 1
ATOM 4448 C CA . TRP B 1 205 ? -13.25 7.824 4.004 1 97.69 205 TRP B CA 1
ATOM 4449 C C . TRP B 1 205 ? -13.531 7.141 5.336 1 97.69 205 TRP B C 1
ATOM 4451 O O . TRP B 1 205 ? -13.75 7.809 6.352 1 97.69 205 TRP B O 1
ATOM 4461 N N . HIS B 1 206 ? -13.516 5.816 5.305 1 97.94 206 HIS B N 1
ATOM 4462 C CA . HIS B 1 206 ? -13.727 5.074 6.543 1 97.94 206 HIS B CA 1
ATOM 4463 C C . HIS B 1 206 ? -12.688 5.441 7.594 1 97.94 206 HIS B C 1
ATOM 4465 O O . HIS B 1 206 ? -13.039 5.766 8.734 1 97.94 206 HIS B O 1
ATOM 4471 N N . ASP B 1 207 ? -11.469 5.379 7.219 1 98.25 207 ASP B N 1
ATOM 4472 C CA . ASP B 1 207 ? -10.398 5.691 8.164 1 98.25 207 ASP B CA 1
ATOM 4473 C C . ASP B 1 207 ? -10.422 7.168 8.547 1 98.25 207 ASP B C 1
ATOM 4475 O O . ASP B 1 207 ? -10.133 7.516 9.695 1 98.25 207 ASP B O 1
ATOM 4479 N N . PHE B 1 208 ? -10.742 8.031 7.609 1 98.5 208 PHE B N 1
ATOM 4480 C CA . PHE B 1 208 ? -10.836 9.469 7.863 1 98.5 208 PHE B CA 1
ATOM 4481 C C . PHE B 1 208 ? -11.883 9.758 8.93 1 98.5 208 PHE B C 1
ATOM 4483 O O . PHE B 1 208 ? -11.609 10.477 9.898 1 98.5 208 PHE B O 1
ATOM 4490 N N . TYR B 1 209 ? -13.078 9.18 8.781 1 98.75 209 TYR B N 1
ATOM 4491 C CA . TYR B 1 209 ? -14.148 9.391 9.75 1 98.75 209 TYR B CA 1
ATOM 4492 C C . TYR B 1 209 ? -13.75 8.852 11.125 1 98.75 209 TYR B C 1
ATOM 4494 O O . TYR B 1 209 ? -14.055 9.461 12.148 1 98.75 209 TYR B O 1
ATOM 4502 N N . PHE B 1 210 ? -13.117 7.691 11.141 1 98.81 210 PHE B N 1
ATOM 4503 C CA . PHE B 1 210 ? -12.625 7.133 12.391 1 98.81 210 PHE B CA 1
ATOM 4504 C C . PHE B 1 210 ? -11.703 8.117 13.102 1 98.81 210 PHE B C 1
ATOM 4506 O O . PHE B 1 210 ? -11.844 8.359 14.297 1 98.81 210 PHE B O 1
ATOM 4513 N N . LEU B 1 211 ? -10.742 8.719 12.352 1 98.94 211 LEU B N 1
ATOM 4514 C CA . LEU B 1 211 ? -9.766 9.648 12.922 1 98.94 211 LEU B CA 1
ATOM 4515 C C . LEU B 1 211 ? -10.445 10.93 13.391 1 98.94 211 LEU B C 1
ATOM 4517 O O . LEU B 1 211 ? -10.125 11.445 14.461 1 98.94 211 LEU B O 1
ATOM 4521 N N . VAL B 1 212 ? -11.367 11.445 12.602 1 98.88 212 VAL B N 1
ATOM 4522 C CA . VAL B 1 212 ? -12.125 12.633 12.984 1 98.88 212 VAL B CA 1
ATOM 4523 C C . VAL B 1 212 ? -12.883 12.367 14.281 1 98.88 212 VAL B C 1
ATOM 4525 O O . VAL B 1 212 ? -12.875 13.195 15.195 1 98.88 212 VAL B O 1
ATOM 4528 N N . ASP B 1 213 ? -13.531 11.188 14.32 1 98.81 213 ASP B N 1
ATOM 4529 C CA . ASP B 1 213 ? -14.289 10.812 15.516 1 98.81 213 ASP B CA 1
ATOM 4530 C C . ASP B 1 213 ? -13.383 10.766 16.75 1 98.81 213 ASP B C 1
ATOM 4532 O O . ASP B 1 213 ? -13.773 11.227 17.828 1 98.81 213 ASP B O 1
ATOM 4536 N N . GLU B 1 214 ? -12.242 10.219 16.609 1 98.88 214 GLU B N 1
ATOM 4537 C CA . GLU B 1 214 ? -11.297 10.133 17.719 1 98.88 214 GLU B CA 1
ATOM 4538 C C . GLU B 1 214 ? -10.875 11.523 18.188 1 98.88 214 GLU B C 1
ATOM 4540 O O . GLU B 1 214 ? -10.766 11.766 19.391 1 98.88 214 GLU B O 1
ATOM 4545 N N . VAL B 1 215 ? -10.586 12.438 17.266 1 98.88 215 VAL B N 1
ATOM 4546 C CA . VAL B 1 215 ? -10.18 13.797 17.594 1 98.88 215 VAL B CA 1
ATOM 4547 C C . VAL B 1 215 ? -11.312 14.508 18.344 1 98.88 215 VAL B C 1
ATOM 4549 O O . VAL B 1 215 ? -11.086 15.117 19.375 1 98.88 215 VAL B O 1
ATOM 4552 N N . GLU B 1 216 ? -12.5 14.375 17.828 1 98.44 216 GLU B N 1
ATOM 4553 C CA . GLU B 1 216 ? -13.648 15.086 18.391 1 98.44 216 GLU B CA 1
ATOM 4554 C C . GLU B 1 216 ? -14.055 14.5 19.734 1 98.44 216 GLU B C 1
ATOM 4556 O O . GLU B 1 216 ? -14.453 15.234 20.641 1 98.44 216 GLU B O 1
ATOM 4561 N N . LYS B 1 217 ? -13.922 13.18 19.844 1 98.19 217 LYS B N 1
ATOM 4562 C CA . LYS B 1 217 ? -14.172 12.516 21.125 1 98.19 217 LYS B CA 1
ATOM 4563 C C . LYS B 1 217 ? -13.25 13.062 22.219 1 98.19 217 LYS B C 1
ATOM 4565 O O . LYS B 1 217 ? -13.609 13.062 23.391 1 98.19 217 LYS B O 1
ATOM 4570 N N . ASN B 1 218 ? -12.148 13.539 21.812 1 98.62 218 ASN B N 1
ATOM 4571 C CA . ASN B 1 218 ? -11.172 14.031 22.766 1 98.62 218 ASN B CA 1
ATOM 4572 C C . ASN B 1 218 ? -11.219 15.555 22.891 1 98.62 218 ASN B C 1
ATOM 4574 O O . ASN B 1 218 ? -10.32 16.156 23.469 1 98.62 218 ASN B O 1
ATOM 4578 N N . GLY B 1 219 ? -12.195 16.188 22.297 1 98.44 219 GLY B N 1
ATOM 4579 C CA . GLY B 1 219 ? -12.531 17.562 22.625 1 98.44 219 GLY B CA 1
ATOM 4580 C C . GLY B 1 219 ? -12.008 18.562 21.609 1 98.44 219 GLY B C 1
ATOM 4581 O O . GLY B 1 219 ? -12.211 19.766 21.75 1 98.44 219 GLY B O 1
ATOM 4582 N N . SER B 1 220 ? -11.328 18.125 20.578 1 98.75 220 SER B N 1
ATOM 4583 C CA . SER B 1 220 ? -10.781 19.031 19.578 1 98.75 220 SER B CA 1
ATOM 4584 C C . SER B 1 220 ? -11.594 19 18.297 1 98.75 220 SER B C 1
ATOM 4586 O O . SER B 1 220 ? -12.367 18.062 18.062 1 98.75 220 SER B O 1
ATOM 4588 N N . GLN B 1 221 ? -11.484 20.062 17.562 1 98.75 221 GLN B N 1
ATOM 4589 C CA . GLN B 1 221 ? -11.992 20.062 16.203 1 98.75 221 GLN B CA 1
ATOM 4590 C C . GLN B 1 221 ? -10.922 19.594 15.219 1 98.75 221 GLN B C 1
ATOM 4592 O O . GLN B 1 221 ? -9.758 20 15.312 1 98.75 221 GLN B O 1
ATOM 4597 N N . ALA B 1 222 ? -11.32 18.703 14.266 1 98.88 222 ALA B N 1
ATOM 4598 C CA . ALA B 1 222 ? -10.375 18.156 13.297 1 98.88 222 ALA B CA 1
ATOM 4599 C C . ALA B 1 222 ? -10.008 19.188 12.242 1 98.88 222 ALA B C 1
ATOM 4601 O O . ALA B 1 222 ? -10.844 20 11.836 1 98.88 222 ALA B O 1
ATOM 4602 N N . TRP B 1 223 ? -8.781 19.172 11.836 1 98.88 223 TRP B N 1
ATOM 4603 C CA . TRP B 1 223 ? -8.156 20.031 10.836 1 98.88 223 TRP B CA 1
ATOM 4604 C C . TRP B 1 223 ? -7.324 19.219 9.852 1 98.88 223 TRP B C 1
ATOM 4606 O O . TRP B 1 223 ? -6.633 18.266 10.25 1 98.88 223 TRP B O 1
ATOM 4616 N N . ILE B 1 224 ? -7.465 19.438 8.5 1 98.81 224 ILE B N 1
ATOM 4617 C CA . ILE B 1 224 ? -6.727 18.609 7.551 1 98.81 224 ILE B CA 1
ATOM 4618 C C . ILE B 1 224 ? -6.191 19.484 6.418 1 98.81 224 ILE B C 1
ATOM 4620 O O . ILE B 1 224 ? -6.645 20.609 6.227 1 98.81 224 ILE B O 1
ATOM 4624 N N . TRP B 1 225 ? -5.203 18.953 5.715 1 98.62 225 TRP B N 1
ATOM 4625 C CA . TRP B 1 225 ? -4.898 19.438 4.375 1 98.62 225 TRP B CA 1
ATOM 4626 C C . TRP B 1 225 ? -5.992 19.047 3.389 1 98.62 225 TRP B C 1
ATOM 4628 O O . TRP B 1 225 ? -6.359 17.875 3.293 1 98.62 225 TRP B O 1
ATOM 4638 N N . SER B 1 226 ? -6.418 19.859 2.566 1 97.69 226 SER B N 1
ATOM 4639 C CA . SER B 1 226 ? -7.637 19.641 1.796 1 97.69 226 SER B CA 1
ATOM 4640 C C . SER B 1 226 ? -7.34 18.906 0.493 1 97.69 226 SER B C 1
ATOM 4642 O O . SER B 1 226 ? -8.258 18.391 -0.159 1 97.69 226 SER B O 1
ATOM 4644 N N . ASP B 1 227 ? -6.18 18.797 0.093 1 95.75 227 ASP B N 1
ATOM 4645 C CA . ASP B 1 227 ? -5.793 18.594 -1.302 1 95.75 227 ASP B CA 1
ATOM 4646 C C . ASP B 1 227 ? -6.23 17.219 -1.804 1 95.75 227 ASP B C 1
ATOM 4648 O O . ASP B 1 227 ? -6.734 17.094 -2.92 1 95.75 227 ASP B O 1
ATOM 4652 N N . TYR B 1 228 ? -6.023 16.172 -1.019 1 92 228 TYR B N 1
ATOM 4653 C CA . TYR B 1 228 ? -6.09 14.812 -1.53 1 92 228 TYR B CA 1
ATOM 4654 C C . TYR B 1 228 ? -7.434 14.539 -2.199 1 92 228 TYR B C 1
ATOM 4656 O O . TYR B 1 228 ? -7.488 14.211 -3.387 1 92 228 TYR B O 1
ATOM 4664 N N . MET B 1 229 ? -8.562 14.844 -1.529 1 91 229 MET B N 1
ATOM 4665 C CA . MET B 1 229 ? -9.883 14.578 -2.104 1 91 229 MET B CA 1
ATOM 4666 C C . MET B 1 229 ? -10.406 15.797 -2.852 1 91 229 MET B C 1
ATOM 4668 O O . MET B 1 229 ? -10.984 15.664 -3.93 1 91 229 MET B O 1
ATOM 4672 N N . LEU B 1 230 ? -10.102 16.984 -2.338 1 94.44 230 LEU B N 1
ATOM 4673 C CA . LEU B 1 230 ? -10.672 18.219 -2.875 1 94.44 230 LEU B CA 1
ATOM 4674 C C . LEU B 1 230 ? -10.188 18.453 -4.301 1 94.44 230 LEU B C 1
ATOM 4676 O O . LEU B 1 230 ? -10.984 18.797 -5.18 1 94.44 230 LEU B O 1
ATOM 4680 N N . TRP B 1 231 ? -8.914 18.266 -4.52 1 93.69 231 TRP B N 1
ATOM 4681 C CA . TRP B 1 231 ? -8.344 18.594 -5.824 1 93.69 231 TRP B CA 1
ATOM 4682 C C . TRP B 1 231 ? -8.641 17.484 -6.836 1 93.69 231 TRP B C 1
ATOM 4684 O O . TRP B 1 231 ? -8.703 17.75 -8.039 1 93.69 231 TRP B O 1
ATOM 4694 N N . ARG B 1 232 ? -8.883 16.266 -6.391 1 88.44 232 ARG B N 1
ATOM 4695 C CA . ARG B 1 232 ? -8.945 15.125 -7.293 1 88.44 232 ARG B CA 1
ATOM 4696 C C . ARG B 1 232 ? -10.391 14.688 -7.512 1 88.44 232 ARG B C 1
ATOM 4698 O O . ARG B 1 232 ? -10.758 14.25 -8.609 1 88.44 232 ARG B O 1
ATOM 4705 N N . GLN B 1 233 ? -11.164 14.812 -6.461 1 93.19 233 GLN B N 1
ATOM 4706 C CA . GLN B 1 233 ? -12.555 14.391 -6.5 1 93.19 233 GLN B CA 1
ATOM 4707 C C . GLN B 1 233 ? -13.453 15.383 -5.758 1 93.19 233 GLN B C 1
ATOM 4709 O O . GLN B 1 233 ? -14.094 15.023 -4.766 1 93.19 233 GLN B O 1
ATOM 4714 N N . PRO B 1 234 ? -13.594 16.625 -6.332 1 96.06 234 PRO B N 1
ATOM 4715 C CA . PRO B 1 234 ? -14.305 17.672 -5.605 1 96.06 234 PRO B CA 1
ATOM 4716 C C . PRO B 1 234 ? -15.758 17.312 -5.324 1 96.06 234 PRO B C 1
ATOM 4718 O O . PRO B 1 234 ? -16.281 17.609 -4.246 1 96.06 234 PRO B O 1
ATOM 4721 N N . GLU B 1 235 ? -16.438 16.594 -6.281 1 96.25 235 GLU B N 1
ATOM 4722 C CA . GLU B 1 235 ? -17.828 16.234 -6.055 1 96.25 235 GLU B CA 1
ATOM 4723 C C . GLU B 1 235 ? -17.969 15.289 -4.867 1 96.25 235 GLU B C 1
ATOM 4725 O O . GLU B 1 235 ? -18.844 15.484 -4.008 1 96.25 235 GLU B O 1
ATOM 4730 N N . THR B 1 236 ? -17.125 14.305 -4.887 1 96.44 236 THR B N 1
ATOM 4731 C CA . THR B 1 236 ? -17.125 13.367 -3.77 1 96.44 236 THR B CA 1
ATOM 4732 C C . THR B 1 236 ? -16.75 14.07 -2.471 1 96.44 236 THR B C 1
ATOM 4734 O O . THR B 1 236 ? -17.328 13.789 -1.417 1 96.44 236 THR B O 1
ATOM 4737 N N . PHE B 1 237 ? -15.797 14.977 -2.512 1 97.56 237 PHE B N 1
ATOM 4738 C CA . PHE B 1 237 ? -15.344 15.742 -1.356 1 97.56 237 PHE B CA 1
ATOM 4739 C C . PHE B 1 237 ? -16.5 16.5 -0.725 1 97.56 237 PHE B C 1
ATOM 4741 O O . PHE B 1 237 ? -16.766 16.359 0.471 1 97.56 237 PHE B O 1
ATOM 4748 N N . PHE B 1 238 ? -17.234 17.234 -1.486 1 98.12 238 PHE B N 1
ATOM 4749 C CA . PHE B 1 238 ? -18.266 18.094 -0.936 1 98.12 238 PHE B CA 1
ATOM 4750 C C . PHE B 1 238 ? -19.484 17.281 -0.502 1 98.12 238 PHE B C 1
ATOM 4752 O O . PHE B 1 238 ? -20.25 17.719 0.349 1 98.12 238 PHE B O 1
ATOM 4759 N N . ARG B 1 239 ? -19.609 16.062 -1.062 1 97.69 239 ARG B N 1
ATOM 4760 C CA . ARG B 1 239 ? -20.688 15.172 -0.645 1 97.69 239 ARG B CA 1
ATOM 4761 C C . ARG B 1 239 ? -20.359 14.508 0.688 1 97.69 239 ARG B C 1
ATOM 4763 O O . ARG B 1 239 ? -21.25 14.289 1.514 1 97.69 239 ARG B O 1
ATOM 4770 N N . LYS B 1 240 ? -19.078 14.25 0.942 1 98.19 240 LYS B N 1
ATOM 4771 C CA . LYS B 1 240 ? -18.75 13.344 2.037 1 98.19 240 LYS B CA 1
ATOM 4772 C C . LYS B 1 240 ? -18.031 14.078 3.162 1 98.19 240 LYS B C 1
ATOM 4774 O O . LYS B 1 240 ? -18.109 13.672 4.324 1 98.19 240 LYS B O 1
ATOM 4779 N N . MET B 1 241 ? -17.375 15.148 2.949 1 98.62 241 MET B N 1
ATOM 4780 C CA . MET B 1 241 ? -16.578 15.852 3.943 1 98.62 241 MET B CA 1
ATOM 4781 C C . MET B 1 241 ? -17.469 16.594 4.938 1 98.62 241 MET B C 1
ATOM 4783 O O . MET B 1 241 ? -18.281 17.422 4.543 1 98.62 241 MET B O 1
ATOM 4787 N N . PRO B 1 242 ? -17.281 16.281 6.207 1 98.31 242 PRO B N 1
ATOM 4788 C CA . PRO B 1 242 ? -18.062 17.062 7.184 1 98.31 242 PRO B CA 1
ATOM 4789 C C . PRO B 1 242 ? -17.672 18.531 7.215 1 98.31 242 PRO B C 1
ATOM 4791 O O . PRO B 1 242 ? -16.484 18.859 7.195 1 98.31 242 PRO B O 1
ATOM 4794 N N . THR B 1 243 ? -18.625 19.344 7.312 1 97.31 243 THR B N 1
ATOM 4795 C CA . THR B 1 243 ? -18.344 20.781 7.332 1 97.31 243 THR B CA 1
ATOM 4796 C C . THR B 1 243 ? -17.719 21.188 8.656 1 97.31 243 THR B C 1
ATOM 4798 O O . THR B 1 243 ? -17.188 22.297 8.781 1 97.31 243 THR B O 1
ATOM 4801 N N . THR B 1 244 ? -17.703 20.281 9.617 1 97.06 244 THR B N 1
ATOM 4802 C CA . THR B 1 244 ? -17.109 20.578 10.914 1 97.06 244 THR B CA 1
ATOM 4803 C C . THR B 1 244 ? -15.586 20.469 10.844 1 97.06 244 THR B C 1
ATOM 4805 O O . THR B 1 244 ? -14.883 20.922 11.75 1 97.06 244 THR B O 1
ATOM 4808 N N . VAL B 1 245 ? -15.094 19.828 9.805 1 98.75 245 VAL B N 1
ATOM 4809 C CA . VAL B 1 245 ? -13.648 19.672 9.672 1 98.75 245 VAL B CA 1
ATOM 4810 C C . VAL B 1 245 ? -13.055 20.922 9.023 1 98.75 245 VAL B C 1
ATOM 4812 O O . VAL B 1 245 ? -13.453 21.312 7.926 1 98.75 245 VAL B O 1
ATOM 4815 N N . VAL B 1 246 ? -12.133 21.562 9.742 1 98.81 246 VAL B N 1
ATOM 4816 C CA . VAL B 1 246 ? -11.461 22.75 9.227 1 98.81 246 VAL B CA 1
ATOM 4817 C C . VAL B 1 246 ? -10.578 22.359 8.039 1 98.81 246 VAL B C 1
ATOM 4819 O O . VAL B 1 246 ? -9.883 21.344 8.078 1 98.81 246 VAL B O 1
ATOM 4822 N N . GLN B 1 247 ? -10.648 23.188 6.957 1 98.81 247 GLN B N 1
ATOM 4823 C CA . GLN B 1 247 ? -9.938 22.891 5.719 1 98.81 247 GLN B CA 1
ATOM 4824 C C . GLN B 1 247 ? -8.742 23.812 5.535 1 98.81 247 GLN B C 1
ATOM 4826 O O . GLN B 1 247 ? -8.891 25.047 5.488 1 98.81 247 GLN B O 1
ATOM 4831 N N . SER B 1 248 ? -7.594 23.281 5.406 1 98.62 248 SER B N 1
ATOM 4832 C CA . SER B 1 248 ? -6.402 24 4.984 1 98.62 248 SER B CA 1
ATOM 4833 C C . SER B 1 248 ? -6.059 23.703 3.527 1 98.62 248 SER B C 1
ATOM 4835 O O . SER B 1 248 ? -5.176 22.891 3.248 1 98.62 248 SER B O 1
ATOM 4837 N N . ASN B 1 249 ? -6.762 24.328 2.646 1 98.5 249 ASN B N 1
ATOM 4838 C CA . ASN B 1 249 ? -6.254 24.359 1.279 1 98.5 249 ASN B CA 1
ATOM 4839 C C . ASN B 1 249 ? -4.953 25.156 1.181 1 98.5 249 ASN B C 1
ATOM 4841 O O . ASN B 1 249 ? -4.75 26.109 1.923 1 98.5 249 ASN B O 1
ATOM 4845 N N . TRP B 1 250 ? -4.125 24.656 0.301 1 97.69 250 TRP B N 1
ATOM 4846 C CA . TRP B 1 250 ? -2.82 25.312 0.239 1 97.69 250 TRP B CA 1
ATOM 4847 C C . TRP B 1 250 ? -2.432 25.609 -1.203 1 97.69 250 TRP B C 1
ATOM 4849 O O . TRP B 1 250 ? -2.721 24.828 -2.109 1 97.69 250 TRP B O 1
ATOM 4859 N N . TYR B 1 251 ? -1.934 26.797 -1.42 1 95.94 251 TYR B N 1
ATOM 4860 C CA . TYR B 1 251 ? -1.331 27.281 -2.656 1 95.94 251 TYR B CA 1
ATOM 4861 C C . TYR B 1 251 ? -0.055 28.062 -2.369 1 95.94 251 TYR B C 1
ATOM 4863 O O . TYR B 1 251 ? -0.085 29.078 -1.669 1 95.94 251 TYR B O 1
ATOM 4871 N N . TYR B 1 252 ? 1.03 27.609 -2.973 1 94.94 252 TYR B N 1
ATOM 4872 C CA . TYR B 1 252 ? 2.324 28.156 -2.564 1 94.94 252 TYR B CA 1
ATOM 4873 C C . TYR B 1 252 ? 2.854 29.141 -3.594 1 94.94 252 TYR B C 1
ATOM 4875 O O . TYR B 1 252 ? 3.891 29.781 -3.379 1 94.94 252 TYR B O 1
ATOM 4883 N N . GLY B 1 253 ? 2.074 29.266 -4.645 1 94.19 253 GLY B N 1
ATOM 4884 C CA . GLY B 1 253 ? 2.469 30.25 -5.637 1 94.19 253 GLY B CA 1
ATOM 4885 C C . GLY B 1 253 ? 2.236 31.688 -5.188 1 94.19 253 GLY B C 1
ATOM 4886 O O . GLY B 1 253 ? 1.74 31.922 -4.082 1 94.19 253 GLY B O 1
ATOM 4887 N N . GLU B 1 254 ? 2.609 32.594 -6.066 1 94.94 254 GLU B N 1
ATOM 4888 C CA . GLU B 1 254 ? 2.525 34.031 -5.699 1 94.94 254 GLU B CA 1
ATOM 4889 C C . GLU B 1 254 ? 1.484 34.75 -6.547 1 94.94 254 GLU B C 1
ATOM 4891 O O . GLU B 1 254 ? 1.077 35.875 -6.215 1 94.94 254 GLU B O 1
ATOM 4896 N N . GLU B 1 255 ? 1.032 34.094 -7.566 1 94.19 255 GLU B N 1
ATOM 4897 C CA . GLU B 1 255 ? -0.017 34.656 -8.422 1 94.19 255 GLU B CA 1
ATOM 4898 C C . GLU B 1 255 ? -1.325 33.875 -8.242 1 94.19 255 GLU B C 1
ATOM 4900 O O . GLU B 1 255 ? -1.398 32.688 -8.555 1 94.19 255 GLU B O 1
ATOM 4905 N N . PHE B 1 256 ? -2.316 34.594 -7.812 1 95.38 256 PHE B N 1
ATOM 4906 C CA . PHE B 1 256 ? -3.611 33.969 -7.574 1 95.38 256 PHE B CA 1
ATOM 4907 C C . PHE B 1 256 ? -4.539 34.188 -8.766 1 95.38 256 PHE B C 1
ATOM 4909 O O . PHE B 1 256 ? -5.113 35.25 -8.938 1 95.38 256 PHE B O 1
ATOM 4916 N N . ASN B 1 257 ? -4.57 33.156 -9.555 1 94.56 257 ASN B N 1
ATOM 4917 C CA . ASN B 1 257 ? -5.438 33.062 -10.734 1 94.56 257 ASN B CA 1
ATOM 4918 C C . ASN B 1 257 ? -6.539 32.031 -10.539 1 94.56 257 ASN B C 1
ATOM 4920 O O . ASN B 1 257 ? -6.262 30.875 -10.211 1 94.56 257 ASN B O 1
ATOM 4924 N N . LEU B 1 258 ? -7.742 32.438 -10.781 1 93.56 258 LEU B N 1
ATOM 4925 C CA . LEU B 1 258 ? -8.891 31.578 -10.516 1 93.56 258 LEU B CA 1
ATOM 4926 C C . LEU B 1 258 ? -8.961 30.438 -11.516 1 93.56 258 LEU B C 1
ATOM 4928 O O . LEU B 1 258 ? -9.719 29.469 -11.32 1 93.56 258 LEU B O 1
ATOM 4932 N N . GLU B 1 259 ? -8.125 30.438 -12.508 1 93.12 259 GLU B N 1
ATOM 4933 C CA . GLU B 1 259 ? -8.039 29.344 -13.461 1 93.12 259 GLU B CA 1
ATOM 4934 C C . GLU B 1 259 ? -7.281 28.156 -12.867 1 93.12 259 GLU B C 1
ATOM 4936 O O . GLU B 1 259 ? -7.352 27.047 -13.391 1 93.12 259 GLU B O 1
ATOM 4941 N N . PHE B 1 260 ? -6.57 28.484 -11.812 1 94.19 260 PHE B N 1
ATOM 4942 C CA . PHE B 1 260 ? -5.871 27.406 -11.109 1 94.19 260 PHE B CA 1
ATOM 4943 C C . PHE B 1 260 ? -6.812 26.672 -10.164 1 94.19 260 PHE B C 1
ATOM 4945 O O . PHE B 1 260 ? -7.379 27.281 -9.25 1 94.19 260 PHE B O 1
ATOM 4952 N N . PRO B 1 261 ? -6.902 25.375 -10.297 1 93.44 261 PRO B N 1
ATOM 4953 C CA . PRO B 1 261 ? -7.871 24.641 -9.492 1 93.44 261 PRO B CA 1
ATOM 4954 C C . PRO B 1 261 ? -7.609 24.766 -7.992 1 93.44 261 PRO B C 1
ATOM 4956 O O . PRO B 1 261 ? -8.547 24.797 -7.195 1 93.44 261 PRO B O 1
ATOM 4959 N N . TYR B 1 262 ? -6.371 24.828 -7.625 1 94.75 262 TYR B N 1
ATOM 4960 C CA . TYR B 1 262 ? -6.043 24.922 -6.207 1 94.75 262 TYR B CA 1
ATOM 4961 C C . TYR B 1 262 ? -6.391 26.297 -5.648 1 94.75 262 TYR B C 1
ATOM 4963 O O . TYR B 1 262 ? -6.629 26.438 -4.445 1 94.75 262 TYR B O 1
ATOM 4971 N N . VAL B 1 263 ? -6.383 27.328 -6.48 1 96.88 263 VAL B N 1
ATOM 4972 C CA . VAL B 1 263 ? -6.828 28.656 -6.07 1 96.88 263 VAL B CA 1
ATOM 4973 C C . VAL B 1 263 ? -8.352 28.703 -6.043 1 96.88 263 VAL B C 1
ATOM 4975 O O . VAL B 1 263 ? -8.953 29.219 -5.09 1 96.88 263 VAL B O 1
ATOM 4978 N N . LYS B 1 264 ? -8.992 28.141 -7.082 1 96.56 264 LYS B N 1
ATOM 4979 C CA . LYS B 1 264 ? -10.445 28.094 -7.156 1 96.56 264 LYS B CA 1
ATOM 4980 C C . LYS B 1 264 ? -11.031 27.328 -5.965 1 96.56 264 LYS B C 1
ATOM 4982 O O . LYS B 1 264 ? -12.148 27.625 -5.527 1 96.56 264 LYS B O 1
ATOM 4987 N N . ALA B 1 265 ? -10.25 26.438 -5.434 1 97.94 265 ALA B N 1
ATOM 4988 C CA . ALA B 1 265 ? -10.695 25.594 -4.324 1 97.94 265 ALA B CA 1
ATOM 4989 C C . ALA B 1 265 ? -11.078 26.438 -3.111 1 97.94 265 ALA B C 1
ATOM 4991 O O . ALA B 1 265 ? -11.977 26.062 -2.352 1 97.94 265 ALA B O 1
ATOM 4992 N N . TYR B 1 266 ? -10.445 27.609 -2.914 1 98.31 266 TYR B N 1
ATOM 4993 C CA . TYR B 1 266 ? -10.828 28.484 -1.817 1 98.31 266 TYR B CA 1
ATOM 4994 C C . TYR B 1 266 ? -12.281 28.938 -1.954 1 98.31 266 TYR B C 1
ATOM 4996 O O . TYR B 1 266 ? -13.023 28.969 -0.969 1 98.31 266 TYR B O 1
ATOM 5004 N N . LEU B 1 267 ? -12.625 29.266 -3.164 1 97.88 267 LEU B N 1
ATOM 5005 C CA . LEU B 1 267 ? -13.984 29.734 -3.434 1 97.88 267 LEU B CA 1
ATOM 5006 C C . LEU B 1 267 ? -14.984 28.578 -3.328 1 97.88 267 LEU B C 1
ATOM 5008 O O . LEU B 1 267 ? -16.094 28.766 -2.832 1 97.88 267 LEU B O 1
ATOM 5012 N N . ASP B 1 268 ? -14.586 27.438 -3.84 1 98.12 268 ASP B N 1
ATOM 5013 C CA . ASP B 1 268 ? -15.461 26.266 -3.734 1 98.12 268 ASP B CA 1
ATOM 5014 C C . ASP B 1 268 ? -15.734 25.922 -2.275 1 98.12 268 ASP B C 1
ATOM 5016 O O . ASP B 1 268 ? -16.875 25.594 -1.913 1 98.12 268 ASP B O 1
ATOM 5020 N N . LEU B 1 269 ? -14.727 25.953 -1.474 1 98.69 269 LEU B N 1
ATOM 5021 C CA . LEU B 1 269 ? -14.898 25.688 -0.047 1 98.69 269 LEU B CA 1
ATOM 5022 C C . LEU B 1 269 ? -15.844 26.719 0.578 1 98.69 269 LEU B C 1
ATOM 5024 O O . LEU B 1 269 ? -16.703 26.359 1.391 1 98.69 269 LEU B O 1
ATOM 5028 N N . GLU B 1 270 ? -15.672 27.984 0.2 1 97.94 270 GLU B N 1
ATOM 5029 C CA . GLU B 1 270 ? -16.562 29.047 0.668 1 97.94 270 GLU B CA 1
ATOM 5030 C C . GLU B 1 270 ? -18.016 28.766 0.278 1 97.94 270 GLU B C 1
ATOM 5032 O O . GLU B 1 270 ? -18.906 28.828 1.119 1 97.94 270 GLU B O 1
ATOM 5037 N N . LYS B 1 271 ? -18.188 28.438 -0.926 1 97.75 271 LYS B N 1
ATOM 5038 C CA . LYS B 1 271 ? -19.516 28.188 -1.473 1 97.75 271 LYS B CA 1
ATOM 5039 C C . LYS B 1 271 ? -20.203 27.062 -0.729 1 97.75 271 LYS B C 1
ATOM 5041 O O . LYS B 1 271 ? -21.438 27.078 -0.557 1 97.75 271 LYS B O 1
ATOM 5046 N N . HIS B 1 272 ? -19.438 26.141 -0.294 1 98.25 272 HIS B N 1
ATOM 5047 C CA . HIS B 1 272 ? -20.031 24.953 0.327 1 98.25 272 HIS B CA 1
ATOM 5048 C C . HIS B 1 272 ? -20.016 25.062 1.848 1 98.25 272 HIS B C 1
ATOM 5050 O O . HIS B 1 272 ? -20.344 24.109 2.549 1 98.25 272 HIS B O 1
ATOM 5056 N N . GLY B 1 273 ? -19.5 26.141 2.441 1 98.06 273 GLY B N 1
ATOM 5057 C CA . GLY B 1 273 ? -19.703 26.453 3.848 1 98.06 273 GLY B CA 1
ATOM 5058 C C . GLY B 1 273 ? -18.609 25.906 4.746 1 98.06 273 GLY B C 1
ATOM 5059 O O . GLY B 1 273 ? -18.828 25.688 5.938 1 98.06 273 GLY B O 1
ATOM 5060 N N . TYR B 1 274 ? -17.453 25.688 4.23 1 98.62 274 TYR B N 1
ATOM 5061 C CA . TYR B 1 274 ? -16.375 25.141 5.039 1 98.62 274 TYR B CA 1
ATOM 5062 C C . TYR B 1 274 ? -15.562 26.25 5.699 1 98.62 274 TYR B C 1
ATOM 5064 O O . TYR B 1 274 ? -15.258 27.266 5.062 1 98.62 274 TYR B O 1
ATOM 5072 N N . THR B 1 275 ? -15.273 26.094 7.016 1 98.38 275 THR B N 1
ATOM 5073 C CA . THR B 1 275 ? -14.289 26.938 7.676 1 98.38 275 THR B CA 1
ATOM 5074 C C . THR B 1 275 ? -12.883 26.656 7.145 1 98.38 275 THR B C 1
ATOM 5076 O O . THR B 1 275 ? -12.516 25.5 6.934 1 98.38 275 THR B O 1
ATOM 5079 N N . GLN B 1 276 ? -12.133 27.781 6.91 1 98.69 276 GLN B N 1
ATOM 5080 C CA . GLN B 1 276 ? -10.867 27.625 6.199 1 98.69 276 GLN B CA 1
ATOM 5081 C C . GLN B 1 276 ? -9.711 28.25 6.98 1 98.69 276 GLN B C 1
ATOM 5083 O O . GLN B 1 276 ? -9.891 29.266 7.656 1 98.69 276 GLN B O 1
ATOM 5088 N N . ILE B 1 277 ? -8.602 27.625 6.934 1 98.75 277 ILE B N 1
ATOM 5089 C CA . ILE B 1 277 ? -7.297 28.188 7.266 1 98.75 277 ILE B CA 1
ATOM 5090 C C . ILE B 1 277 ? -6.379 28.125 6.051 1 98.75 277 ILE B C 1
ATOM 5092 O O . ILE B 1 277 ? -5.547 27.219 5.945 1 98.75 277 ILE B O 1
ATOM 5096 N N . PRO B 1 278 ? -6.543 29.109 5.152 1 98.69 278 PRO B N 1
ATOM 5097 C CA . PRO B 1 278 ? -5.68 29.141 3.969 1 98.69 278 PRO B CA 1
ATOM 5098 C C . PRO B 1 278 ? -4.195 29.109 4.32 1 98.69 278 PRO B C 1
ATOM 5100 O O . PRO B 1 278 ? -3.77 29.766 5.277 1 98.69 278 PRO B O 1
ATOM 5103 N N . THR B 1 279 ? -3.443 28.312 3.539 1 98.69 279 THR B N 1
ATOM 5104 C CA . THR B 1 279 ? -2.062 28.047 3.92 1 98.69 279 THR B CA 1
ATOM 5105 C C . THR B 1 279 ? -1.104 28.438 2.801 1 98.69 279 THR B C 1
ATOM 5107 O O . THR B 1 279 ? -1.312 28.078 1.64 1 98.69 279 THR B O 1
ATOM 5110 N N . GLY B 1 280 ? -0.103 29.25 3.154 1 98.12 280 GLY B N 1
ATOM 5111 C CA . GLY B 1 280 ? 0.999 29.578 2.264 1 98.12 280 GLY B CA 1
ATOM 5112 C C . GLY B 1 280 ? 2.291 28.875 2.631 1 98.12 280 GLY B C 1
ATOM 5113 O O . GLY B 1 280 ? 2.291 27.953 3.441 1 98.12 280 GLY B O 1
ATOM 5114 N N . SER B 1 281 ? 3.412 29.281 1.875 1 97.94 281 SER B N 1
ATOM 5115 C CA . SER B 1 281 ? 4.695 28.656 2.186 1 97.94 281 SER B CA 1
ATOM 5116 C C . SER B 1 281 ? 5.855 29.562 1.778 1 97.94 281 SER B C 1
ATOM 5118 O O . SER B 1 281 ? 5.703 30.422 0.916 1 97.94 281 SER B O 1
ATOM 5120 N N . TYR B 1 282 ? 6.957 29.391 2.479 1 97.94 282 TYR B N 1
ATOM 5121 C CA . TYR B 1 282 ? 8.242 29.953 2.066 1 97.94 282 TYR B CA 1
ATOM 5122 C C . TYR B 1 282 ? 9.25 28.844 1.776 1 97.94 282 TYR B C 1
ATOM 5124 O O . TYR B 1 282 ? 10.453 29.031 1.963 1 97.94 282 TYR B O 1
ATOM 5132 N N . HIS B 1 283 ? 8.828 27.688 1.345 1 91.38 283 HIS B N 1
ATOM 5133 C CA . HIS B 1 283 ? 9.711 26.531 1.189 1 91.38 283 HIS B CA 1
ATOM 5134 C C . HIS B 1 283 ? 10.594 26.672 -0.046 1 91.38 283 HIS B C 1
ATOM 5136 O O . HIS B 1 283 ? 11.648 26.031 -0.136 1 91.38 283 HIS B O 1
ATOM 5142 N N . ALA B 1 284 ? 10.188 27.531 -1.057 1 93.25 284 ALA B N 1
ATOM 5143 C CA . ALA B 1 284 ? 10.938 27.719 -2.297 1 93.25 284 ALA B CA 1
ATOM 5144 C C . ALA B 1 284 ? 11.211 29.203 -2.553 1 93.25 284 ALA B C 1
ATOM 5146 O O . ALA B 1 284 ? 11.102 29.672 -3.688 1 93.25 284 ALA B O 1
ATOM 5147 N N . ASP B 1 285 ? 11.414 29.922 -1.54 1 93.25 285 ASP B N 1
ATOM 5148 C CA . ASP B 1 285 ? 11.727 31.344 -1.593 1 93.25 285 ASP B CA 1
ATOM 5149 C C . ASP B 1 285 ? 10.578 32.125 -2.209 1 93.25 285 ASP B C 1
ATOM 5151 O O . ASP B 1 285 ? 10.805 33.062 -2.967 1 93.25 285 ASP B O 1
ATOM 5155 N N . ASN B 1 286 ? 9.422 31.609 -1.996 1 94.44 286 ASN B N 1
ATOM 5156 C CA . ASN B 1 286 ? 8.203 32.312 -2.428 1 94.44 286 ASN B CA 1
ATOM 5157 C C . ASN B 1 286 ? 7.777 33.375 -1.432 1 94.44 286 ASN B C 1
ATOM 5159 O O . ASN B 1 286 ? 6.758 33.219 -0.755 1 94.44 286 ASN B O 1
ATOM 5163 N N . GLN B 1 287 ? 8.328 34.5 -1.442 1 95.5 287 GLN B N 1
ATOM 5164 C CA . GLN B 1 287 ? 8.266 35.531 -0.411 1 95.5 287 GLN B CA 1
ATOM 5165 C C . GLN B 1 287 ? 6.859 36.125 -0.325 1 95.5 287 GLN B C 1
ATOM 5167 O O . GLN B 1 287 ? 6.43 36.562 0.747 1 95.5 287 GLN B O 1
ATOM 5172 N N . LEU B 1 288 ? 6.164 36.094 -1.407 1 96.94 288 LEU B N 1
ATOM 5173 C CA . LEU B 1 288 ? 4.879 36.812 -1.429 1 96.94 288 LEU B CA 1
ATOM 5174 C C . LEU B 1 288 ? 3.734 35.812 -1.192 1 96.94 288 LEU B C 1
ATOM 5176 O O . LEU B 1 288 ? 2.572 36.219 -1.111 1 96.94 288 LEU B O 1
ATOM 5180 N N . SER B 1 289 ? 4.043 34.531 -1.014 1 97.62 289 SER B N 1
ATOM 5181 C CA . SER B 1 289 ? 3.02 33.5 -0.939 1 97.62 289 SER B CA 1
ATOM 5182 C C . SER B 1 289 ? 2.018 33.781 0.172 1 97.62 289 SER B C 1
ATOM 5184 O O . SER B 1 289 ? 0.816 33.906 -0.082 1 97.62 289 SER B O 1
ATOM 5186 N N . ILE B 1 290 ? 2.484 34 1.367 1 98.19 290 ILE B N 1
ATOM 5187 C CA . ILE B 1 290 ? 1.571 34.125 2.498 1 98.19 290 ILE B CA 1
ATOM 5188 C C . ILE B 1 290 ? 0.86 35.469 2.438 1 98.19 290 ILE B C 1
ATOM 5190 O O . ILE B 1 290 ? -0.341 35.562 2.701 1 98.19 290 ILE B O 1
ATOM 5194 N N . LYS B 1 291 ? 1.555 36.531 2.086 1 97.38 291 LYS B N 1
ATOM 5195 C CA . LYS B 1 291 ? 0.935 37.844 1.963 1 97.38 291 LYS B CA 1
ATOM 5196 C C . LYS B 1 291 ? -0.195 37.812 0.938 1 97.38 291 LYS B C 1
ATOM 5198 O O . LYS B 1 291 ? -1.278 38.344 1.19 1 97.38 291 LYS B O 1
ATOM 5203 N N . ASN B 1 292 ? 0.061 37.219 -0.2 1 97.38 292 ASN B N 1
ATOM 5204 C CA . ASN B 1 292 ? -0.935 37.156 -1.264 1 97.38 292 ASN B CA 1
ATOM 5205 C C . ASN B 1 292 ? -2.078 36.219 -0.913 1 97.38 292 ASN B C 1
ATOM 5207 O O . ASN B 1 292 ? -3.215 36.438 -1.342 1 97.38 292 ASN B O 1
ATOM 5211 N N . THR B 1 293 ? -1.774 35.156 -0.157 1 98 293 THR B N 1
ATOM 5212 C CA . THR B 1 293 ? -2.824 34.281 0.358 1 98 293 THR B CA 1
ATOM 5213 C C . THR B 1 293 ? -3.781 35.062 1.258 1 98 293 THR B C 1
ATOM 5215 O O . THR B 1 293 ? -5 34.938 1.135 1 98 293 THR B O 1
ATOM 5218 N N . VAL B 1 294 ? -3.215 35.875 2.143 1 97.62 294 VAL B N 1
ATOM 5219 C CA . VAL B 1 294 ? -4.012 36.688 3.055 1 97.62 294 VAL B CA 1
ATOM 5220 C C . VAL B 1 294 ? -4.883 37.656 2.256 1 97.62 294 VAL B C 1
ATOM 5222 O O . VAL B 1 294 ? -6.09 37.781 2.49 1 97.62 294 VAL B O 1
ATOM 5225 N N . ALA B 1 295 ? -4.305 38.344 1.319 1 96.5 295 ALA B N 1
ATOM 5226 C CA . ALA B 1 295 ? -5.039 39.312 0.504 1 96.5 295 ALA B CA 1
ATOM 5227 C C . ALA B 1 295 ? -6.18 38.625 -0.25 1 96.5 295 ALA B C 1
ATOM 5229 O O . ALA B 1 295 ? -7.293 39.156 -0.308 1 96.5 295 ALA B O 1
ATOM 5230 N N . PHE B 1 296 ? -5.867 37.531 -0.833 1 97.06 296 PHE B N 1
ATOM 5231 C CA . PHE B 1 296 ? -6.863 36.812 -1.604 1 97.06 296 PHE B CA 1
ATOM 5232 C C . PHE B 1 296 ? -8.016 36.344 -0.713 1 97.06 296 PHE B C 1
ATOM 5234 O O . PHE B 1 296 ? -9.188 36.531 -1.069 1 97.06 296 PHE B O 1
ATOM 5241 N N . ALA B 1 297 ? -7.676 35.75 0.385 1 96.88 297 ALA B N 1
ATOM 5242 C CA . ALA B 1 297 ? -8.688 35.219 1.297 1 96.88 297 ALA B CA 1
ATOM 5243 C C . ALA B 1 297 ? -9.57 36.344 1.842 1 96.88 297 ALA B C 1
ATOM 5245 O O . ALA B 1 297 ? -10.789 36.156 1.967 1 96.88 297 ALA B O 1
ATOM 5246 N N . GLU B 1 298 ? -9 37.469 2.168 1 94.12 298 GLU B N 1
ATOM 5247 C CA . GLU B 1 298 ? -9.758 38.594 2.689 1 94.12 298 GLU B CA 1
ATOM 5248 C C . GLU B 1 298 ? -10.766 39.094 1.663 1 94.12 298 GLU B C 1
ATOM 5250 O O . GLU B 1 298 ? -11.844 39.594 2.025 1 94.12 298 GLU B O 1
ATOM 5255 N N . LYS B 1 299 ? -10.406 38.938 0.498 1 94.62 299 LYS B N 1
ATOM 5256 C CA . LYS B 1 299 ? -11.266 39.438 -0.581 1 94.62 299 LYS B CA 1
ATOM 5257 C C . LYS B 1 299 ? -12.406 38.438 -0.849 1 94.62 299 LYS B C 1
ATOM 5259 O O . LYS B 1 299 ? -13.523 38.875 -1.176 1 94.62 299 LYS B O 1
ATOM 5264 N N . PHE B 1 300 ? -12.141 37.156 -0.693 1 96.38 300 PHE B N 1
ATOM 5265 C CA . PHE B 1 300 ? -13.07 36.219 -1.299 1 96.38 300 PHE B CA 1
ATOM 5266 C C . PHE B 1 300 ? -13.719 35.312 -0.236 1 96.38 300 PHE B C 1
ATOM 5268 O O . PHE B 1 300 ? -14.711 34.656 -0.505 1 96.38 300 PHE B O 1
ATOM 5275 N N . ILE B 1 301 ? -13.195 35.281 0.972 1 96.94 301 ILE B N 1
ATOM 5276 C CA . ILE B 1 301 ? -13.727 34.406 2.018 1 96.94 301 ILE B CA 1
ATOM 5277 C C . ILE B 1 301 ? -14.383 35.25 3.107 1 96.94 301 ILE B C 1
ATOM 5279 O O . ILE B 1 301 ? -13.781 36.219 3.611 1 96.94 301 ILE B O 1
ATOM 5283 N N . SER B 1 302 ? -15.57 34.906 3.443 1 96.38 302 SER B N 1
ATOM 5284 C CA . SER B 1 302 ? -16.281 35.625 4.496 1 96.38 302 SER B CA 1
ATOM 5285 C C . SER B 1 302 ? -15.617 35.406 5.855 1 96.38 302 SER B C 1
ATOM 5287 O O . SER B 1 302 ? -15.07 34.344 6.125 1 96.38 302 SER B O 1
ATOM 5289 N N . ARG B 1 303 ? -15.773 36.375 6.695 1 93.56 303 ARG B N 1
ATOM 5290 C CA . ARG B 1 303 ? -15.133 36.375 8 1 93.56 303 ARG B CA 1
ATOM 5291 C C . ARG B 1 303 ? -15.664 35.219 8.859 1 93.56 303 ARG B C 1
ATOM 5293 O O . ARG B 1 303 ? -14.953 34.688 9.719 1 93.56 303 ARG B O 1
ATOM 5300 N N . ASN B 1 304 ? -16.844 34.781 8.594 1 94.81 304 ASN B N 1
ATOM 5301 C CA . ASN B 1 304 ? -17.453 33.688 9.352 1 94.81 304 ASN B CA 1
ATOM 5302 C C . ASN B 1 304 ? -16.828 32.344 8.992 1 94.81 304 ASN B C 1
ATOM 5304 O O . ASN B 1 304 ? -16.922 31.391 9.766 1 94.81 304 ASN B O 1
ATOM 5308 N N . LEU B 1 305 ? -16.188 32.281 7.84 1 97.69 305 LEU B N 1
ATOM 5309 C CA . LEU B 1 305 ? -15.641 31 7.371 1 97.69 305 LEU B CA 1
ATOM 5310 C C . LEU B 1 305 ? -14.117 31.062 7.301 1 97.69 305 LEU B C 1
ATOM 5312 O O . LEU B 1 305 ? -13.469 30.078 6.961 1 97.69 305 LEU B O 1
ATOM 5316 N N . LEU B 1 306 ? -13.594 32.25 7.633 1 97.5 306 LEU B N 1
ATOM 5317 C CA . LEU B 1 306 ? -12.148 32.406 7.695 1 97.5 306 LEU B CA 1
ATOM 5318 C C . LEU B 1 306 ? -11.648 32.312 9.133 1 97.5 306 LEU B C 1
ATOM 5320 O O . LEU B 1 306 ? -11.789 33.25 9.906 1 97.5 306 LEU B O 1
ATOM 5324 N N . LYS B 1 307 ? -10.992 31.234 9.414 1 97.5 307 LYS B N 1
ATOM 5325 C CA . LYS B 1 307 ? -10.555 30.969 10.789 1 97.5 307 LYS B CA 1
ATOM 5326 C C . LYS B 1 307 ? -9.141 31.516 11.023 1 97.5 307 LYS B C 1
ATOM 5328 O O . LYS B 1 307 ? -8.742 31.734 12.164 1 97.5 307 LYS B O 1
ATOM 5333 N N . GLY B 1 308 ? -8.43 31.656 9.977 1 98.06 308 GLY B N 1
ATOM 5334 C CA . GLY B 1 308 ? -7.07 32.188 10.086 1 98.06 308 GLY B CA 1
ATOM 5335 C C . GLY B 1 308 ? -6.195 31.781 8.906 1 98.06 308 GLY B C 1
ATOM 5336 O O . GLY B 1 308 ? -6.691 31.562 7.801 1 98.06 308 GLY B O 1
ATOM 5337 N N . PHE B 1 309 ? -4.887 31.812 9.148 1 98.62 309 PHE B N 1
ATOM 5338 C CA . PHE B 1 309 ? -3.883 31.516 8.125 1 98.62 309 PHE B CA 1
ATOM 5339 C C . PHE B 1 309 ? -2.754 30.672 8.711 1 98.62 309 PHE B C 1
ATOM 5341 O O . PHE B 1 309 ? -2.494 30.719 9.914 1 98.62 309 PHE B O 1
ATOM 5348 N N . LEU B 1 310 ? -2.119 29.922 7.859 1 98.88 310 LEU B N 1
ATOM 5349 C CA . LEU B 1 310 ? -0.973 29.125 8.258 1 98.88 310 LEU B CA 1
ATOM 5350 C C . LEU B 1 310 ? 0.186 29.297 7.285 1 98.88 310 LEU B C 1
ATOM 5352 O O . LEU B 1 310 ? -0.011 29.266 6.066 1 98.88 310 LEU B O 1
ATOM 5356 N N . GLN B 1 311 ? 1.345 29.594 7.809 1 98.62 311 GLN B N 1
ATOM 5357 C CA . GLN B 1 311 ? 2.59 29.641 7.051 1 98.62 311 GLN B CA 1
ATOM 5358 C C . GLN B 1 311 ? 3.412 28.375 7.246 1 98.62 311 GLN B C 1
ATOM 5360 O O . GLN B 1 311 ? 3.549 27.891 8.367 1 98.62 311 GLN B O 1
ATOM 5365 N N . THR B 1 312 ? 3.908 27.781 6.145 1 98.56 312 THR B N 1
ATOM 5366 C CA . THR B 1 312 ? 4.73 26.578 6.223 1 98.56 312 THR B CA 1
ATOM 5367 C C . THR B 1 312 ? 6.109 26.812 5.621 1 98.56 312 THR B C 1
ATOM 5369 O O . THR B 1 312 ? 6.324 27.828 4.938 1 98.56 312 THR B O 1
ATOM 5372 N N . CYS B 1 313 ? 7.09 25.938 5.996 1 97.06 313 CYS B N 1
ATOM 5373 C CA . CYS B 1 313 ? 8.43 26 5.43 1 97.06 313 CYS B CA 1
ATOM 5374 C C . CYS B 1 313 ? 8.867 24.641 4.898 1 97.06 313 CYS B C 1
ATOM 5376 O O . CYS B 1 313 ? 9.797 24.547 4.098 1 97.06 313 CYS B O 1
ATOM 5378 N N . TRP B 1 314 ? 8.336 23.625 5.332 1 97.44 314 TRP B N 1
ATOM 5379 C CA . TRP B 1 314 ? 8.539 22.25 4.902 1 97.44 314 TRP B CA 1
ATOM 5380 C C . TRP B 1 314 ? 10.016 21.859 4.953 1 97.44 314 TRP B C 1
ATOM 5382 O O . TRP B 1 314 ? 10.555 21.297 4.004 1 97.44 314 TRP B O 1
ATOM 5392 N N . LYS B 1 315 ? 10.656 22.234 6.008 1 97.44 315 LYS B N 1
ATOM 5393 C CA . LYS B 1 315 ? 12.031 21.844 6.328 1 97.44 315 LYS B CA 1
ATOM 5394 C C . LYS B 1 315 ? 12.156 21.422 7.789 1 97.44 315 LYS B C 1
ATOM 5396 O O . LYS B 1 315 ? 11.391 21.875 8.641 1 97.44 315 LYS B O 1
ATOM 5401 N N . PRO B 1 316 ? 13.094 20.453 8.047 1 98.12 316 PRO B N 1
ATOM 5402 C CA . PRO B 1 316 ? 13.305 20.125 9.461 1 98.12 316 PRO B CA 1
ATOM 5403 C C . PRO B 1 316 ? 13.844 21.312 10.266 1 98.12 316 PRO B C 1
ATOM 5405 O O . PRO B 1 316 ? 14.547 22.156 9.719 1 98.12 316 PRO B O 1
ATOM 5408 N N . THR B 1 317 ? 13.562 21.328 11.539 1 98.62 317 THR B N 1
ATOM 5409 C CA . THR B 1 317 ? 13.961 22.422 12.43 1 98.62 317 THR B CA 1
ATOM 5410 C C . THR B 1 317 ? 15.406 22.234 12.883 1 98.62 317 THR B C 1
ATOM 5412 O O . THR B 1 317 ? 15.664 22.047 14.07 1 98.62 317 THR B O 1
ATOM 5415 N N . ILE B 1 318 ? 16.328 22.328 11.938 1 98.44 318 ILE B N 1
ATOM 5416 C CA . ILE B 1 318 ? 17.75 22.203 12.219 1 98.44 318 ILE B CA 1
ATOM 5417 C C . ILE B 1 318 ? 18.5 23.438 11.688 1 98.44 318 ILE B C 1
ATOM 5419 O O . ILE B 1 318 ? 17.969 24.172 10.844 1 98.44 318 ILE B O 1
ATOM 5423 N N . GLU B 1 319 ? 19.734 23.625 12.125 1 98.5 319 GLU B N 1
ATOM 5424 C CA . GLU B 1 319 ? 20.453 24.875 11.898 1 98.5 319 GLU B CA 1
ATOM 5425 C C . GLU B 1 319 ? 20.703 25.109 10.406 1 98.5 319 GLU B C 1
ATOM 5427 O O . GLU B 1 319 ? 20.734 26.25 9.953 1 98.5 319 GLU B O 1
ATOM 5432 N N . GLU B 1 320 ? 20.812 24.016 9.703 1 97.56 320 GLU B N 1
ATOM 5433 C CA . GLU B 1 320 ? 21 24.125 8.258 1 97.56 320 GLU B CA 1
ATOM 5434 C C . GLU B 1 320 ? 19.891 24.969 7.625 1 97.56 320 GLU B C 1
ATOM 5436 O O . GLU B 1 320 ? 20.109 25.625 6.609 1 97.56 320 GLU B O 1
ATOM 5441 N N . TYR B 1 321 ? 18.672 25.016 8.289 1 98.12 321 TYR B N 1
ATOM 5442 C CA . TYR B 1 321 ? 17.531 25.719 7.68 1 98.12 321 TYR B CA 1
ATOM 5443 C C . TYR B 1 321 ? 17.078 26.891 8.539 1 98.12 321 TYR B C 1
ATOM 5445 O O . TYR B 1 321 ? 15.938 27.328 8.445 1 98.12 321 TYR B O 1
ATOM 5453 N N . ARG B 1 322 ? 17.953 27.453 9.383 1 98.5 322 ARG B N 1
ATOM 5454 C CA . ARG B 1 322 ? 17.641 28.562 10.281 1 98.5 322 ARG B CA 1
ATOM 5455 C C . ARG B 1 322 ? 17.125 29.766 9.5 1 98.5 322 ARG B C 1
ATOM 5457 O O . ARG B 1 322 ? 16.062 30.312 9.82 1 98.5 322 ARG B O 1
ATOM 5464 N N . THR B 1 323 ? 17.828 30.141 8.516 1 98.25 323 THR B N 1
ATOM 5465 C CA . THR B 1 323 ? 17.484 31.344 7.766 1 98.25 323 THR B CA 1
ATOM 5466 C C . THR B 1 323 ? 16.109 31.203 7.137 1 98.25 323 THR B C 1
ATOM 5468 O O . THR B 1 323 ? 15.297 32.125 7.199 1 98.25 323 THR B O 1
ATOM 5471 N N . ARG B 1 324 ? 15.828 30.109 6.57 1 98.19 324 ARG B N 1
ATOM 5472 C CA . ARG B 1 324 ? 14.547 29.891 5.91 1 98.19 324 ARG B CA 1
ATOM 5473 C C . ARG B 1 324 ? 13.398 29.891 6.914 1 98.19 324 ARG B C 1
ATOM 5475 O O . ARG B 1 324 ? 12.359 30.516 6.672 1 98.19 324 ARG B O 1
ATOM 5482 N N . ILE B 1 325 ? 13.57 29.219 8 1 98.62 325 ILE B N 1
ATOM 5483 C CA . ILE B 1 325 ? 12.516 29.094 9.008 1 98.62 325 ILE B CA 1
ATOM 5484 C C . ILE B 1 325 ? 12.227 30.453 9.625 1 98.62 325 ILE B C 1
ATOM 5486 O O . ILE B 1 325 ? 11.07 30.875 9.688 1 98.62 325 ILE B O 1
ATOM 5490 N N . LEU B 1 326 ? 13.266 31.188 9.992 1 98.81 326 LEU B N 1
ATOM 5491 C CA . LEU B 1 326 ? 13.078 32.5 10.633 1 98.81 326 LEU B CA 1
ATOM 5492 C C . LEU B 1 326 ? 12.516 33.5 9.641 1 98.81 326 LEU B C 1
ATOM 5494 O O . LEU B 1 326 ? 11.695 34.344 10.008 1 98.81 326 LEU B O 1
ATOM 5498 N N . LYS B 1 327 ? 12.953 33.375 8.383 1 98.69 327 LYS B N 1
ATOM 5499 C CA . LYS B 1 327 ? 12.398 34.281 7.363 1 98.69 327 LYS B CA 1
ATOM 5500 C C . LYS B 1 327 ? 10.922 33.969 7.125 1 98.69 327 LYS B C 1
ATOM 5502 O O . LYS B 1 327 ? 10.117 34.875 6.945 1 98.69 327 LYS B O 1
ATOM 5507 N N . GLY B 1 328 ? 10.57 32.719 7.066 1 98.62 328 GLY B N 1
ATOM 5508 C CA . GLY B 1 328 ? 9.172 32.344 6.93 1 98.62 328 GLY B CA 1
ATOM 5509 C C . GLY B 1 328 ? 8.297 32.938 8.031 1 98.62 328 GLY B C 1
ATOM 5510 O O . GLY B 1 328 ? 7.203 33.438 7.762 1 98.62 328 GLY B O 1
ATOM 5511 N N . ILE B 1 329 ? 8.797 32.875 9.258 1 98.75 329 ILE B N 1
ATOM 5512 C CA . ILE B 1 329 ? 8.086 33.438 10.406 1 98.75 329 ILE B CA 1
ATOM 5513 C C . ILE B 1 329 ? 7.957 34.938 10.258 1 98.75 329 ILE B C 1
ATOM 5515 O O . ILE B 1 329 ? 6.887 35.531 10.484 1 98.75 329 ILE B O 1
ATOM 5519 N N . ALA B 1 330 ? 9.031 35.562 9.836 1 98.56 330 ALA B N 1
ATOM 5520 C CA . ALA B 1 330 ? 9.023 37.031 9.625 1 98.56 330 ALA B CA 1
ATOM 5521 C C . ALA B 1 330 ? 7.984 37.406 8.578 1 98.56 330 ALA B C 1
ATOM 5523 O O . ALA B 1 330 ? 7.312 38.438 8.711 1 98.56 330 ALA B O 1
ATOM 5524 N N . LEU B 1 331 ? 7.891 36.656 7.52 1 98.44 331 LEU B N 1
ATOM 5525 C CA . LEU B 1 331 ? 6.941 36.938 6.453 1 98.44 331 LEU B CA 1
ATOM 5526 C C . LEU B 1 331 ? 5.504 36.812 6.961 1 98.44 331 LEU B C 1
ATOM 5528 O O . LEU B 1 331 ? 4.637 37.594 6.539 1 98.44 331 LEU B O 1
ATOM 5532 N N . MET B 1 332 ? 5.23 35.906 7.848 1 98.25 332 MET B N 1
ATOM 5533 C CA . MET B 1 332 ? 3.918 35.844 8.484 1 98.25 332 MET B CA 1
ATOM 5534 C C . MET B 1 332 ? 3.66 37.094 9.305 1 98.25 332 MET B C 1
ATOM 5536 O O . MET B 1 332 ? 2.561 37.656 9.266 1 98.25 332 MET B O 1
ATOM 5540 N N . GLY B 1 333 ? 4.645 37.531 10.016 1 97.94 333 GLY B N 1
ATOM 5541 C CA . GLY B 1 333 ? 4.527 38.781 10.75 1 97.94 333 GLY B CA 1
ATOM 5542 C C . GLY B 1 333 ? 4.16 39.969 9.875 1 97.94 333 GLY B C 1
ATOM 5543 O O . GLY B 1 333 ? 3.314 40.781 10.242 1 97.94 333 GLY B O 1
ATOM 5544 N N . GLU B 1 334 ? 4.797 40 8.75 1 97.25 334 GLU B N 1
ATOM 5545 C CA . GLU B 1 334 ? 4.508 41.062 7.805 1 97.25 334 GLU B CA 1
ATOM 5546 C C . GLU B 1 334 ? 3.074 41 7.289 1 97.25 334 GLU B C 1
ATOM 5548 O O . GLU B 1 334 ? 2.416 42 7.086 1 97.25 334 GLU B O 1
ATOM 5553 N N . ALA B 1 335 ? 2.666 39.781 7.098 1 96.69 335 ALA B N 1
ATOM 5554 C CA . ALA B 1 335 ? 1.313 39.594 6.59 1 96.69 335 ALA B CA 1
ATOM 5555 C C . ALA B 1 335 ? 0.269 40 7.617 1 96.69 335 ALA B C 1
ATOM 5557 O O . ALA B 1 335 ? -0.803 40.5 7.254 1 96.69 335 ALA B O 1
ATOM 5558 N N . ILE B 1 336 ? 0.518 39.781 8.875 1 94.62 336 ILE B N 1
ATOM 5559 C CA . ILE B 1 336 ? -0.368 40.188 9.961 1 94.62 336 ILE B CA 1
ATOM 5560 C C . ILE B 1 336 ? -0.615 41.688 9.906 1 94.62 336 ILE B C 1
ATOM 5562 O O . ILE B 1 336 ? -1.737 42.156 10.133 1 94.62 336 ILE B O 1
ATOM 5566 N N . HIS B 1 337 ? 0.36 42.438 9.547 1 90.38 337 HIS B N 1
ATOM 5567 C CA . HIS B 1 337 ? 0.298 43.906 9.57 1 90.38 337 HIS B CA 1
ATOM 5568 C C . HIS B 1 337 ? -0.439 44.438 8.352 1 90.38 337 HIS B C 1
ATOM 5570 O O . HIS B 1 337 ? -0.752 45.625 8.289 1 90.38 337 HIS B O 1
ATOM 5576 N N . THR B 1 338 ? -0.713 43.594 7.441 1 84 338 THR B N 1
ATOM 5577 C CA . THR B 1 338 ? -1.397 44.031 6.238 1 84 338 THR B CA 1
ATOM 5578 C C . THR B 1 338 ? -2.898 44.156 6.48 1 84 338 THR B C 1
ATOM 5580 O O . THR B 1 338 ? -3.611 44.812 5.703 1 84 338 THR B O 1
ATOM 5583 N N . LEU B 1 339 ? -3.436 43.5 7.418 1 76.81 339 LEU B N 1
ATOM 5584 C CA . LEU B 1 339 ? -4.863 43.594 7.703 1 76.81 339 LEU B CA 1
ATOM 5585 C C . LEU B 1 339 ? -5.16 44.781 8.609 1 76.81 339 LEU B C 1
ATOM 5587 O O . LEU B 1 339 ? -4.359 45.125 9.492 1 76.81 339 LEU B O 1
ATOM 5591 N N . PRO B 1 340 ? -6.211 45.625 8.18 1 60.84 340 PRO B N 1
ATOM 5592 C CA . PRO B 1 340 ? -6.555 46.75 9.07 1 60.84 340 PRO B CA 1
ATOM 5593 C C . PRO B 1 340 ? -6.863 46.281 10.492 1 60.84 340 PRO B C 1
ATOM 5595 O O . PRO B 1 340 ? -7.34 45.156 10.695 1 60.84 340 PRO B O 1
ATOM 5598 N N . ALA B 1 341 ? -6.207 46.875 11.5 1 52.38 341 ALA B N 1
ATOM 5599 C CA . ALA B 1 341 ? -6.328 46.594 12.922 1 52.38 341 ALA B CA 1
ATOM 5600 C C . ALA B 1 341 ? -7.762 46.219 13.289 1 52.38 341 ALA B C 1
ATOM 5602 O O . ALA B 1 341 ? -7.992 45.438 14.234 1 52.38 341 ALA B O 1
ATOM 5603 N N . ASP B 1 342 ? -8.797 46.625 12.758 1 46.66 342 ASP B N 1
ATOM 5604 C CA . ASP B 1 342 ? -10.18 46.312 13.125 1 46.66 342 ASP B CA 1
ATOM 5605 C C . ASP B 1 342 ? -10.633 44.969 12.555 1 46.66 342 ASP B C 1
ATOM 5607 O O . ASP B 1 342 ? -11.805 44.625 12.68 1 46.66 342 ASP B O 1
ATOM 5611 N N . SER B 1 343 ? -9.758 44.25 12.016 1 42.41 343 SER B N 1
ATOM 5612 C CA . SER B 1 343 ? -10.219 43 11.422 1 42.41 343 SER B CA 1
ATOM 5613 C C . SER B 1 343 ? -9.969 41.844 12.352 1 42.41 343 SER B C 1
ATOM 5615 O O . SER B 1 343 ? -8.984 41.812 13.102 1 42.41 343 SER B O 1
#

Foldseek 3Di:
DDDDDDDDDDPPPPDPPCPPPPPPPPPCPPPPPPDLDFQLEEEAEQDLCFAACAQFPVHRQRHDDLATQADPVLVVVLLVLLLVLVRQEYEYEQQQLECFPVCNVLHGHNRHYLVRLLVVQVVSVVSRHQYEYEDEPQLRGRCSNPPLSVVPPHPVVLVVLLSVLLRVCVSSVNGQEYEHANDDQDCVRRVRHPDHDHDDDVRSLVVVVSNQCSSVVSRYFYEYEQCHCCVPPVPVCLVRPDLSYEYAQEDAAQDQDCVDSSSVSLLVCQVSNHAYAYEYECQPPRLRGQLSSLVSCVVRHDSVRYRHYYYYRSGHNHPVCSVSSSSSSNSSSVSVVVDDPVD/DDDDDDPDDDPPPPDDPCDDPPPPPPPCPVPPPPDLDFQLEEEAEQDLQFAACAQFPVHRQRHDDLATQADPVLVVVLLVLLLVLVRQEYEYEQQQLECFPVCNVLHGHNRHYLVRLLVVQVVSVVSNHQYEYEDEPQLRGRCSNPPLSVVPPHPVVLVVLLSVLLRVCVSSVNGQEYEHANDDQDCVRRVRHPDHDHDDDVRSLVVVVSNQCSSVVSRYFYEYEQCHCCVPPVPVCLVRPDLSYEYAQEDAAQDQDCVDSSSVSLLVCQVSNHAYAYEYECQPPRLRGQLSSLVSCVVRHDSVRYRHYYYYRSGHNHPVCSVSSSSSSNSSSVSVVVDDPVD

Radius of gyration: 31.93 Å; Cα contacts (8 Å, |Δi|>4): 1286; chains: 2; bounding box: 106×94×81 Å

Sequence (686 aa):
MNRRDFIKQSVIAGVGCSMPGWAFGKSAGEELSSGTELIWGCLLHLSFNMWEEYISPHRPFRGYRPYLRMDEALWNDAISAMAKAKVNTVVIDLGDAVAYESHPEIAVKGAWTPHRLKSELSKIRTMGIQPIPKLNFSAGHDTWMKEYSRMVSTDTYYRVCADLIREVSALFDTPPLFHLGMDEETAEHQSHYQFVVMRQNDAWWHDFYFLVDEVEKNGSQAWIWSDYMLWRQPETFFRKMPTTVVQSNWYYGEEFNLEFPYVKAYLDLEKHGYTQIPTGSYHADNQLSIKNTVAFAEKFISRNLLKGFLQTCWKPTIEEYRTRILKGIALMGEAIHTLPADSMNRRDFIKQSVIAGVGCSMPGWAFGKSAGEELSSGTELIWGCLLHLSFNMWEEYISPHRPFRGYRPYLRMDEALWNDAISAMAKAKVNTVVIDLGDAVAYESHPEIAVKGAWTPHRLKSELSKIRTMGIQPIPKLNFSAGHDTWMKEYSRMVSTDTYYRVCADLIREVSALFDTPPLFHLGMDEETAEHQSHYQFVVMRQNDAWWHDFYFLVDEVEKNGSQAWIWSDYMLWRQPETFFRKMPTTVVQSNWYYGEEFNLEFPYVKAYLDLEKHGYTQIPTGSYHADNQLSIKNTVAFAEKFISRNLLKGFLQTCWKPTIEEYRTRILKGIALMGEAIHTLPADS

Secondary structure (DSSP, 8-state):
---------------------------------S-SPPEEEEEEES---SS-SS--TTSGGGS--SB----HHHHHHHHHHHHHTT--EEEEE-TTSB--SS-GGGPPBTPBPHHHHHHHHHHHHHTT-EEEEE----TTS-GGGGGGGGSTTSHHHHHHHHHHHHHHHHHTTS-SEEE------STGGGTT-SEEEEE-THHHHHHHHHHHHHHHHTT-EEEEE-HHHHHH-HHHHHHHS-TTSEEE-B---S---TTSHHHHHHHHHHHTT--B--EEE-TTS-TTHHHHHHHHHHHHS-TTTB-EEEEE--S-SSGGGHHHHHHHHHHHHHHHTTS-TT-/---------------------------------S-SPPEEEEEEES---SS-SS--TTSGGGS--SB----HHHHHHHHHHHHHTT--EEEEE-TTSB--SS-GGGPPBTPBPHHHHHHHHHHHHHTT-EEEEE----TTS-GGGGGGGGSTTSHHHHHHHHHHHHHHHHHTTS-SEEE------STGGGTT-SEEEEE-THHHHHHHHHHHHHHHHTT-EEEEE-HHHHHH-HHHHHHHS-TTSEEE-B---S---TTSHHHHHHHHHHHTT--B--EEE-TTS-TTHHHHHHHHHHHHS-TTTB-EEEEE--S-SSGGGHHHHHHHHHHHHHHHTTS-TT-

Organism: Tannerella forsythia (strain ATCC 43037 / JCM 10827 / CCUG 21028 A / KCTC 5666 / FDC 338) (NCBI:txid203275)